Protein AF-0000000084841898 (afdb_homodimer)

InterPro domains:
  IPR000909 Phosphatidylinositol-specific phospholipase C, X domain [PF00388] (14-147)
  IPR000909 Phosphatidylinositol-specific phospholipase C, X domain [SM00148] (6-148)
  IPR017946 PLC-like phosphodiesterase, TIM beta/alpha-barrel domain superfamily [G3DSA:3.20.20.190] (1-257)
  IPR017946 PLC-like phosphodiesterase, TIM beta/alpha-barrel domain superfamily [SSF51695] (1-257)
  IPR051057 Phosphoinositide phospholipase C domain-containing protein [PTHR13593] (3-256)

Solvent-accessible surface area (backbone atoms only — not comparable to full-atom values): 27477 Å² total; per-residue (Å²): 85,78,68,51,60,76,51,59,46,83,41,46,56,39,65,35,26,37,29,20,29,38,49,38,64,22,63,47,72,55,65,79,51,25,28,38,79,56,55,65,65,53,36,39,50,56,47,39,33,32,38,30,44,34,26,21,42,45,65,68,36,39,41,28,29,58,55,91,38,63,42,89,50,35,48,69,56,53,49,49,50,53,49,52,51,26,71,77,36,50,56,31,53,33,39,35,36,43,31,77,21,53,82,64,44,78,54,91,67,56,66,50,56,45,51,52,49,50,43,51,74,75,39,59,84,41,44,41,62,40,50,63,84,48,29,40,51,76,32,38,37,18,37,36,32,26,37,46,66,73,71,79,79,58,9,22,48,42,84,56,42,53,70,33,70,72,36,80,20,56,34,70,84,37,47,62,60,44,46,50,49,37,49,51,46,35,52,48,33,51,70,56,74,65,68,65,35,29,38,32,38,59,34,33,31,36,90,64,17,34,24,57,61,39,21,68,54,41,50,57,53,49,43,54,57,53,58,76,47,68,88,45,62,47,30,46,13,30,38,22,26,32,60,73,49,63,67,52,38,46,53,37,48,48,23,62,40,53,78,80,55,45,60,58,48,52,61,58,52,70,70,104,82,78,69,52,61,76,51,58,47,82,40,46,56,40,67,33,26,37,29,21,30,36,51,37,64,23,64,47,73,54,65,78,50,25,28,36,80,56,54,64,65,52,35,40,50,56,47,39,33,32,36,29,43,34,25,22,43,44,64,69,37,40,41,28,29,57,55,92,39,67,40,89,49,35,48,67,56,54,50,49,50,51,50,51,51,26,70,78,35,50,54,30,54,34,37,35,35,44,31,77,22,55,80,63,44,78,56,90,65,55,67,51,56,45,52,50,49,52,44,51,74,74,38,58,83,42,43,41,62,40,50,62,84,46,29,40,52,74,32,38,38,19,37,36,32,27,36,46,66,73,72,79,80,59,9,22,48,40,85,57,42,52,69,32,70,72,34,79,20,56,35,71,85,36,46,62,60,43,46,50,48,36,50,52,46,35,51,49,34,48,70,56,76,65,69,63,33,30,37,31,39,58,35,34,31,37,91,64,17,34,25,57,62,38,22,67,54,41,50,57,52,49,43,55,57,54,57,76,49,67,88,44,64,47,31,46,13,31,38,21,26,31,58,75,49,64,66,52,39,47,52,38,48,49,23,63,40,51,79,79,56,44,61,59,49,53,60,58,52,69,72,105

Radius of gyration: 26.14 Å; Cα contacts (8 Å, |Δi|>4): 1176; chains: 2; bounding box: 55×72×62 Å

pLDDT: mean 93.41, std 11.63, range [31.72, 98.94]

Foldseek 3Di:
DLLLLPPDQQAFLLQAQAEAADLQLQCDDPQQTRQEDDDPLVCVVLRHQEYEFEFAAELLFTFTDRAPHTSPGGDLVVLVSVLVSCVVRQLGAHEYEYAYHYDHDNYPDDPVVSVVVSCVVSPVVQEDQDQDGHGSNVGGNHYAYAYHDDDDGRHHDVVQAAEQCPAEDAAPVCLVVLLVSQVVQQVCSQVDDPSHAYEYESFHHHPHRGRVNSLVPSLVVLQVVLVVVLQAATGRGYYHHGHDDSSSSVSSSSSHDHPVCVVVVVVVSVVD/DLLLLPPDQQAFLLQAQAEAADLQLQCDDPQQTRQEDDDPLVCVVLRHQEYEFEFAAELLFTFTDRAPHTSPGGDLVVLVSVLVSCVVRQLGAHEYEYAYHYDHDDYPDDPVVSVVVSCVVSPVVQADQDQDGHGSNVRGNHYAYAYHDDDDGRHHDVVQAAEQCPAEDAAPVCLVVLLVSQVVQQVCSQVDDPSHAYEYESFHHHPHAGRVNSLVPSLVVLQVVLVVVLQAATGRGYYHHGHDDSSSSVSSSSSHDHPVVVVVVVVVNVVD

Structure (mmCIF, N/CA/C/O backbone):
data_AF-0000000084841898-model_v1
#
loop_
_entity.id
_entity.type
_entity.pdbx_description
1 polymer 'Phosphatidylinositol-specific phospholipase C X domain-containing protein'
#
loop_
_atom_site.group_PDB
_atom_site.id
_atom_site.type_symbol
_atom_site.label_atom_id
_atom_site.label_alt_id
_atom_site.label_comp_id
_atom_site.label_asym_id
_atom_site.label_entity_id
_atom_site.label_seq_id
_atom_site.pdbx_PDB_ins_code
_atom_site.Cartn_x
_atom_site.Cartn_y
_atom_site.Cartn_z
_atom_site.occupancy
_atom_site.B_iso_or_equiv
_atom_site.auth_seq_id
_atom_site.auth_comp_id
_atom_site.auth_asym_id
_atom_site.auth_atom_id
_atom_site.pdbx_PDB_model_num
ATOM 1 N N . PRO A 1 1 ? -11.555 13.07 23.031 1 74.81 1 PRO A N 1
ATOM 2 C CA . PRO A 1 1 ? -11.906 11.672 23.266 1 74.81 1 PRO A CA 1
ATOM 3 C C . PRO A 1 1 ? -10.805 10.703 22.828 1 74.81 1 PRO A C 1
ATOM 5 O O . PRO A 1 1 ? -10.031 11.008 21.922 1 74.81 1 PRO A O 1
ATOM 8 N N . ASP A 1 2 ? -10.648 9.562 23.547 1 92.19 2 ASP A N 1
ATOM 9 C CA . ASP A 1 2 ? -9.727 8.477 23.234 1 92.19 2 ASP A CA 1
ATOM 10 C C . ASP A 1 2 ? -10.406 7.418 22.359 1 92.19 2 ASP A C 1
ATOM 12 O O . ASP A 1 2 ? -10.531 6.262 22.766 1 92.19 2 ASP A O 1
ATOM 16 N N . TRP A 1 3 ? -10.773 7.852 21.125 1 96.31 3 TRP A N 1
ATOM 17 C CA . TRP A 1 3 ? -11.625 7.008 20.297 1 96.31 3 TRP A CA 1
ATOM 18 C C . TRP A 1 3 ? -10.812 5.898 19.641 1 96.31 3 TRP A C 1
ATOM 20 O O . TRP A 1 3 ? -11.344 4.832 19.328 1 96.31 3 TRP A O 1
ATOM 30 N N . MET A 1 4 ? -9.531 6.02 19.469 1 97.31 4 MET A N 1
ATOM 31 C CA . MET A 1 4 ? -8.711 5.012 18.797 1 97.31 4 MET A CA 1
ATOM 32 C C . MET A 1 4 ? -8.477 3.809 19.703 1 97.31 4 MET A C 1
ATOM 34 O O . MET A 1 4 ? -8.086 2.738 19.234 1 97.31 4 MET A O 1
ATOM 38 N N . SER A 1 5 ? -8.656 3.967 21 1 95.94 5 SER A N 1
ATOM 39 C CA . SER A 1 5 ? -8.516 2.865 21.953 1 95.94 5 SER A CA 1
ATOM 40 C C . SER A 1 5 ? -9.469 1.722 21.609 1 95.94 5 SER A C 1
ATOM 42 O O . SER A 1 5 ? -9.234 0.575 22 1 95.94 5 SER A O 1
ATOM 44 N N . GLN A 1 6 ? -10.5 2.07 20.891 1 94.19 6 GLN A N 1
ATOM 45 C CA . GLN A 1 6 ? -11.516 1.074 20.562 1 94.19 6 GLN A CA 1
ATOM 46 C C . GLN A 1 6 ? -11.164 0.328 19.281 1 94.19 6 GLN A C 1
ATOM 48 O O . GLN A 1 6 ? -11.836 -0.637 18.922 1 94.19 6 GLN A O 1
ATOM 53 N N . ILE A 1 7 ? -10.18 0.718 18.609 1 95.62 7 ILE A N 1
ATOM 54 C CA . ILE A 1 7 ? -9.758 0.102 17.359 1 95.62 7 ILE A CA 1
ATOM 55 C C . ILE A 1 7 ? -8.805 -1.056 17.656 1 95.62 7 ILE A C 1
ATOM 57 O O . ILE A 1 7 ? -7.824 -0.896 18.391 1 95.62 7 ILE A O 1
ATOM 61 N N . PRO A 1 8 ? -9.055 -2.205 17.172 1 94.12 8 PRO A N 1
ATOM 62 C CA . PRO A 1 8 ? -8.156 -3.334 17.406 1 94.12 8 PRO A CA 1
ATOM 63 C C . PRO A 1 8 ? -6.727 -3.057 16.938 1 94.12 8 PRO A C 1
ATOM 65 O O . PRO A 1 8 ? -6.527 -2.373 15.922 1 94.12 8 PRO A O 1
ATOM 68 N N . ASP A 1 9 ? -5.75 -3.676 17.547 1 94.56 9 ASP A N 1
ATOM 69 C CA . ASP A 1 9 ? -4.328 -3.473 17.297 1 94.56 9 ASP A CA 1
ATOM 70 C C . ASP A 1 9 ? -3.959 -3.924 15.883 1 94.56 9 ASP A C 1
ATOM 72 O O . ASP A 1 9 ? -3.045 -3.371 15.266 1 94.56 9 ASP A O 1
ATOM 76 N N . SER A 1 10 ? -4.688 -4.836 15.367 1 88.75 10 SER A N 1
ATOM 77 C CA . SER A 1 10 ? -4.316 -5.484 14.109 1 88.75 10 SER A CA 1
ATOM 78 C C . SER A 1 10 ? -4.758 -4.656 12.906 1 88.75 10 SER A C 1
ATOM 80 O O . SER A 1 10 ? -4.328 -4.91 11.781 1 88.75 10 SER A O 1
ATOM 82 N N . HIS A 1 11 ? -5.582 -3.625 13.148 1 91.69 11 HIS A N 1
ATOM 83 C CA . HIS A 1 11 ? -6.094 -2.824 12.047 1 91.69 11 HIS A CA 1
ATOM 84 C C . HIS A 1 11 ? -5.027 -1.878 11.508 1 91.69 11 HIS A C 1
ATOM 86 O O . HIS A 1 11 ? -4.305 -1.245 12.289 1 91.69 11 HIS A O 1
ATOM 92 N N . SER A 1 12 ? -4.914 -1.866 10.188 1 93.19 12 SER A N 1
ATOM 93 C CA . SER A 1 12 ? -4.055 -0.874 9.555 1 93.19 12 SER A CA 1
ATOM 94 C C . SER A 1 12 ? -4.609 0.536 9.727 1 93.19 12 SER A C 1
ATOM 96 O O . SER A 1 12 ? -5.824 0.742 9.672 1 93.19 12 SER A O 1
ATOM 98 N N . LEU A 1 13 ? -3.736 1.525 9.812 1 96.44 13 LEU A N 1
ATOM 99 C CA . LEU A 1 13 ? -4.199 2.908 9.867 1 96.44 13 LEU A CA 1
ATOM 100 C C . LEU A 1 13 ? -4.848 3.312 8.547 1 96.44 13 LEU A C 1
ATOM 102 O O . LEU A 1 13 ? -5.715 4.191 8.516 1 96.44 13 LEU A O 1
ATOM 106 N N . ALA A 1 14 ? -4.441 2.613 7.504 1 95.38 14 ALA A N 1
ATOM 107 C CA . ALA A 1 14 ? -4.988 2.926 6.188 1 95.38 14 ALA A CA 1
ATOM 108 C C . ALA A 1 14 ? -6.457 2.523 6.094 1 95.38 14 ALA A C 1
ATOM 110 O O . ALA A 1 14 ? -7.16 2.928 5.164 1 95.38 14 ALA A O 1
ATOM 111 N N . SER A 1 15 ? -6.957 1.752 7.074 1 94.12 15 SER A N 1
ATOM 112 C CA . SER A 1 15 ? -8.32 1.239 7.023 1 94.12 15 SER A CA 1
ATOM 113 C C . SER A 1 15 ? -9.266 2.094 7.863 1 94.12 15 SER A C 1
ATOM 115 O O . SER A 1 15 ? -10.438 1.752 8.031 1 94.12 15 SER A O 1
ATOM 117 N N . LEU A 1 16 ? -8.812 3.236 8.273 1 96.31 16 LEU A N 1
ATOM 118 C CA . LEU A 1 16 ? -9.594 4.031 9.219 1 96.31 16 LEU A CA 1
ATOM 119 C C . LEU A 1 16 ? -10.148 5.281 8.547 1 96.31 16 LEU A C 1
ATOM 121 O O . LEU A 1 16 ? -9.664 5.695 7.492 1 96.31 16 LEU A O 1
ATOM 125 N N . SER A 1 17 ? -11.242 5.754 9.141 1 97.75 17 SER A N 1
ATOM 126 C CA . SER A 1 17 ? -11.672 7.133 8.953 1 97.75 17 SER A CA 1
ATOM 127 C C . SER A 1 17 ? -11.07 8.047 10.016 1 97.75 17 SER A C 1
ATOM 129 O O . SER A 1 17 ? -11.336 7.887 11.211 1 97.75 17 SER A O 1
ATOM 131 N N . ILE A 1 18 ? -10.32 8.984 9.586 1 98.69 18 ILE A N 1
ATOM 132 C CA . ILE A 1 18 ? -9.57 9.797 10.523 1 98.69 18 ILE A CA 1
ATOM 133 C C . ILE A 1 18 ? -9.891 11.273 10.305 1 98.69 18 ILE A C 1
ATOM 135 O O . ILE A 1 18 ? -9.57 11.836 9.258 1 98.69 18 ILE A O 1
ATOM 139 N N . PRO A 1 19 ? -10.531 11.914 11.273 1 98.81 19 PRO A N 1
ATOM 140 C CA . PRO A 1 19 ? -10.695 13.367 11.148 1 98.81 19 PRO A CA 1
ATOM 141 C C . PRO A 1 19 ? -9.375 14.125 11.258 1 98.81 19 PRO A C 1
ATOM 143 O O . PRO A 1 19 ? -8.516 13.766 12.078 1 98.81 19 PRO A O 1
ATOM 146 N N . GLY A 1 20 ? -9.234 15.07 10.391 1 98.88 20 GLY A N 1
ATOM 147 C CA . GLY A 1 20 ? -8.023 15.875 10.375 1 98.88 20 GLY A CA 1
ATOM 148 C C . GLY A 1 20 ? -8.281 17.344 10.086 1 98.88 20 GLY A C 1
ATOM 149 O O . GLY A 1 20 ? -9.406 17.719 9.758 1 98.88 20 GLY A O 1
ATOM 150 N N . SER A 1 21 ? -7.281 18.109 10.297 1 98.81 21 SER A N 1
ATOM 151 C CA . SER A 1 21 ? -7.367 19.547 10.008 1 98.81 21 SER A CA 1
ATOM 152 C C . SER A 1 21 ? -6.355 19.953 8.945 1 98.81 21 SER A C 1
ATOM 154 O O . SER A 1 21 ? -5.234 19.438 8.922 1 98.81 21 SER A O 1
ATOM 156 N N . HIS A 1 22 ? -6.816 20.734 8.039 1 98.62 22 HIS A N 1
ATOM 157 C CA . HIS A 1 22 ? -5.949 21.328 7.027 1 98.62 22 HIS A CA 1
ATOM 158 C C . HIS A 1 22 ? -5.176 22.516 7.602 1 98.62 22 HIS A C 1
ATOM 160 O O . HIS A 1 22 ? -5.727 23.312 8.359 1 98.62 22 HIS A O 1
ATOM 166 N N . ASN A 1 23 ? -3.871 22.578 7.262 1 98.56 23 ASN A N 1
ATOM 167 C CA . ASN A 1 23 ? -3.076 23.703 7.766 1 98.56 23 ASN A CA 1
ATOM 168 C C . ASN A 1 23 ? -3.357 23.969 9.242 1 98.56 23 ASN A C 1
ATOM 170 O O . ASN A 1 23 ? -3.748 25.078 9.617 1 98.56 23 ASN A O 1
ATOM 174 N N . SER A 1 24 ? -3.045 23.109 10.086 1 98.88 24 SER A N 1
ATOM 175 C CA . SER A 1 24 ? -3.605 22.906 11.414 1 98.88 24 SER A CA 1
ATOM 176 C C . SER A 1 24 ? -3.234 24.047 12.352 1 98.88 24 SER A C 1
ATOM 178 O O . SER A 1 24 ? -3.891 24.266 13.375 1 98.88 24 SER A O 1
ATOM 180 N N . MET A 1 25 ? -2.195 24.797 11.992 1 98.75 25 MET A N 1
ATOM 181 C CA . MET A 1 25 ? -1.733 25.859 12.875 1 98.75 25 MET A CA 1
ATOM 182 C C . MET A 1 25 ? -2.01 27.234 12.273 1 98.75 25 MET A C 1
ATOM 184 O O . MET A 1 25 ? -1.468 28.234 12.734 1 98.75 25 MET A O 1
ATOM 188 N N . SER A 1 26 ? -2.826 27.344 11.266 1 98.56 26 SER A N 1
ATOM 189 C CA . SER A 1 26 ? -3.139 28.609 10.633 1 98.56 26 SER A CA 1
ATOM 190 C C . SER A 1 26 ? -4.215 29.375 11.406 1 98.56 26 SER A C 1
ATOM 192 O O . SER A 1 26 ? -5.406 29.156 11.188 1 98.56 26 SER A O 1
ATOM 194 N N . PHE A 1 27 ? -3.773 30.312 12.234 1 97.94 27 PHE A N 1
ATOM 195 C CA . PHE A 1 27 ? -4.66 31.062 13.125 1 97.94 27 PHE A CA 1
ATOM 196 C C . PHE A 1 27 ? -4.59 32.562 12.836 1 97.94 27 PHE A C 1
ATOM 198 O O . PHE A 1 27 ? -5.512 33.312 13.172 1 97.94 27 PHE A O 1
ATOM 205 N N . TYR A 1 28 ? -3.527 32.969 12.281 1 97.12 28 TYR A N 1
ATOM 206 C CA . TYR A 1 28 ? -3.24 34.375 12.133 1 97.12 28 TYR A CA 1
ATOM 207 C C . TYR A 1 28 ? -3.066 34.75 10.672 1 97.12 28 TYR A C 1
ATOM 209 O O . TYR A 1 28 ? -2.607 33.938 9.859 1 97.12 28 TYR A O 1
ATOM 217 N N . GLY A 1 29 ? -3.396 36.031 10.344 1 95.06 29 GLY A N 1
ATOM 218 C CA . GLY A 1 29 ? -3.203 36.562 8.992 1 95.06 29 GLY A CA 1
ATOM 219 C C . GLY A 1 29 ? -4.496 36.969 8.328 1 95.06 29 GLY A C 1
ATOM 220 O O . GLY A 1 29 ? -4.531 37.188 7.117 1 95.06 29 GLY A O 1
ATOM 221 N N . GLY A 1 30 ? -5.586 37 9.18 1 94 30 GLY A N 1
ATOM 222 C CA . GLY A 1 30 ? -6.859 37.469 8.641 1 94 30 GLY A CA 1
ATOM 223 C C . GLY A 1 30 ? -7.652 36.344 7.98 1 94 30 GLY A C 1
ATOM 224 O O . GLY A 1 30 ? -7.211 35.188 7.953 1 94 30 GLY A O 1
ATOM 225 N N . ASP A 1 31 ? -8.781 36.656 7.391 1 92.25 31 ASP A N 1
ATOM 226 C CA . ASP A 1 31 ? -9.773 35.688 6.918 1 92.25 31 ASP A CA 1
ATOM 227 C C . ASP A 1 31 ? -9.266 34.938 5.691 1 92.25 31 ASP A C 1
ATOM 229 O O . ASP A 1 31 ? -9.68 33.812 5.438 1 92.25 31 ASP A O 1
ATOM 233 N N . LEU A 1 32 ? -8.367 35.5 5.023 1 90.88 32 LEU A N 1
ATOM 234 C CA . LEU A 1 32 ? -7.848 34.906 3.805 1 90.88 32 LEU A CA 1
ATOM 235 C C . LEU A 1 32 ? -6.863 33.781 4.137 1 90.88 32 LEU A C 1
ATOM 237 O O . LEU A 1 32 ? -6.625 32.906 3.312 1 90.88 32 LEU A O 1
ATOM 241 N N . ILE A 1 33 ? -6.34 33.781 5.371 1 94.25 33 ILE A N 1
ATOM 242 C CA . ILE A 1 33 ? -5.23 32.906 5.723 1 94.25 33 ILE A CA 1
ATOM 243 C C . ILE A 1 33 ? -5.688 31.891 6.766 1 94.25 33 ILE A C 1
ATOM 245 O O . ILE A 1 33 ? -5.312 30.719 6.711 1 94.25 33 ILE A O 1
ATOM 249 N N . LYS A 1 34 ? -6.523 32.375 7.641 1 97 34 LYS A N 1
ATOM 250 C CA . LYS A 1 34 ? -6.945 31.562 8.781 1 97 34 LYS A CA 1
ATOM 251 C C . LYS A 1 34 ? -7.727 30.344 8.328 1 97 34 LYS A C 1
ATOM 253 O O . LYS A 1 34 ? -8.672 30.453 7.547 1 97 34 LYS A O 1
ATOM 258 N N . CYS A 1 35 ? -7.285 29.156 8.852 1 97.94 35 CYS A N 1
ATOM 259 C CA . CYS A 1 35 ? -7.93 27.922 8.461 1 97.94 35 CYS A CA 1
ATOM 260 C C . CYS A 1 35 ? -8.5 27.188 9.672 1 97.94 35 CYS A C 1
ATOM 262 O O . CYS A 1 35 ? -9.281 26.25 9.523 1 97.94 35 CYS A O 1
ATOM 264 N N . GLN A 1 36 ? -8.141 27.594 10.867 1 98.44 36 GLN A N 1
ATOM 265 C CA . GLN A 1 36 ? -8.562 26.875 12.07 1 98.44 36 GLN A CA 1
ATOM 266 C C . GLN A 1 36 ? -8.93 27.844 13.188 1 98.44 36 GLN A C 1
ATOM 268 O O . GLN A 1 36 ? -8.414 28.969 13.234 1 98.44 36 GLN A O 1
ATOM 273 N N . SER A 1 37 ? -9.766 27.406 14.086 1 97.06 37 SER A N 1
ATOM 274 C CA . SER A 1 37 ? -10.164 28.188 15.25 1 97.06 37 SER A CA 1
ATOM 275 C C . SER A 1 37 ? -9.719 27.531 16.547 1 97.06 37 SER A C 1
ATOM 277 O O . SER A 1 37 ? -9.438 28.203 17.531 1 97.06 37 SER A O 1
ATOM 279 N N . TRP A 1 38 ? -9.641 26.188 16.562 1 97.06 38 TRP A N 1
ATOM 280 C CA . TRP A 1 38 ? -9.203 25.438 17.734 1 97.06 38 TRP A CA 1
ATOM 281 C C . TRP A 1 38 ? -7.68 25.391 17.812 1 97.06 38 TRP A C 1
ATOM 283 O O . TRP A 1 38 ? -7.016 25.062 16.828 1 97.06 38 TRP A O 1
ATOM 293 N N . ALA A 1 39 ? -7.184 25.734 18.969 1 97.56 39 ALA A N 1
ATOM 294 C CA . ALA A 1 39 ? -5.758 25.484 19.172 1 97.56 39 ALA A CA 1
ATOM 295 C C . ALA A 1 39 ? -5.438 24 19 1 97.56 39 ALA A C 1
ATOM 297 O O . ALA A 1 39 ? -6.336 23.156 19.047 1 97.56 39 ALA A O 1
ATOM 298 N N . LEU A 1 40 ? -4.203 23.719 18.812 1 98.56 40 LEU A N 1
ATOM 299 C CA . LEU A 1 40 ? -3.801 22.375 18.438 1 98.56 40 LEU A CA 1
ATOM 300 C C . LEU A 1 40 ? -4.293 21.344 19.453 1 98.56 40 LEU A C 1
ATOM 302 O O . LEU A 1 40 ? -4.895 20.344 19.078 1 98.56 40 LEU A O 1
ATOM 306 N N . TYR A 1 41 ? -4.004 21.594 20.719 1 97.5 41 TYR A N 1
ATOM 307 C CA . TYR A 1 41 ? -4.395 20.641 21.75 1 97.5 41 TYR A CA 1
ATOM 308 C C . TYR A 1 41 ? -5.906 20.438 21.766 1 97.5 41 TYR A C 1
ATOM 310 O O . TYR A 1 41 ? -6.387 19.312 21.953 1 97.5 41 TYR A O 1
ATOM 318 N N . ARG A 1 42 ? -6.652 21.5 21.562 1 97.31 42 ARG A N 1
ATOM 319 C CA . ARG A 1 42 ? -8.109 21.391 21.5 1 97.31 42 ARG A CA 1
ATOM 320 C C . ARG A 1 42 ? -8.555 20.609 20.266 1 97.31 42 ARG A C 1
ATOM 322 O O . ARG A 1 42 ? -9.562 19.906 20.312 1 97.31 42 ARG A O 1
ATOM 329 N N . GLN A 1 43 ? -7.871 20.766 19.141 1 98.56 43 GLN A N 1
ATOM 330 C CA . GLN A 1 43 ? -8.148 19.922 17.984 1 98.56 43 GLN A CA 1
ATOM 331 C C . GLN A 1 43 ? -8.07 18.438 18.359 1 98.56 43 GLN A C 1
ATOM 333 O O . GLN A 1 43 ? -8.969 17.672 18.031 1 98.56 43 GLN A O 1
ATOM 338 N N . TYR A 1 44 ? -6.984 18.109 19.109 1 98.56 44 TYR A N 1
ATOM 339 C CA . TYR A 1 44 ? -6.82 16.719 19.547 1 98.56 44 TYR A CA 1
ATOM 340 C C . TYR A 1 44 ? -7.957 16.297 20.469 1 98.56 44 TYR A C 1
ATOM 342 O O . TYR A 1 44 ? -8.508 15.203 20.328 1 98.56 44 TYR A O 1
ATOM 350 N N . GLU A 1 45 ? -8.328 17.188 21.328 1 97.31 45 GLU A N 1
ATOM 351 C CA . GLU A 1 45 ? -9.406 16.906 22.281 1 97.31 45 GLU A CA 1
ATOM 352 C C . GLU A 1 45 ? -10.734 16.688 21.547 1 97.31 45 GLU A C 1
ATOM 354 O O . GLU A 1 45 ? -11.57 15.906 22 1 97.31 45 GLU A O 1
ATOM 359 N N . ALA A 1 46 ? -10.859 17.359 20.469 1 97.56 46 ALA A N 1
ATOM 360 C CA . ALA A 1 46 ? -12.102 17.266 19.703 1 97.56 46 ALA A CA 1
ATOM 361 C C . ALA A 1 46 ? -12.148 15.984 18.891 1 97.56 46 ALA A C 1
ATOM 363 O O . ALA A 1 46 ? -13.203 15.609 18.359 1 97.56 46 ALA A O 1
ATOM 364 N N . GLY A 1 47 ? -11.016 15.312 18.734 1 98.31 47 GLY A N 1
ATOM 365 C CA . GLY A 1 47 ? -11 14.031 18.031 1 98.31 47 GLY A CA 1
ATOM 366 C C . GLY A 1 47 ? -10.109 14.031 16.812 1 98.31 47 GLY A C 1
ATOM 367 O O . GLY A 1 47 ? -9.891 12.992 16.188 1 98.31 47 GLY A O 1
ATOM 368 N N . ILE A 1 48 ? -9.562 15.172 16.469 1 98.81 48 ILE A N 1
ATOM 369 C CA . ILE A 1 48 ? -8.664 15.289 15.32 1 98.81 48 ILE A CA 1
ATOM 370 C C . ILE A 1 48 ? -7.43 14.43 15.547 1 98.81 48 ILE A C 1
ATOM 372 O O . ILE A 1 48 ? -6.871 14.398 16.641 1 98.81 48 ILE A O 1
ATOM 376 N N . ARG A 1 49 ? -7.043 13.68 14.492 1 98.94 49 ARG A N 1
ATOM 377 C CA . ARG A 1 49 ? -5.867 12.828 14.633 1 98.94 49 ARG A CA 1
ATOM 378 C C . ARG A 1 49 ? -4.961 12.938 13.414 1 98.94 49 ARG A C 1
ATOM 380 O O . ARG A 1 49 ? -3.93 12.266 13.336 1 98.94 49 ARG A O 1
ATOM 387 N N . PHE A 1 50 ? -5.309 13.703 12.445 1 98.94 50 PHE A N 1
ATOM 388 C CA . PHE A 1 50 ? -4.414 14.125 11.375 1 98.94 50 PHE A CA 1
ATOM 389 C C . PHE A 1 50 ? -4.184 15.633 11.43 1 98.94 50 PHE A C 1
ATOM 391 O O . PHE A 1 50 ? -5.137 16.406 11.5 1 98.94 50 PHE A O 1
ATOM 398 N N . VAL A 1 51 ? -2.914 15.977 11.359 1 98.94 51 VAL A N 1
ATOM 399 C CA . VAL A 1 51 ? -2.602 17.406 11.375 1 98.94 51 VAL A CA 1
ATOM 400 C C . VAL A 1 51 ? -1.621 17.719 10.242 1 98.94 51 VAL A C 1
ATOM 402 O O . VAL A 1 51 ? -0.718 16.938 9.953 1 98.94 51 VAL A O 1
ATOM 405 N N . ASP A 1 52 ? -1.868 18.781 9.594 1 98.88 52 ASP A N 1
ATOM 406 C CA . ASP A 1 52 ? -1.059 19.328 8.516 1 98.88 52 ASP A CA 1
ATOM 407 C C . ASP A 1 52 ? -0.166 20.469 9.023 1 98.88 52 ASP A C 1
ATOM 409 O O . ASP A 1 52 ? -0.637 21.578 9.25 1 98.88 52 ASP A O 1
ATOM 413 N N . ILE A 1 53 ? 1.117 20.141 9.164 1 98.94 53 ILE A N 1
ATOM 414 C CA . ILE A 1 53 ? 2.053 21.078 9.781 1 98.94 53 ILE A CA 1
ATOM 415 C C . ILE A 1 53 ? 2.994 21.641 8.719 1 98.94 53 ILE A C 1
ATOM 417 O O . ILE A 1 53 ? 3.652 20.875 8 1 98.94 53 ILE A O 1
ATOM 421 N N . ARG A 1 54 ? 3.076 22.875 8.602 1 98.88 54 ARG A N 1
ATOM 422 C CA . ARG A 1 54 ? 3.836 23.562 7.559 1 98.88 54 ARG A CA 1
ATOM 423 C C . ARG A 1 54 ? 4.926 24.438 8.164 1 98.88 54 ARG A C 1
ATOM 425 O O . ARG A 1 54 ? 4.633 25.422 8.844 1 98.88 54 ARG A O 1
ATOM 432 N N . CYS A 1 55 ? 6.164 24.109 7.879 1 98.81 55 CYS A N 1
ATOM 433 C CA . CYS A 1 55 ? 7.32 24.75 8.508 1 98.81 55 CYS A CA 1
ATOM 434 C C . CYS A 1 55 ? 8.125 25.547 7.492 1 98.81 55 CYS A C 1
ATOM 436 O O . CYS A 1 55 ? 8.453 25.047 6.418 1 98.81 55 CYS A O 1
ATOM 438 N N . ARG A 1 56 ? 8.438 26.75 7.828 1 98.81 56 ARG A N 1
ATOM 439 C CA . ARG A 1 56 ? 9.469 27.453 7.074 1 98.81 56 ARG A CA 1
ATOM 440 C C . ARG A 1 56 ? 10.859 27.078 7.574 1 98.81 56 ARG A C 1
ATOM 442 O O . ARG A 1 56 ? 11.086 27 8.781 1 98.81 56 ARG A O 1
ATOM 449 N N . HIS A 1 57 ? 11.703 26.781 6.672 1 98.81 57 HIS A N 1
ATOM 450 C CA . HIS A 1 57 ? 13.094 26.562 7.051 1 98.81 57 HIS A CA 1
ATOM 451 C C . HIS A 1 57 ? 13.859 27.875 7.125 1 98.81 57 HIS A C 1
ATOM 453 O O . HIS A 1 57 ? 14.164 28.484 6.094 1 98.81 57 HIS A O 1
ATOM 459 N N . PHE A 1 58 ? 14.172 28.375 8.297 1 98.56 58 PHE A N 1
ATOM 460 C CA . PHE A 1 58 ? 14.719 29.703 8.539 1 98.56 58 PHE A CA 1
ATOM 461 C C . PHE A 1 58 ? 15.734 29.672 9.672 1 98.56 58 PHE A C 1
ATOM 463 O O . PHE A 1 58 ? 15.383 29.375 10.82 1 98.56 58 PHE A O 1
ATOM 470 N N . TYR A 1 59 ? 17.109 29.938 9.383 1 98.19 59 TYR A N 1
ATOM 471 C CA . TYR A 1 59 ? 18.203 29.938 10.352 1 98.19 59 TYR A CA 1
ATOM 472 C C . TYR A 1 59 ? 18.297 28.578 11.055 1 98.19 59 TYR A C 1
ATOM 474 O O . TYR A 1 59 ? 18.406 28.531 12.281 1 98.19 59 TYR A O 1
ATOM 482 N N . ASN A 1 60 ? 18.047 27.516 10.312 1 98.44 60 ASN A N 1
ATOM 483 C CA . ASN A 1 60 ? 18.094 26.141 10.805 1 98.44 60 ASN A CA 1
ATOM 484 C C . ASN A 1 60 ? 17 25.891 11.844 1 98.44 60 ASN A C 1
ATOM 486 O O . ASN A 1 60 ? 17.188 25.078 12.758 1 98.44 60 ASN A O 1
ATOM 490 N N . GLN A 1 61 ? 15.969 26.703 11.773 1 98.62 61 GLN A N 1
ATOM 491 C CA . GLN A 1 61 ? 14.789 26.516 12.617 1 98.62 61 GLN A CA 1
ATOM 492 C C . GLN A 1 61 ? 13.547 26.266 11.773 1 98.62 61 GLN A C 1
ATOM 494 O O . GLN A 1 61 ? 13.602 26.312 10.539 1 98.62 61 GLN A O 1
ATOM 499 N N . LEU A 1 62 ? 12.477 25.938 12.492 1 98.88 62 LEU A N 1
ATOM 500 C CA . LEU A 1 62 ? 11.273 25.531 11.781 1 98.88 62 LEU A CA 1
ATOM 501 C C . LEU A 1 62 ? 10.055 26.297 12.297 1 98.88 62 LEU A C 1
ATOM 503 O O . LEU A 1 62 ? 9.094 25.703 12.781 1 98.88 62 LEU A O 1
ATOM 507 N N . PRO A 1 63 ? 10.086 27.641 12.141 1 98.88 63 PRO A N 1
ATOM 508 C CA . PRO A 1 63 ? 8.852 28.359 12.453 1 98.88 63 PRO A CA 1
ATOM 509 C C . PRO A 1 63 ? 7.672 27.922 11.586 1 98.88 63 PRO A C 1
ATOM 511 O O . PRO A 1 63 ? 7.859 27.547 10.43 1 98.88 63 PRO A O 1
ATOM 514 N N . ILE A 1 64 ? 6.492 27.969 12.133 1 98.88 64 ILE A N 1
ATOM 515 C CA . ILE A 1 64 ? 5.285 27.562 11.422 1 98.88 64 ILE A CA 1
ATOM 516 C C . ILE A 1 64 ? 4.766 28.719 10.578 1 98.88 64 ILE A C 1
ATOM 518 O O . ILE A 1 64 ? 4.707 29.859 11.047 1 98.88 64 ILE A O 1
ATOM 522 N N . HIS A 1 65 ? 4.414 28.391 9.352 1 98.5 65 HIS A N 1
ATOM 523 C CA . HIS A 1 65 ? 3.943 29.422 8.438 1 98.5 65 HIS A CA 1
ATOM 524 C C . HIS A 1 65 ? 2.725 28.953 7.648 1 98.5 65 HIS A C 1
ATOM 526 O O . HIS A 1 65 ? 2.502 27.75 7.504 1 98.5 65 HIS A O 1
ATOM 532 N N . HIS A 1 66 ? 1.925 29.781 7.293 1 97.69 66 HIS A N 1
ATOM 533 C CA . HIS A 1 66 ? 1.026 29.672 6.148 1 97.69 66 HIS A CA 1
ATOM 534 C C . HIS A 1 66 ? 1.414 30.672 5.055 1 97.69 66 HIS A C 1
ATOM 536 O O . HIS A 1 66 ? 1.109 31.859 5.156 1 97.69 66 HIS A O 1
ATOM 542 N N . GLU A 1 67 ? 2.072 30.078 4.07 1 94.75 67 GLU A N 1
ATOM 543 C CA . GLU A 1 67 ? 2.73 30.953 3.1 1 94.75 67 GLU A CA 1
ATOM 544 C C . GLU A 1 67 ? 3.654 31.953 3.789 1 94.75 67 GLU A C 1
ATOM 546 O O . GLU A 1 67 ? 4.492 31.562 4.609 1 94.75 67 GLU A O 1
ATOM 551 N N . LEU A 1 68 ? 3.578 33.281 3.494 1 95.25 68 LEU A N 1
ATOM 552 C CA . LEU A 1 68 ? 4.484 34.281 4.035 1 95.25 68 LEU A CA 1
ATOM 553 C C . LEU A 1 68 ? 4.125 34.625 5.477 1 95.25 68 LEU A C 1
ATOM 555 O O . LEU A 1 68 ? 4.91 35.25 6.188 1 95.25 68 LEU A O 1
ATOM 559 N N . LYS A 1 69 ? 2.965 34.219 5.945 1 97.75 69 LYS A N 1
ATOM 560 C CA . LYS A 1 69 ? 2.486 34.656 7.254 1 97.75 69 LYS A CA 1
ATOM 561 C C . LYS A 1 69 ? 2.977 33.719 8.359 1 97.75 69 LYS A C 1
ATOM 563 O O . LYS A 1 69 ? 2.59 32.562 8.406 1 97.75 69 LYS A O 1
ATOM 568 N N . TYR A 1 70 ? 3.748 34.219 9.234 1 98.31 70 TYR A N 1
ATOM 569 C CA . TYR A 1 70 ? 4.191 33.531 10.43 1 98.31 70 TYR A CA 1
ATOM 570 C C . TYR A 1 70 ? 3.031 33.281 11.391 1 98.31 70 TYR A C 1
ATOM 572 O O . TYR A 1 70 ? 2.219 34.188 11.625 1 98.31 70 TYR A O 1
ATOM 580 N N . GLN A 1 71 ? 2.949 32.125 11.969 1 98.62 71 GLN A N 1
ATOM 581 C CA . GLN A 1 71 ? 1.804 31.719 12.781 1 98.62 71 GLN A CA 1
ATOM 582 C C . GLN A 1 71 ? 2.152 31.766 14.266 1 98.62 71 GLN A C 1
ATOM 584 O O . GLN A 1 71 ? 1.506 31.094 15.078 1 98.62 71 GLN A O 1
ATOM 589 N N . HIS A 1 72 ? 3.264 32.375 14.688 1 98.25 72 HIS A N 1
ATOM 590 C CA . HIS A 1 72 ? 3.662 32.719 16.047 1 98.25 72 HIS A CA 1
ATOM 591 C C . HIS A 1 72 ? 3.949 31.484 16.875 1 98.25 72 HIS A C 1
ATOM 593 O O . HIS A 1 72 ? 3.578 31.422 18.047 1 98.25 72 HIS A O 1
ATOM 599 N N . THR A 1 73 ? 4.434 30.484 16.312 1 98.44 73 THR A N 1
ATOM 600 C CA . THR A 1 73 ? 4.914 29.266 16.969 1 98.44 73 THR A CA 1
ATOM 601 C C . THR A 1 73 ? 5.941 28.547 16.094 1 98.44 73 THR A C 1
ATOM 603 O O . THR A 1 73 ? 6.328 29.062 15.039 1 98.44 73 THR A O 1
ATOM 606 N N . ASP A 1 74 ? 6.48 27.438 16.578 1 98.69 74 ASP A N 1
ATOM 607 C CA . ASP A 1 74 ? 7.461 26.672 15.812 1 98.69 74 ASP A CA 1
ATOM 608 C C . ASP A 1 74 ? 7.246 25.172 15.984 1 98.69 74 ASP A C 1
ATOM 610 O O . ASP A 1 74 ? 6.395 24.75 16.766 1 98.69 74 ASP A O 1
ATOM 614 N N . PHE A 1 75 ? 7.93 24.484 15.219 1 98.88 75 PHE A N 1
ATOM 615 C CA . PHE A 1 75 ? 7.754 23.047 15.117 1 98.88 75 PHE A CA 1
ATOM 616 C C . PHE A 1 75 ? 8.016 22.375 16.453 1 98.88 75 PHE A C 1
ATOM 618 O O . PHE A 1 75 ? 7.242 21.516 16.891 1 98.88 75 PHE A O 1
ATOM 625 N N . PRO A 1 76 ? 9.078 22.688 17.25 1 98.69 76 PRO A N 1
ATOM 626 C CA . PRO A 1 76 ? 9.281 22.062 18.547 1 98.69 76 PRO A CA 1
ATOM 627 C C . PRO A 1 76 ? 8.086 22.234 19.484 1 98.69 76 PRO A C 1
ATOM 629 O O . PRO A 1 76 ? 7.75 21.312 20.234 1 98.69 76 PRO A O 1
ATOM 632 N N . ARG A 1 77 ? 7.469 23.391 19.391 1 98.5 77 ARG A N 1
ATOM 633 C CA . ARG A 1 77 ? 6.293 23.594 20.234 1 98.5 77 ARG A CA 1
ATOM 634 C C . ARG A 1 77 ? 5.137 22.703 19.781 1 98.5 77 ARG A C 1
ATOM 636 O O . ARG A 1 77 ? 4.418 22.156 20.625 1 98.5 77 ARG A O 1
ATOM 643 N N . VAL A 1 78 ? 4.934 22.609 18.5 1 98.88 78 VAL A N 1
ATOM 644 C CA . VAL A 1 78 ? 3.918 21.703 17.953 1 98.88 78 VAL A CA 1
ATOM 645 C C . VAL A 1 78 ? 4.168 20.281 18.453 1 98.88 78 VAL A C 1
ATOM 647 O O . VAL A 1 78 ? 3.242 19.594 18.891 1 98.88 78 VAL A O 1
ATOM 650 N N . LEU A 1 79 ? 5.441 19.828 18.406 1 98.88 79 LEU A N 1
ATOM 651 C CA . LEU A 1 79 ? 5.801 18.484 18.859 1 98.88 79 LEU A CA 1
ATOM 652 C C . LEU A 1 79 ? 5.516 18.328 20.344 1 98.88 79 LEU A C 1
ATOM 654 O O . LEU A 1 79 ? 4.996 17.297 20.766 1 98.88 79 LEU A O 1
ATOM 658 N N . LYS A 1 80 ? 5.832 19.312 21.047 1 98.38 80 LYS A N 1
ATOM 659 C CA . LYS A 1 80 ? 5.609 19.266 22.5 1 98.38 80 LYS A CA 1
ATOM 660 C C . LYS A 1 80 ? 4.129 19.078 22.812 1 98.38 80 LYS A C 1
ATOM 662 O O . LYS A 1 80 ? 3.771 18.234 23.641 1 98.38 80 LYS A O 1
ATOM 667 N N . ASP A 1 81 ? 3.279 19.875 22.172 1 98.25 81 ASP A N 1
ATOM 668 C CA . ASP A 1 81 ? 1.84 19.766 22.375 1 98.25 81 ASP A CA 1
ATOM 669 C C . ASP A 1 81 ? 1.322 18.391 21.969 1 98.25 81 ASP A C 1
ATOM 671 O O . ASP A 1 81 ? 0.472 17.812 22.656 1 98.25 81 ASP A O 1
ATOM 675 N N . SER A 1 82 ? 1.798 17.891 20.922 1 98.81 82 SER A N 1
ATOM 676 C CA . SER A 1 82 ? 1.368 16.594 20.422 1 98.81 82 SER A CA 1
ATOM 677 C C . SER A 1 82 ? 1.81 15.461 21.344 1 98.81 82 SER A C 1
ATOM 679 O O . SER A 1 82 ? 1.024 14.562 21.656 1 98.81 82 SER A O 1
ATOM 681 N N . VAL A 1 83 ? 3.068 15.531 21.797 1 98.62 83 VAL A N 1
ATOM 682 C CA . VAL A 1 83 ? 3.596 14.531 22.719 1 98.62 83 VAL A CA 1
ATOM 683 C C . VAL A 1 83 ? 2.832 14.586 24.0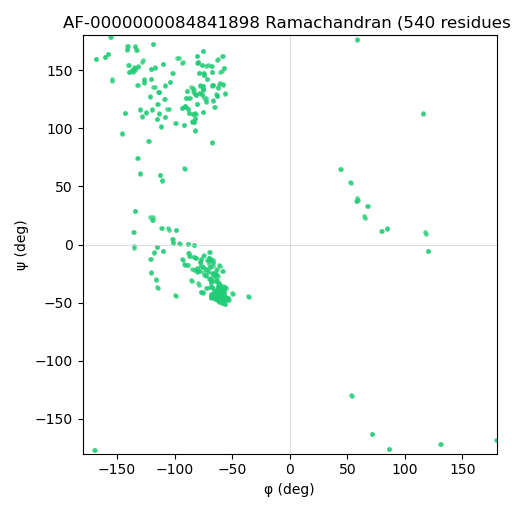31 1 98.62 83 VAL A C 1
ATOM 685 O O . VAL A 1 83 ? 2.498 13.539 24.609 1 98.62 83 VAL A O 1
ATOM 688 N N . HIS A 1 84 ? 2.561 15.758 24.469 1 98.25 84 HIS A N 1
ATOM 689 C CA . HIS A 1 84 ? 1.783 15.922 25.688 1 98.25 84 HIS A CA 1
ATOM 690 C C . HIS A 1 84 ? 0.432 15.227 25.578 1 98.25 84 HIS A C 1
ATOM 692 O O . HIS A 1 84 ? 0.021 14.516 26.5 1 98.25 84 HIS A O 1
ATOM 698 N N . PHE A 1 85 ? -0.233 15.422 24.531 1 98.5 85 PHE A N 1
ATOM 699 C CA . PHE A 1 85 ? -1.513 14.758 24.312 1 98.5 85 PHE A CA 1
ATOM 700 C C . PHE A 1 85 ? -1.353 13.242 24.375 1 98.5 85 PHE A C 1
ATOM 702 O O . PHE A 1 85 ? -2.154 12.555 25 1 98.5 85 PHE A O 1
ATOM 709 N N . LEU A 1 86 ? -0.32 12.727 23.719 1 98.5 86 LEU A N 1
ATOM 710 C CA . LEU A 1 86 ? -0.116 11.281 23.656 1 98.5 86 LEU A CA 1
ATOM 711 C C . LEU A 1 86 ? 0.257 10.719 25.016 1 98.5 86 LEU A C 1
ATOM 713 O O . LEU A 1 86 ? -0.076 9.578 25.328 1 98.5 86 LEU A O 1
ATOM 717 N N . GLN A 1 87 ? 0.949 11.484 25.797 1 98.19 87 GLN A N 1
ATOM 718 C CA . GLN A 1 87 ? 1.236 11.07 27.172 1 98.19 87 GLN A CA 1
ATOM 719 C C . GLN A 1 87 ? -0.05 10.867 27.969 1 98.19 87 GLN A C 1
ATOM 721 O O . GLN A 1 87 ? -0.159 9.914 28.75 1 98.19 87 GLN A O 1
ATOM 726 N N . GLU A 1 88 ? -0.973 11.719 27.703 1 97.75 88 GLU A N 1
ATOM 727 C CA . GLU A 1 88 ? -2.254 11.656 28.406 1 97.75 88 GLU A CA 1
ATOM 728 C C . GLU A 1 88 ? -3.164 10.594 27.797 1 97.75 88 GLU A C 1
ATOM 730 O O . GLU A 1 88 ? -4.082 10.102 28.453 1 97.75 88 GLU A O 1
ATOM 735 N N . ASN A 1 89 ? -2.928 10.25 26.547 1 98.06 89 ASN A N 1
ATOM 736 C CA . ASN A 1 89 ? -3.721 9.289 25.797 1 98.06 89 ASN A CA 1
ATOM 737 C C . ASN A 1 89 ? -2.834 8.273 25.078 1 98.06 89 ASN A C 1
ATOM 739 O O . ASN A 1 89 ? -2.77 8.258 23.844 1 98.06 89 ASN A O 1
ATOM 743 N N . PRO A 1 90 ? -2.27 7.34 25.781 1 97.88 90 PRO A N 1
ATOM 744 C CA . PRO A 1 90 ? -1.224 6.469 25.234 1 97.88 90 PRO A CA 1
ATOM 745 C C . PRO A 1 90 ? -1.759 5.48 24.203 1 97.88 90 PRO A C 1
ATOM 747 O O . PRO A 1 90 ? -0.978 4.84 23.5 1 97.88 90 PRO A O 1
ATOM 750 N N . ARG A 1 91 ? -3.043 5.328 24.078 1 98 91 ARG A N 1
ATOM 751 C CA . ARG A 1 91 ? -3.605 4.371 23.141 1 98 91 ARG A CA 1
ATOM 752 C C . ARG A 1 91 ? -3.971 5.055 21.828 1 98 91 ARG A C 1
ATOM 754 O O . ARG A 1 91 ? -4.461 4.406 20.891 1 98 91 ARG A O 1
ATOM 761 N N . GLU A 1 92 ? -3.703 6.363 21.75 1 98.5 92 GLU A N 1
ATOM 762 C CA . GLU A 1 92 ? -3.977 7.145 20.547 1 98.5 92 GLU A CA 1
ATOM 763 C C . GLU A 1 92 ? -2.723 7.297 19.703 1 98.5 92 GLU A C 1
ATOM 765 O O . GLU A 1 92 ? -1.617 6.98 20.141 1 98.5 92 GLU A O 1
ATOM 770 N N . ALA A 1 93 ? -2.947 7.617 18.469 1 98.75 93 ALA A N 1
ATOM 771 C CA . ALA A 1 93 ? -1.888 7.984 17.531 1 98.75 93 ALA A CA 1
ATOM 772 C C . ALA A 1 93 ? -2.238 9.266 16.781 1 98.75 93 ALA A C 1
ATOM 774 O O . ALA A 1 93 ? -3.414 9.617 16.656 1 98.75 93 ALA A O 1
ATOM 775 N N . ILE A 1 94 ? -1.25 9.938 16.375 1 98.88 94 ILE A N 1
ATOM 776 C CA . ILE A 1 94 ? -1.425 11.156 15.594 1 98.88 94 ILE A CA 1
ATOM 777 C C . ILE A 1 94 ? -0.716 11.008 14.25 1 98.88 94 ILE A C 1
ATOM 779 O O . ILE A 1 94 ? 0.431 10.555 14.188 1 98.88 94 ILE A O 1
ATOM 783 N N . LEU A 1 95 ? -1.431 11.242 13.172 1 98.94 95 LEU A N 1
ATOM 784 C CA . LEU A 1 95 ? -0.803 11.391 11.859 1 98.94 95 LEU A CA 1
ATOM 785 C C . LEU A 1 95 ? -0.437 12.844 11.594 1 98.94 95 LEU A C 1
ATOM 787 O O . LEU A 1 95 ? -1.29 13.734 11.68 1 98.94 95 LEU A O 1
ATOM 791 N N . MET A 1 96 ? 0.842 13.086 11.266 1 98.88 96 MET A N 1
ATOM 792 C CA . MET A 1 96 ? 1.313 14.453 11.094 1 98.88 96 MET A CA 1
ATOM 793 C C . MET A 1 96 ? 2.02 14.625 9.758 1 98.88 96 MET A C 1
ATOM 795 O O . MET A 1 96 ? 3.082 14.039 9.531 1 98.88 96 MET A O 1
ATOM 799 N N . ARG A 1 97 ? 1.396 15.336 8.891 1 98.94 97 ARG A N 1
ATOM 800 C CA . ARG A 1 97 ? 2.109 15.742 7.684 1 98.94 97 ARG A CA 1
ATOM 801 C C . ARG A 1 97 ? 3.082 16.875 7.984 1 98.94 97 ARG A C 1
ATOM 803 O O . ARG A 1 97 ? 2.719 17.859 8.641 1 98.94 97 ARG A O 1
ATOM 810 N N . ILE A 1 98 ? 4.285 16.75 7.598 1 98.81 98 ILE A N 1
ATOM 811 C CA . ILE A 1 98 ? 5.277 17.812 7.707 1 98.81 98 ILE A CA 1
ATOM 812 C C . ILE A 1 98 ? 5.711 18.266 6.312 1 98.81 98 ILE A C 1
ATOM 814 O O . ILE A 1 98 ? 6.125 17.453 5.488 1 98.81 98 ILE A O 1
ATOM 818 N N . ARG A 1 99 ? 5.547 19.422 6 1 98.25 99 ARG A N 1
ATOM 819 C CA . ARG A 1 99 ? 5.977 19.953 4.711 1 98.25 99 ARG A CA 1
ATOM 820 C C . ARG A 1 99 ? 6.691 21.297 4.883 1 98.25 99 ARG A C 1
ATOM 822 O O . ARG A 1 99 ? 6.488 22 5.879 1 98.25 99 ARG A O 1
ATOM 829 N N . GLU A 1 100 ? 7.574 21.578 3.965 1 98.5 100 GLU A N 1
ATOM 830 C CA . GLU A 1 100 ? 8.211 22.891 3.914 1 98.5 100 GLU A CA 1
ATOM 831 C C . GLU A 1 100 ? 7.258 23.938 3.357 1 98.5 100 GLU A C 1
ATOM 833 O O . GLU A 1 100 ? 6.523 23.688 2.404 1 98.5 100 GLU A O 1
ATOM 838 N N . GLU A 1 101 ? 7.297 25.047 4.027 1 98.31 101 GLU A N 1
ATOM 839 C CA . GLU A 1 101 ? 6.414 26.156 3.66 1 98.31 101 GLU A CA 1
ATOM 840 C C . GLU A 1 101 ? 7.199 27.453 3.445 1 98.31 101 GLU A C 1
ATOM 842 O O . GLU A 1 101 ? 8.148 27.734 4.18 1 98.31 101 GLU A O 1
ATOM 847 N N . TYR A 1 102 ? 6.75 28.219 2.451 1 97.19 102 TYR A N 1
ATOM 848 C CA . TYR A 1 102 ? 7.34 29.516 2.143 1 97.19 102 TYR A CA 1
ATOM 849 C C . TYR A 1 102 ? 8.82 29.375 1.814 1 97.19 102 TYR A C 1
ATOM 851 O O . TYR A 1 102 ? 9.375 28.281 1.854 1 97.19 102 TYR A O 1
ATOM 859 N N . LYS A 1 103 ? 9.586 30.453 1.42 1 97.19 103 LYS A N 1
ATOM 860 C CA . LYS A 1 103 ? 10.977 30.422 0.968 1 97.19 103 LYS A CA 1
ATOM 861 C C . LYS A 1 103 ? 11.93 30.203 2.139 1 97.19 103 LYS A C 1
ATOM 863 O O . LYS A 1 103 ? 11.852 30.906 3.148 1 97.19 103 LYS A O 1
ATOM 868 N N . PRO A 1 104 ? 12.758 29.203 2.008 1 97.94 104 PRO A N 1
ATOM 869 C CA . PRO A 1 104 ? 13.797 29.031 3.029 1 97.94 104 PRO A CA 1
ATOM 870 C C . PRO A 1 104 ? 14.828 30.156 3.006 1 97.94 104 PRO A C 1
ATOM 872 O O . PRO A 1 104 ? 15.016 30.812 1.975 1 97.94 104 PRO A O 1
ATOM 875 N N . ASP A 1 105 ? 15.445 30.422 4.082 1 97.5 105 ASP A N 1
ATOM 876 C CA . ASP A 1 105 ? 16.422 31.5 4.148 1 97.5 105 ASP A CA 1
ATOM 877 C C . ASP A 1 105 ? 17.438 31.25 5.258 1 97.5 105 ASP A C 1
ATOM 879 O O . ASP A 1 105 ? 17.109 30.672 6.297 1 97.5 105 ASP A O 1
ATOM 883 N N . ALA A 1 106 ? 18.719 31.578 5.004 1 98 106 ALA A N 1
ATOM 884 C CA . ALA A 1 106 ? 19.797 31.656 5.977 1 98 106 ALA A CA 1
ATOM 885 C C . ALA A 1 106 ? 20.016 30.328 6.676 1 98 106 ALA A C 1
ATOM 887 O O . ALA A 1 106 ? 20.172 30.266 7.898 1 98 106 ALA A O 1
ATOM 888 N N . ASN A 1 107 ? 19.906 29.203 5.934 1 98.31 107 ASN A N 1
ATOM 889 C CA . ASN A 1 107 ? 20.125 27.859 6.488 1 98.31 107 ASN A CA 1
ATOM 890 C C . ASN A 1 107 ? 21.5 27.328 6.113 1 98.31 107 ASN A C 1
ATOM 892 O O . ASN A 1 107 ? 22.016 27.609 5.027 1 98.31 107 ASN A O 1
ATOM 896 N N . THR A 1 108 ? 22.094 26.547 6.973 1 98.31 108 THR A N 1
ATOM 897 C CA . THR A 1 108 ? 23.391 25.922 6.723 1 98.31 108 THR A CA 1
ATOM 898 C C . THR A 1 108 ? 23.25 24.406 6.664 1 98.31 108 THR A C 1
ATOM 900 O O . THR A 1 108 ? 24.234 23.688 6.531 1 98.31 108 THR A O 1
ATOM 903 N N . GLN A 1 109 ? 22.078 23.875 6.867 1 97.62 109 GLN A N 1
ATOM 904 C CA . GLN A 1 109 ? 21.766 22.469 6.719 1 97.62 109 GLN A CA 1
ATOM 905 C C . GLN A 1 109 ? 20.469 22.266 5.93 1 97.62 109 GLN A C 1
ATOM 907 O O . GLN A 1 109 ? 19.734 23.234 5.691 1 97.62 109 GLN A O 1
ATOM 912 N N . ARG A 1 110 ? 20.234 21.047 5.52 1 98.25 110 ARG A N 1
ATOM 913 C CA . ARG A 1 110 ? 19.047 20.734 4.727 1 98.25 110 ARG A CA 1
ATOM 914 C C . ARG A 1 110 ? 17.797 20.688 5.602 1 98.25 110 ARG A C 1
ATOM 916 O O . ARG A 1 110 ? 17.875 20.453 6.809 1 98.25 110 ARG A O 1
ATOM 923 N N . PHE A 1 111 ? 16.656 20.938 5.016 1 98.69 111 PHE A N 1
ATOM 924 C CA . PHE A 1 111 ? 15.383 20.922 5.715 1 98.69 111 PHE A CA 1
ATOM 925 C C . PHE A 1 111 ? 15.188 19.609 6.457 1 98.69 111 PHE A C 1
ATOM 927 O O . PHE A 1 111 ? 14.789 19.594 7.621 1 98.69 111 PHE A O 1
ATOM 934 N N . ASP A 1 112 ? 15.461 18.391 5.75 1 98.38 112 ASP A N 1
ATOM 935 C CA . ASP A 1 112 ? 15.273 17.078 6.344 1 98.38 112 ASP A CA 1
ATOM 936 C C . ASP A 1 112 ? 16.156 16.891 7.574 1 98.38 112 ASP A C 1
ATOM 938 O O . ASP A 1 112 ? 15.758 16.25 8.547 1 98.38 112 ASP A O 1
ATOM 942 N N . GLU A 1 113 ? 17.328 17.438 7.59 1 98.5 113 GLU A N 1
ATOM 943 C CA . GLU A 1 113 ? 18.219 17.344 8.734 1 98.5 113 GLU A CA 1
ATOM 944 C C . GLU A 1 113 ? 17.672 18.125 9.93 1 98.5 113 GLU A C 1
ATOM 946 O O . GLU A 1 113 ? 17.781 17.656 11.07 1 98.5 113 GLU A O 1
ATOM 951 N N . THR A 1 114 ? 17.203 19.344 9.625 1 98.75 114 THR A N 1
ATOM 952 C CA . THR A 1 114 ? 16.625 20.156 10.695 1 98.75 114 THR A CA 1
ATOM 953 C C . THR A 1 114 ? 15.398 19.469 11.297 1 98.75 114 THR A C 1
ATOM 955 O O . THR A 1 114 ? 15.227 19.453 12.516 1 98.75 114 THR A O 1
ATOM 958 N N . VAL A 1 115 ? 14.562 18.875 10.422 1 98.69 115 VAL A N 1
ATOM 959 C CA . VAL A 1 115 ? 13.398 18.125 10.898 1 98.69 115 VAL A CA 1
ATOM 960 C C . VAL A 1 115 ? 13.844 16.953 11.75 1 98.69 115 VAL A C 1
ATOM 962 O O . VAL A 1 115 ? 13.336 16.734 12.852 1 98.69 115 VAL A O 1
ATOM 965 N N . ALA A 1 116 ? 14.805 16.156 11.273 1 98.38 116 ALA A N 1
ATOM 966 C CA . ALA A 1 116 ? 15.312 14.992 12 1 98.38 116 ALA A CA 1
ATOM 967 C C . ALA A 1 116 ? 15.859 15.398 13.367 1 98.38 116 ALA A C 1
ATOM 969 O O . ALA A 1 116 ? 15.641 14.703 14.359 1 98.38 116 ALA A O 1
ATOM 970 N N . GLY A 1 117 ? 16.609 16.5 13.359 1 98.31 117 GLY A N 1
ATOM 971 C CA . GLY A 1 117 ? 17.109 17.016 14.625 1 98.31 117 GLY A CA 1
ATOM 972 C C . GLY A 1 117 ? 16.016 17.359 15.609 1 98.31 117 GLY A C 1
ATOM 973 O O . GLY A 1 117 ? 16.109 17.031 16.797 1 98.31 117 GLY A O 1
ATOM 974 N N . ALA A 1 118 ? 14.969 18.031 15.164 1 98.5 118 ALA A N 1
ATOM 975 C CA . ALA A 1 118 ? 13.844 18.406 16.016 1 98.5 118 ALA A CA 1
ATOM 976 C C . ALA A 1 118 ? 13.164 17.156 16.578 1 98.5 118 ALA A C 1
ATOM 978 O O . ALA A 1 118 ? 12.766 17.141 17.75 1 98.5 118 ALA A O 1
ATOM 979 N N . LEU A 1 119 ? 12.992 16.109 15.766 1 98.38 119 LEU A N 1
ATOM 980 C CA . LEU A 1 119 ? 12.383 14.867 16.219 1 98.38 119 LEU A CA 1
ATOM 981 C C . LEU A 1 119 ? 13.25 14.195 17.281 1 98.38 119 LEU A C 1
ATOM 983 O O . LEU A 1 119 ? 12.727 13.711 18.297 1 98.38 119 LEU A O 1
ATOM 987 N N . LYS A 1 120 ? 14.508 14.156 17.031 1 98.12 120 LYS A N 1
ATOM 988 C CA . LYS A 1 120 ? 15.438 13.578 18 1 98.12 120 LYS A CA 1
ATOM 989 C C . LYS A 1 120 ? 15.375 14.312 19.328 1 98.12 120 LYS A C 1
ATOM 991 O O . LYS A 1 120 ? 15.32 13.68 20.391 1 98.12 120 LYS A O 1
ATOM 996 N N . ASP A 1 121 ? 15.367 15.625 19.266 1 98.25 121 ASP A N 1
ATOM 997 C CA . ASP A 1 121 ? 15.305 16.453 20.469 1 98.25 121 ASP A CA 1
ATOM 998 C C . ASP A 1 121 ? 14.023 16.188 21.25 1 98.25 121 ASP A C 1
ATOM 1000 O O . ASP A 1 121 ? 14.023 16.219 22.484 1 98.25 121 ASP A O 1
ATOM 1004 N N . ALA A 1 122 ? 12.938 15.961 20.531 1 98 122 ALA A N 1
ATOM 1005 C CA . ALA A 1 122 ? 11.656 15.703 21.156 1 98 122 ALA A CA 1
ATOM 1006 C C . ALA A 1 122 ? 11.625 14.305 21.781 1 98 122 ALA A C 1
ATOM 1008 O O . ALA A 1 122 ? 10.852 14.047 22.703 1 98 122 ALA A O 1
ATOM 1009 N N . GLY A 1 123 ? 12.398 13.359 21.281 1 97.88 123 GLY A N 1
ATOM 1010 C CA . GLY A 1 123 ? 12.422 11.961 21.672 1 97.88 123 GLY A CA 1
ATOM 1011 C C . GLY A 1 123 ? 12 11.023 20.562 1 97.88 123 GLY A C 1
ATOM 1012 O O . GLY A 1 123 ? 10.805 10.891 20.281 1 97.88 123 GLY A O 1
ATOM 1013 N N . SER A 1 124 ? 12.898 10.258 20.109 1 95.69 124 SER A N 1
ATOM 1014 C CA . SER A 1 124 ? 12.695 9.43 18.922 1 95.69 124 SER A CA 1
ATOM 1015 C C . SER A 1 124 ? 11.617 8.375 19.156 1 95.69 124 SER A C 1
ATOM 1017 O O . SER A 1 124 ? 10.945 7.941 18.219 1 95.69 124 SER A O 1
ATOM 1019 N N . SER A 1 125 ? 11.383 7.992 20.375 1 96.94 125 SER A N 1
ATOM 1020 C CA . SER A 1 125 ? 10.438 6.926 20.688 1 96.94 125 SER A CA 1
ATOM 1021 C C . SER A 1 125 ? 9 7.379 20.469 1 96.94 125 SER A C 1
ATOM 1023 O O . SER A 1 125 ? 8.086 6.555 20.391 1 96.94 125 SER A O 1
ATOM 1025 N N . TRP A 1 126 ? 8.789 8.711 20.312 1 98.38 126 TRP A N 1
ATOM 1026 C CA . TRP A 1 126 ? 7.453 9.258 20.125 1 98.38 126 TRP A CA 1
ATOM 1027 C C . TRP A 1 126 ? 7.027 9.172 18.672 1 98.38 126 TRP A C 1
ATOM 1029 O O . TRP A 1 126 ? 5.891 9.516 18.328 1 98.38 126 TRP A O 1
ATOM 1039 N N . PHE A 1 127 ? 7.918 8.633 17.797 1 98.44 127 PHE A N 1
ATOM 1040 C CA . PHE A 1 127 ? 7.641 8.742 16.375 1 98.44 127 PHE A CA 1
ATOM 1041 C C . PHE A 1 127 ? 7.695 7.375 15.703 1 98.44 127 PHE A C 1
ATOM 1043 O O . PHE A 1 127 ? 8.492 6.52 16.094 1 98.44 127 PHE A O 1
ATOM 1050 N N . TRP A 1 128 ? 6.762 7.176 14.812 1 96.5 128 TRP A N 1
ATOM 1051 C CA . TRP A 1 128 ? 6.887 6.105 13.828 1 96.5 128 TRP A CA 1
ATOM 1052 C C . TRP A 1 128 ? 7.754 6.543 12.656 1 96.5 128 TRP A C 1
ATOM 1054 O O . TRP A 1 128 ? 7.332 7.367 11.844 1 96.5 128 TRP A O 1
ATOM 1064 N N . GLN A 1 129 ? 8.945 5.973 12.617 1 88.69 129 GLN A N 1
ATOM 1065 C CA . GLN A 1 129 ? 9.891 6.414 11.594 1 88.69 129 GLN A CA 1
ATOM 1066 C C . GLN A 1 129 ? 10.156 5.305 10.578 1 88.69 129 GLN A C 1
ATOM 1068 O O . GLN A 1 129 ? 11.281 4.832 10.453 1 88.69 129 GLN A O 1
ATOM 1073 N N . ASP A 1 130 ? 9.188 4.902 9.977 1 90.62 130 ASP A N 1
ATOM 1074 C CA . ASP A 1 130 ? 9.203 3.887 8.93 1 90.62 130 ASP A CA 1
ATOM 1075 C C . ASP A 1 130 ? 8.32 4.301 7.75 1 90.62 130 ASP A C 1
ATOM 1077 O O . ASP A 1 130 ? 7.32 4.996 7.934 1 90.62 130 ASP A O 1
ATOM 1081 N N . ALA A 1 131 ? 8.75 3.848 6.57 1 91.62 131 ALA A N 1
ATOM 1082 C CA . ALA A 1 131 ? 7.996 4.203 5.371 1 91.62 131 ALA A CA 1
ATOM 1083 C C . ALA A 1 131 ? 6.672 3.445 5.312 1 91.62 131 ALA A C 1
ATOM 1085 O O . ALA A 1 131 ? 5.742 3.857 4.613 1 91.62 131 ALA A O 1
ATOM 1086 N N . ARG A 1 132 ? 6.574 2.348 6.027 1 90.44 132 ARG A N 1
ATOM 1087 C CA . ARG A 1 132 ? 5.367 1.526 6.02 1 90.44 132 ARG A CA 1
ATOM 1088 C C . ARG A 1 132 ? 4.246 2.189 6.812 1 90.44 132 ARG A C 1
ATOM 1090 O O . ARG A 1 132 ? 4.5 2.859 7.816 1 90.44 132 ARG A O 1
ATOM 1097 N N . ILE A 1 133 ? 3.012 1.974 6.32 1 93.69 133 ILE A N 1
ATOM 1098 C CA . ILE A 1 133 ? 1.859 2.375 7.121 1 93.69 133 ILE A CA 1
ATOM 1099 C C . ILE A 1 133 ? 1.688 1.414 8.297 1 93.69 133 ILE A C 1
ATOM 1101 O O . ILE A 1 133 ? 1.559 0.203 8.102 1 93.69 133 ILE A O 1
ATOM 1105 N N . PRO A 1 134 ? 1.684 1.854 9.469 1 94.69 134 PRO A N 1
ATOM 1106 C CA . PRO A 1 134 ? 1.612 0.969 10.633 1 94.69 134 PRO A CA 1
ATOM 1107 C C . PRO A 1 134 ? 0.191 0.492 10.93 1 94.69 134 PRO A C 1
ATOM 1109 O O . PRO A 1 134 ? -0.773 1.063 10.414 1 94.69 134 PRO A O 1
ATOM 1112 N N . THR A 1 135 ? 0.104 -0.558 11.695 1 93.44 135 THR A N 1
ATOM 1113 C CA . THR A 1 135 ? -1.141 -0.936 12.359 1 93.44 135 THR A CA 1
ATOM 1114 C C . THR A 1 135 ? -1.417 -0.027 13.555 1 93.44 135 THR A C 1
ATOM 1116 O O . THR A 1 135 ? -0.543 0.731 13.977 1 93.44 135 THR A O 1
ATOM 1119 N N . MET A 1 136 ? -2.648 -0.112 14.031 1 96.56 136 MET A N 1
ATOM 1120 C CA . MET A 1 136 ? -3.014 0.649 15.219 1 96.56 136 MET A CA 1
ATOM 1121 C C . MET A 1 136 ? -2.105 0.291 16.391 1 96.56 136 MET A C 1
ATOM 1123 O O . MET A 1 136 ? -1.618 1.176 17.094 1 96.56 136 MET A O 1
ATOM 1127 N N . GLY A 1 137 ? -1.814 -0.983 16.516 1 96.44 137 GLY A N 1
ATOM 1128 C CA . GLY A 1 137 ? -0.948 -1.411 17.609 1 96.44 137 GLY A CA 1
ATOM 1129 C C . GLY A 1 137 ? 0.451 -0.833 17.516 1 96.44 137 GLY A C 1
ATOM 1130 O O . GLY A 1 137 ? 1.021 -0.413 18.516 1 96.44 137 GLY A O 1
ATOM 1131 N N . GLU A 1 138 ? 0.987 -0.777 16.375 1 94.31 138 GLU A N 1
ATOM 1132 C CA . GLU A 1 138 ? 2.324 -0.237 16.156 1 94.31 138 GLU A CA 1
ATOM 1133 C C . GLU A 1 138 ? 2.354 1.273 16.375 1 94.31 138 GLU A C 1
ATOM 1135 O O . GLU A 1 138 ? 3.371 1.825 16.797 1 94.31 138 GLU A O 1
ATOM 1140 N N . ALA A 1 139 ? 1.242 1.913 16.125 1 98 139 ALA A N 1
ATOM 1141 C CA . ALA A 1 139 ? 1.197 3.373 16.094 1 98 139 ALA A CA 1
ATOM 1142 C C . ALA A 1 139 ? 0.845 3.949 17.453 1 98 139 ALA A C 1
ATOM 1144 O O . ALA A 1 139 ? 1.021 5.145 17.703 1 98 139 ALA A O 1
ATOM 1145 N N . ARG A 1 140 ? 0.298 3.129 18.375 1 98.31 140 ARG A N 1
ATOM 1146 C CA . ARG A 1 140 ? -0.19 3.65 19.641 1 98.31 140 ARG A CA 1
ATOM 1147 C C . ARG A 1 140 ? 0.91 4.398 20.391 1 98.31 140 ARG A C 1
ATOM 1149 O O . ARG A 1 140 ? 2.045 3.926 20.469 1 98.31 140 ARG A O 1
ATOM 1156 N N . GLY A 1 141 ? 0.527 5.598 20.812 1 98.38 141 GLY A N 1
ATOM 1157 C CA . GLY A 1 141 ? 1.438 6.426 21.578 1 98.38 141 GLY A CA 1
ATOM 1158 C C . GLY A 1 141 ? 2.463 7.148 20.734 1 98.38 141 GLY A C 1
ATOM 1159 O O . GLY A 1 141 ? 3.422 7.719 21.25 1 98.38 141 GLY A O 1
ATOM 1160 N N . LYS A 1 142 ? 2.238 7.121 19.406 1 98.75 142 LYS A N 1
ATOM 1161 C CA . LYS A 1 142 ? 3.264 7.707 18.547 1 98.75 142 LYS A CA 1
ATOM 1162 C C . LYS A 1 142 ? 2.658 8.727 17.594 1 98.75 142 LYS A C 1
ATOM 1164 O O . LYS A 1 142 ? 1.451 8.711 17.344 1 98.75 142 LYS A O 1
ATOM 1169 N N . ILE A 1 143 ? 3.502 9.578 17.125 1 98.88 143 ILE A N 1
ATOM 1170 C CA . ILE A 1 143 ? 3.232 10.406 15.961 1 98.88 143 ILE A CA 1
ATOM 1171 C C . ILE A 1 143 ? 3.721 9.703 14.703 1 98.88 143 ILE A C 1
ATOM 1173 O O . ILE A 1 143 ? 4.906 9.375 14.586 1 98.88 143 ILE A O 1
ATOM 1177 N N . VAL A 1 144 ? 2.809 9.422 13.828 1 98.75 144 VAL A N 1
ATOM 1178 C CA . VAL A 1 144 ? 3.156 8.883 12.516 1 98.75 144 VAL A CA 1
ATOM 1179 C C . VAL A 1 144 ? 3.428 10.023 11.547 1 98.75 144 VAL A C 1
ATOM 1181 O O . VAL A 1 144 ? 2.506 10.734 11.141 1 98.75 144 VAL A O 1
ATOM 1184 N N . ILE A 1 145 ? 4.68 10.117 11.125 1 98.56 145 ILE A N 1
ATOM 1185 C CA . ILE A 1 145 ? 5.07 11.203 10.234 1 98.56 145 ILE A CA 1
ATOM 1186 C C . ILE A 1 145 ? 4.668 10.875 8.805 1 98.56 145 ILE A C 1
ATOM 1188 O O . ILE A 1 145 ? 4.992 9.797 8.297 1 98.56 145 ILE A O 1
ATOM 1192 N N . LEU A 1 146 ? 3.869 11.688 8.234 1 98.5 146 LEU A N 1
ATOM 1193 C CA . LEU A 1 146 ? 3.668 11.703 6.789 1 98.5 146 LEU A CA 1
ATOM 1194 C C . LEU A 1 146 ? 4.625 12.688 6.121 1 98.5 146 LEU A C 1
ATOM 1196 O O . LEU A 1 146 ? 4.43 13.898 6.195 1 98.5 146 LEU A O 1
ATOM 1200 N N . GLN A 1 147 ? 5.637 12.156 5.527 1 98.44 147 GLN A N 1
ATOM 1201 C CA . GLN A 1 147 ? 6.809 12.922 5.102 1 98.44 147 GLN A CA 1
ATOM 1202 C C . GLN A 1 147 ? 6.57 13.594 3.754 1 98.44 147 GLN A C 1
ATOM 1204 O O . GLN A 1 147 ? 6.598 12.938 2.713 1 98.44 147 GLN A O 1
ATOM 1209 N N . ASN A 1 148 ? 6.363 14.859 3.773 1 98.56 148 ASN A N 1
ATOM 1210 C CA . ASN A 1 148 ? 6.168 15.656 2.566 1 98.56 148 ASN A CA 1
ATOM 1211 C C . ASN A 1 148 ? 7.344 16.594 2.316 1 98.56 148 ASN A C 1
ATOM 1213 O O . ASN A 1 148 ? 7.164 17.812 2.205 1 98.56 148 ASN A O 1
ATOM 1217 N N . PHE A 1 149 ? 8.492 16.031 2.26 1 98 149 PHE A N 1
ATOM 1218 C CA . PHE A 1 149 ? 9.758 16.688 1.948 1 98 149 PHE A CA 1
ATOM 1219 C C . PHE A 1 149 ? 10.797 15.656 1.511 1 98 149 PHE A C 1
ATOM 1221 O O . PHE A 1 149 ? 10.641 14.453 1.767 1 98 149 PHE A O 1
ATOM 1228 N N . LYS A 1 150 ? 11.82 16.109 0.864 1 96.06 150 LYS A N 1
ATOM 1229 C CA . LYS A 1 150 ? 12.867 15.227 0.371 1 96.06 150 LYS A CA 1
ATOM 1230 C C . LYS A 1 150 ? 13.836 14.852 1.487 1 96.06 150 LYS A C 1
ATOM 1232 O O . LYS A 1 150 ? 13.961 15.57 2.479 1 96.06 150 LYS A O 1
ATOM 1237 N N . GLY A 1 151 ? 14.516 13.68 1.285 1 95.56 151 GLY A N 1
ATOM 1238 C CA . GLY A 1 151 ? 15.523 13.234 2.232 1 95.56 151 GLY A CA 1
ATOM 1239 C C . GLY A 1 151 ? 15.352 11.789 2.658 1 95.56 151 GLY A C 1
ATOM 1240 O O . GLY A 1 151 ? 14.516 11.07 2.109 1 95.56 151 GLY A O 1
ATOM 1241 N N . PRO A 1 152 ? 16.141 11.383 3.646 1 94.56 152 PRO A N 1
ATOM 1242 C CA . PRO A 1 152 ? 16.016 10.016 4.16 1 94.56 152 PRO A CA 1
ATOM 1243 C C . PRO A 1 152 ? 14.641 9.75 4.781 1 94.56 152 PRO A C 1
ATOM 1245 O O . PRO A 1 152 ? 13.938 10.695 5.16 1 94.56 152 PRO A O 1
ATOM 1248 N N . VAL A 1 153 ? 14.32 8.516 4.855 1 92.88 153 VAL A N 1
ATOM 1249 C CA . VAL A 1 153 ? 13.016 8.117 5.379 1 92.88 153 VAL A CA 1
ATOM 1250 C C . VAL A 1 153 ? 12.914 8.5 6.852 1 92.88 153 VAL A C 1
ATOM 1252 O O . VAL A 1 153 ? 13.695 8.039 7.68 1 92.88 153 VAL A O 1
ATOM 1255 N N . LEU A 1 154 ? 11.977 9.336 7.141 1 95.81 154 LEU A N 1
ATOM 1256 C CA . LEU A 1 154 ? 11.648 9.719 8.508 1 95.81 154 LEU A CA 1
ATOM 1257 C C . LEU A 1 154 ? 10.227 9.312 8.859 1 95.81 154 LEU A C 1
ATOM 1259 O O . LEU A 1 154 ? 9.812 9.422 10.016 1 95.81 154 LEU A O 1
ATOM 1263 N N . GLY A 1 155 ? 9.492 8.82 7.863 1 96.31 155 GLY A N 1
ATOM 1264 C CA . GLY A 1 155 ? 8.102 8.414 8.016 1 96.31 155 GLY A CA 1
ATOM 1265 C C . GLY A 1 155 ? 7.484 7.906 6.727 1 96.31 155 GLY A C 1
ATOM 1266 O O . GLY A 1 155 ? 8.195 7.578 5.777 1 96.31 155 GLY A O 1
ATOM 1267 N N . VAL A 1 156 ? 6.195 7.758 6.719 1 96.56 156 VAL A N 1
ATOM 1268 C CA . VAL A 1 156 ? 5.461 7.34 5.527 1 96.56 156 VAL A CA 1
ATOM 1269 C C . VAL A 1 156 ? 5.539 8.43 4.461 1 96.56 156 VAL A C 1
ATOM 1271 O O . VAL A 1 156 ? 5.199 9.586 4.719 1 96.56 156 VAL A O 1
ATOM 1274 N N . PRO A 1 157 ? 6.012 8.102 3.275 1 97 157 PRO A N 1
ATOM 1275 C CA . PRO A 1 157 ? 6.07 9.141 2.246 1 97 157 PRO A CA 1
ATOM 1276 C C . PRO A 1 157 ? 4.688 9.664 1.864 1 97 157 PRO A C 1
ATOM 1278 O O . PRO A 1 157 ? 3.803 8.883 1.503 1 97 157 PRO A O 1
ATOM 1281 N N . TYR A 1 158 ? 4.551 10.93 1.912 1 98.06 158 TYR A N 1
ATOM 1282 C CA . TYR A 1 158 ? 3.273 11.586 1.656 1 98.06 158 TYR A CA 1
ATOM 1283 C C . TYR A 1 158 ? 2.789 11.305 0.239 1 98.06 158 TYR A C 1
ATOM 1285 O O . TYR A 1 158 ? 1.586 11.172 0.002 1 98.06 158 TYR A O 1
ATOM 1293 N N . HIS A 1 159 ? 3.707 11.18 -0.747 1 96.25 159 HIS A N 1
ATOM 1294 C CA . HIS A 1 159 ? 3.336 10.977 -2.143 1 96.25 159 HIS A CA 1
ATOM 1295 C C . HIS A 1 159 ? 2.73 9.594 -2.355 1 96.25 159 HIS A C 1
ATOM 1297 O O . HIS A 1 159 ? 2.154 9.32 -3.41 1 96.25 159 HIS A O 1
ATOM 1303 N N . CYS A 1 160 ? 2.877 8.711 -1.377 1 94.94 160 CYS A N 1
ATOM 1304 C CA . CYS A 1 160 ? 2.342 7.359 -1.482 1 94.94 160 CYS A CA 1
ATOM 1305 C C . CYS A 1 160 ? 0.859 7.332 -1.134 1 94.94 160 CYS A C 1
ATOM 1307 O O . CYS A 1 160 ? 0.182 6.328 -1.366 1 94.94 160 CYS A O 1
ATOM 1309 N N . LEU A 1 161 ? 0.312 8.336 -0.597 1 97.25 161 LEU A N 1
ATOM 1310 C CA . LEU A 1 161 ? -1.111 8.422 -0.285 1 97.25 161 LEU A CA 1
ATOM 1311 C C . LEU A 1 161 ? -1.924 8.734 -1.535 1 97.25 161 LEU A C 1
ATOM 1313 O O . LEU A 1 161 ? -1.414 9.352 -2.473 1 97.25 161 LEU A O 1
ATOM 1317 N N . ASN A 1 162 ? -3.146 8.211 -1.594 1 97 162 ASN A N 1
ATOM 1318 C CA . ASN A 1 162 ? -4.113 8.688 -2.578 1 97 162 ASN A CA 1
ATOM 1319 C C . ASN A 1 162 ? -4.84 9.938 -2.094 1 97 162 ASN A C 1
ATOM 1321 O O . ASN A 1 162 ? -5.629 9.875 -1.148 1 97 162 ASN A O 1
ATOM 1325 N N . LYS A 1 163 ? -4.578 11.078 -2.744 1 97.88 163 LYS A N 1
ATOM 1326 C CA . LYS A 1 163 ? -5.027 12.344 -2.186 1 97.88 163 LYS A CA 1
ATOM 1327 C C . LYS A 1 163 ? -5.969 13.07 -3.148 1 97.88 163 LYS A C 1
ATOM 1329 O O . LYS A 1 163 ? -5.781 13.016 -4.367 1 97.88 163 LYS A O 1
ATOM 1334 N N . ALA A 1 164 ? -6.957 13.711 -2.619 1 97.44 164 ALA A N 1
ATOM 1335 C CA . ALA A 1 164 ? -7.707 14.781 -3.268 1 97.44 164 ALA A CA 1
ATOM 1336 C C . ALA A 1 164 ? -7.383 16.141 -2.637 1 97.44 164 ALA A C 1
ATOM 1338 O O . ALA A 1 164 ? -7.809 16.422 -1.516 1 97.44 164 ALA A O 1
ATOM 1339 N N . ASP A 1 165 ? -6.688 16.953 -3.395 1 95.12 165 ASP A N 1
ATOM 1340 C CA . ASP A 1 165 ? -6.188 18.203 -2.828 1 95.12 165 ASP A CA 1
ATOM 1341 C C . ASP A 1 165 ? -6.445 19.375 -3.771 1 95.12 165 ASP A C 1
ATOM 1343 O O . ASP A 1 165 ? -5.648 20.312 -3.838 1 95.12 165 ASP A O 1
ATOM 1347 N N . GLN A 1 166 ? -7.48 19.281 -4.551 1 93.69 166 GLN A N 1
ATOM 1348 C CA . GLN A 1 166 ? -7.859 20.422 -5.367 1 93.69 166 GLN A CA 1
ATOM 1349 C C . GLN A 1 166 ? -8.359 21.578 -4.5 1 93.69 166 GLN A C 1
ATOM 1351 O O . GLN A 1 166 ? -9.562 21.719 -4.285 1 93.69 166 GLN A O 1
ATOM 1356 N N . TRP A 1 167 ? -7.422 22.375 -4.098 1 91 167 TRP A N 1
ATOM 1357 C CA . TRP A 1 167 ? -7.715 23.344 -3.049 1 91 167 TRP A CA 1
ATOM 1358 C C . TRP A 1 167 ? -8.234 24.656 -3.646 1 91 167 TRP A C 1
ATOM 1360 O O . TRP A 1 167 ? -8.859 25.453 -2.949 1 91 167 TRP A O 1
ATOM 1370 N N . ARG A 1 168 ? -8.047 24.938 -4.957 1 88.62 168 ARG A N 1
ATOM 1371 C CA . ARG A 1 168 ? -8.414 26.203 -5.578 1 88.62 168 ARG A CA 1
ATOM 1372 C C . ARG A 1 168 ? -9.922 26.281 -5.785 1 88.62 168 ARG A C 1
ATOM 1374 O O . ARG A 1 168 ? -10.5 25.516 -6.555 1 88.62 168 ARG A O 1
ATOM 1381 N N . VAL A 1 169 ? -10.5 27.172 -5.094 1 90.69 169 VAL A N 1
ATOM 1382 C CA . VAL A 1 169 ? -11.891 27.562 -5.238 1 90.69 169 VAL A CA 1
ATOM 1383 C C . VAL A 1 169 ? -11.977 29.062 -5.531 1 90.69 169 VAL A C 1
ATOM 1385 O O . VAL A 1 169 ? -12.133 29.875 -4.613 1 90.69 169 VAL A O 1
ATOM 1388 N N . PRO A 1 170 ? -11.922 29.359 -6.812 1 87.69 170 PRO A N 1
ATOM 1389 C CA . PRO A 1 170 ? -11.805 30.797 -7.141 1 87.69 170 PRO A CA 1
ATOM 1390 C C . PRO A 1 170 ? -12.953 31.625 -6.566 1 87.69 170 PRO A C 1
ATOM 1392 O O . PRO A 1 170 ? -12.719 32.719 -6.043 1 87.69 170 PRO A O 1
ATOM 1395 N N . THR A 1 171 ? -14.109 31.156 -6.766 1 87.94 171 THR A N 1
ATOM 1396 C CA . THR A 1 171 ? -15.297 31.781 -6.191 1 87.94 171 THR A CA 1
ATOM 1397 C C . THR A 1 171 ? -16.219 30.734 -5.57 1 87.94 171 THR A C 1
ATOM 1399 O O . THR A 1 171 ? -16.016 29.531 -5.766 1 87.94 171 THR A O 1
ATOM 1402 N N . LEU A 1 172 ? -17.156 31.203 -4.887 1 88.69 172 LEU A N 1
ATOM 1403 C CA . LEU A 1 172 ? -18.078 30.297 -4.215 1 88.69 172 LEU A CA 1
ATOM 1404 C C . LEU A 1 172 ? -18.922 29.516 -5.223 1 88.69 172 LEU A C 1
ATOM 1406 O O . LEU A 1 172 ? -19.547 28.5 -4.883 1 88.69 172 LEU A O 1
ATOM 1410 N N . TYR A 1 173 ? -18.891 29.953 -6.469 1 87.75 173 TYR A N 1
ATOM 1411 C CA . TYR A 1 173 ? -19.609 29.234 -7.523 1 87.75 173 TYR A CA 1
ATOM 1412 C C . TYR A 1 173 ? -18.875 27.953 -7.91 1 87.75 173 TYR A C 1
ATOM 1414 O O . TYR A 1 173 ? -19.438 27.094 -8.602 1 87.75 173 TYR A O 1
ATOM 1422 N N . HIS A 1 174 ? -17.688 27.812 -7.422 1 90.19 174 HIS A N 1
ATOM 1423 C CA . HIS A 1 174 ? -16.875 26.656 -7.785 1 90.19 174 HIS A CA 1
ATOM 1424 C C . HIS A 1 174 ? -16.891 25.609 -6.676 1 90.19 174 HIS A C 1
ATOM 1426 O O . HIS A 1 174 ? -16.172 24.609 -6.754 1 90.19 174 HIS A O 1
ATOM 1432 N N . VAL A 1 175 ? -17.641 25.828 -5.699 1 93.12 175 VAL A N 1
ATOM 1433 C CA . VAL A 1 175 ? -17.734 24.922 -4.559 1 93.12 175 VAL A CA 1
ATOM 1434 C C . VAL A 1 175 ? -18.25 23.562 -5.02 1 93.12 175 VAL A C 1
ATOM 1436 O O . VAL A 1 175 ? -17.844 22.531 -4.5 1 93.12 175 VAL A O 1
ATOM 1439 N N . GLU A 1 176 ? -19.078 23.594 -6 1 93.62 176 GLU A N 1
ATOM 1440 C CA . GLU A 1 176 ? -19.625 22.328 -6.512 1 93.62 176 GLU A CA 1
ATOM 1441 C C . GLU A 1 176 ? -18.516 21.438 -7.066 1 93.62 176 GLU A C 1
ATOM 1443 O O . GLU A 1 176 ? -18.516 20.234 -6.852 1 93.62 176 GLU A O 1
ATOM 1448 N N . LYS A 1 177 ? -17.641 22.062 -7.832 1 94.81 177 LYS A N 1
ATOM 1449 C CA . LYS A 1 177 ? -16.516 21.312 -8.367 1 94.81 177 LYS A CA 1
ATOM 1450 C C . LYS A 1 177 ? -15.641 20.781 -7.238 1 94.81 177 LYS A C 1
ATOM 1452 O O . LYS A 1 177 ? -15.195 19.625 -7.289 1 94.81 177 LYS A O 1
ATOM 1457 N N . LYS A 1 178 ? -15.406 21.594 -6.273 1 95.88 178 LYS A N 1
ATOM 1458 C CA . LYS A 1 178 ? -14.672 21.172 -5.086 1 95.88 178 LYS A CA 1
ATOM 1459 C C . LYS A 1 178 ? -15.359 19.984 -4.414 1 95.88 178 LYS A C 1
ATOM 1461 O O . LYS A 1 178 ? -14.711 18.984 -4.098 1 95.88 178 LYS A O 1
ATOM 1466 N N . TRP A 1 179 ? -16.594 20.109 -4.25 1 96.94 179 TRP A N 1
ATOM 1467 C CA . TRP A 1 179 ? -17.359 19.047 -3.596 1 96.94 179 TRP A CA 1
ATOM 1468 C C . TRP A 1 179 ? -17.281 17.75 -4.395 1 96.94 179 TRP A C 1
ATOM 1470 O O . TRP A 1 179 ? -17.125 16.672 -3.824 1 96.94 179 TRP A O 1
ATOM 1480 N N . THR A 1 180 ? -17.375 17.828 -5.668 1 97.12 180 THR A N 1
ATOM 1481 C CA . THR A 1 180 ? -17.281 16.641 -6.523 1 97.12 180 THR A CA 1
ATOM 1482 C C . THR A 1 180 ? -15.945 15.938 -6.344 1 97.12 180 THR A C 1
ATOM 1484 O O . THR A 1 180 ? -15.891 14.711 -6.273 1 97.12 180 THR A O 1
ATOM 1487 N N . ASN A 1 181 ? -14.945 16.719 -6.316 1 97.44 181 ASN A N 1
ATOM 1488 C CA . ASN A 1 181 ? -13.617 16.156 -6.086 1 97.44 181 ASN A CA 1
ATOM 1489 C C . ASN A 1 181 ? -13.531 15.453 -4.734 1 97.44 181 ASN A C 1
ATOM 1491 O O . ASN A 1 181 ? -13 14.344 -4.633 1 97.44 181 ASN A O 1
ATOM 1495 N N . VAL A 1 182 ? -14.031 16.078 -3.729 1 98.06 182 VAL A N 1
ATOM 1496 C CA . VAL A 1 182 ? -14.07 15.523 -2.379 1 98.06 182 VAL A CA 1
ATOM 1497 C C . VAL A 1 182 ? -14.844 14.203 -2.379 1 98.06 182 VAL A C 1
ATOM 1499 O O . VAL A 1 182 ? -14.336 13.18 -1.914 1 98.06 182 VAL A O 1
ATOM 1502 N N . LEU A 1 183 ? -15.984 14.266 -2.951 1 97.94 183 LEU A N 1
ATOM 1503 C CA . LEU A 1 183 ? -16.875 13.109 -2.975 1 97.94 183 LEU A CA 1
ATOM 1504 C C . LEU A 1 183 ? -16.219 11.945 -3.719 1 97.94 183 LEU A C 1
ATOM 1506 O O . LEU A 1 183 ? -16.297 10.797 -3.27 1 97.94 183 LEU A O 1
ATOM 1510 N N . THR A 1 184 ? -15.641 12.211 -4.797 1 98.06 184 THR A N 1
ATOM 1511 C CA . THR A 1 184 ? -15.016 11.18 -5.609 1 98.06 184 THR A CA 1
ATOM 1512 C C . THR A 1 184 ? -13.945 10.438 -4.812 1 98.06 184 THR A C 1
ATOM 1514 O O . THR A 1 184 ? -13.898 9.203 -4.82 1 98.06 184 THR A O 1
ATOM 1517 N N . ASN A 1 185 ? -13.156 11.141 -4.121 1 98.31 185 ASN A N 1
ATOM 1518 C CA . ASN A 1 185 ? -12.078 10.508 -3.363 1 98.31 185 ASN A CA 1
ATOM 1519 C C . ASN A 1 185 ? -12.625 9.758 -2.148 1 98.31 185 ASN A C 1
ATOM 1521 O O . ASN A 1 185 ? -12.094 8.711 -1.773 1 98.31 185 ASN A O 1
ATOM 1525 N N . LEU A 1 186 ? -13.633 10.328 -1.518 1 98.06 186 LEU A N 1
ATOM 1526 C CA . LEU A 1 186 ? -14.266 9.641 -0.404 1 98.06 186 LEU A CA 1
ATOM 1527 C C . LEU A 1 186 ? -14.859 8.305 -0.857 1 98.06 186 LEU A C 1
ATOM 1529 O O . LEU A 1 186 ? -14.68 7.285 -0.189 1 98.06 186 LEU A O 1
ATOM 1533 N N . GLU A 1 187 ? -15.5 8.336 -1.956 1 97.56 187 GLU A N 1
ATOM 1534 C CA . GLU A 1 187 ? -16.109 7.113 -2.465 1 97.56 187 GLU A CA 1
ATOM 1535 C C . GLU A 1 187 ? -15.062 6.102 -2.91 1 97.56 187 GLU A C 1
ATOM 1537 O O . GLU A 1 187 ? -15.258 4.895 -2.777 1 97.56 187 GLU A O 1
ATOM 1542 N N . ALA A 1 188 ? -14.023 6.59 -3.469 1 97.06 188 ALA A N 1
ATOM 1543 C CA . ALA A 1 188 ? -12.906 5.707 -3.797 1 97.06 188 ALA A CA 1
ATOM 1544 C C . ALA A 1 188 ? -12.344 5.051 -2.541 1 97.06 188 ALA A C 1
ATOM 1546 O O . ALA A 1 188 ? -12.039 3.854 -2.541 1 97.06 188 ALA A O 1
ATOM 1547 N N . ALA A 1 189 ? -12.164 5.816 -1.496 1 96.69 189 ALA A N 1
ATOM 1548 C CA . ALA A 1 189 ? -11.672 5.289 -0.226 1 96.69 189 ALA A CA 1
ATOM 1549 C C . ALA A 1 189 ? -12.617 4.215 0.319 1 96.69 189 ALA A C 1
ATOM 1551 O O . ALA A 1 189 ? -12.164 3.168 0.789 1 96.69 189 ALA A O 1
ATOM 1552 N N . ARG A 1 190 ? -13.836 4.512 0.266 1 94.69 190 ARG A N 1
ATOM 1553 C CA . ARG A 1 190 ? -14.852 3.588 0.773 1 94.69 190 ARG A CA 1
ATOM 1554 C C . ARG A 1 190 ? -14.82 2.271 0.004 1 94.69 190 ARG A C 1
ATOM 1556 O O . ARG A 1 190 ? -15 1.201 0.589 1 94.69 190 ARG A O 1
ATOM 1563 N N . ALA A 1 191 ? -14.547 2.363 -1.235 1 91.25 191 ALA A N 1
ATOM 1564 C CA . ALA A 1 191 ? -14.602 1.195 -2.109 1 91.25 191 ALA A CA 1
ATOM 1565 C C . ALA A 1 191 ? -13.266 0.444 -2.098 1 91.25 191 ALA A C 1
ATOM 1567 O O . ALA A 1 191 ? -13.188 -0.69 -2.572 1 91.25 191 ALA A O 1
ATOM 1568 N N . GLU A 1 192 ? -12.234 1.036 -1.491 1 85.25 192 GLU A N 1
ATOM 1569 C CA . GLU A 1 192 ? -10.859 0.557 -1.569 1 85.25 192 GLU A CA 1
ATOM 1570 C C . GLU A 1 192 ? -10.672 -0.728 -0.767 1 85.25 192 GLU A C 1
ATOM 1572 O O . GLU A 1 192 ? -11.25 -0.877 0.315 1 85.25 192 GLU A O 1
ATOM 1577 N N . ASP A 1 193 ? -9.789 -1.72 -1.324 1 84.88 193 ASP A N 1
ATOM 1578 C CA . ASP A 1 193 ? -9.484 -2.945 -0.597 1 84.88 193 ASP A CA 1
ATOM 1579 C C . ASP A 1 193 ? -7.988 -3.26 -0.662 1 84.88 193 ASP A C 1
ATOM 1581 O O . ASP A 1 193 ? -7.562 -4.355 -0.287 1 84.88 193 ASP A O 1
ATOM 1585 N N . CYS A 1 194 ? -7.109 -2.322 -1.159 1 85.31 194 CYS A N 1
ATOM 1586 C CA . CYS A 1 194 ? -5.695 -2.596 -1.395 1 85.31 194 CYS A CA 1
ATOM 1587 C C . CYS A 1 194 ? -4.836 -2.025 -0.273 1 85.31 194 CYS A C 1
ATOM 1589 O O . CYS A 1 194 ? -3.611 -2.178 -0.285 1 85.31 194 CYS A O 1
ATOM 1591 N N . GLY A 1 195 ? -5.332 -1.449 0.705 1 87.44 195 GLY A N 1
ATOM 1592 C CA . GLY A 1 195 ? -4.551 -0.982 1.838 1 87.44 195 GLY A CA 1
ATOM 1593 C C . GLY A 1 195 ? -3.934 0.385 1.613 1 87.44 195 GLY A C 1
ATOM 1594 O O . GLY A 1 195 ? -3.016 0.784 2.334 1 87.44 195 GLY A O 1
ATOM 1595 N N . THR A 1 196 ? -4.352 1.102 0.637 1 91.44 196 THR A N 1
ATOM 1596 C CA . THR A 1 196 ? -3.895 2.459 0.362 1 91.44 196 THR A CA 1
ATOM 1597 C C . THR A 1 196 ? -4.516 3.449 1.344 1 91.44 196 THR A C 1
ATOM 1599 O O . THR A 1 196 ? -5.703 3.359 1.654 1 91.44 196 THR A O 1
ATOM 1602 N N . MET A 1 197 ? -3.67 4.312 1.856 1 95.88 197 MET A N 1
ATOM 1603 C CA . MET A 1 197 ? -4.195 5.383 2.697 1 95.88 197 MET A CA 1
ATOM 1604 C C . MET A 1 197 ? -4.73 6.531 1.845 1 95.88 197 MET A C 1
ATOM 1606 O O . MET A 1 197 ? -4.047 7 0.933 1 95.88 197 MET A O 1
ATOM 1610 N N . TYR A 1 198 ? -5.949 6.941 2.119 1 98.12 198 TYR A N 1
ATOM 1611 C CA . TYR A 1 198 ? -6.594 8.023 1.391 1 98.12 198 TYR A CA 1
ATOM 1612 C C . TYR A 1 198 ? -6.605 9.305 2.215 1 98.12 198 TYR A C 1
ATOM 1614 O O . TYR A 1 198 ? -6.77 9.266 3.438 1 98.12 198 TYR A O 1
ATOM 1622 N N . LEU A 1 199 ? -6.367 10.367 1.58 1 98.75 199 LEU A N 1
ATOM 1623 C CA . LEU A 1 199 ? -6.418 11.695 2.186 1 98.75 199 LEU A CA 1
ATOM 1624 C C . LEU A 1 199 ? -7.262 12.648 1.343 1 98.75 199 LEU A C 1
ATOM 1626 O O . LEU A 1 199 ? -6.918 12.938 0.194 1 98.75 199 LEU A O 1
ATOM 1630 N N . THR A 1 200 ? -8.367 13.102 1.918 1 98.81 200 THR A N 1
ATOM 1631 C CA . THR A 1 200 ? -9.266 14.031 1.246 1 98.81 200 THR A CA 1
ATOM 1632 C C . THR A 1 200 ? -9.266 15.391 1.941 1 98.81 200 THR A C 1
ATOM 1634 O O . THR A 1 200 ? -9.711 15.508 3.084 1 98.81 200 THR A O 1
ATOM 1637 N N . TYR A 1 201 ? -8.758 16.344 1.256 1 98.69 201 TYR A N 1
ATOM 1638 C CA . TYR A 1 201 ? -8.914 17.719 1.736 1 98.69 201 TYR A CA 1
ATOM 1639 C C . TYR A 1 201 ? -10.281 18.281 1.352 1 98.69 201 TYR A C 1
ATOM 1641 O O . TYR A 1 201 ? -10.547 18.516 0.172 1 98.69 201 TYR A O 1
ATOM 1649 N N . SER A 1 202 ? -11.078 18.5 2.322 1 98.06 202 SER A N 1
ATOM 1650 C CA . SER A 1 202 ? -12.352 19.172 2.059 1 98.06 202 SER A CA 1
ATOM 1651 C C . SER A 1 202 ? -12.203 20.688 2.141 1 98.06 202 SER A C 1
ATOM 1653 O O . SER A 1 202 ? -13.188 21.422 1.97 1 98.06 202 SER A O 1
ATOM 1655 N N . SER A 1 203 ? -11.078 21.094 2.398 1 96.75 203 SER A N 1
ATOM 1656 C CA . SER A 1 203 ? -10.727 22.5 2.5 1 96.75 203 SER A CA 1
ATOM 1657 C C . SER A 1 203 ? -10.539 23.125 1.12 1 96.75 203 SER A C 1
ATOM 1659 O O . SER A 1 203 ? -10.336 22.406 0.134 1 96.75 203 SER A O 1
ATOM 1661 N N . GLY A 1 204 ? -10.695 24.438 1.072 1 94.75 204 GLY A N 1
ATOM 1662 C CA . GLY A 1 204 ? -10.469 25.203 -0.146 1 94.75 204 GLY A CA 1
ATOM 1663 C C . GLY A 1 204 ? -10.438 26.703 0.087 1 94.75 204 GLY A C 1
ATOM 1664 O O . GLY A 1 204 ? -10.859 27.172 1.14 1 94.75 204 GLY A O 1
ATOM 1665 N N . ALA A 1 205 ? -9.844 27.297 -0.874 1 92.56 205 ALA A N 1
ATOM 1666 C CA . ALA A 1 205 ? -9.773 28.766 -0.827 1 92.56 205 ALA A CA 1
ATOM 1667 C C . ALA A 1 205 ? -9.555 29.344 -2.221 1 92.56 205 ALA A C 1
ATOM 1669 O O . ALA A 1 205 ? -9.203 28.625 -3.156 1 92.56 205 ALA A O 1
ATOM 1670 N N . GLY A 1 206 ? -9.812 30.609 -2.314 1 90.56 206 GLY A N 1
ATOM 1671 C CA . GLY A 1 206 ? -9.57 31.359 -3.531 1 90.56 206 GLY A CA 1
ATOM 1672 C C . GLY A 1 206 ? -9.695 32.875 -3.338 1 90.56 206 GLY A C 1
ATOM 1673 O O . GLY A 1 206 ? -9.852 33.344 -2.211 1 90.56 206 GLY A O 1
ATOM 1674 N N . VAL A 1 207 ? -9.547 33.594 -4.434 1 84.44 207 VAL A N 1
ATOM 1675 C CA . VAL A 1 207 ? -9.523 35.031 -4.395 1 84.44 207 VAL A CA 1
ATOM 1676 C C . VAL A 1 207 ? -10.844 35.562 -3.826 1 84.44 207 VAL A C 1
ATOM 1678 O O . VAL A 1 207 ? -10.852 36.5 -3.027 1 84.44 207 VAL A O 1
ATOM 1681 N N . ALA A 1 208 ? -11.898 34.969 -4.16 1 87.62 208 ALA A N 1
ATOM 1682 C CA . ALA A 1 208 ? -13.203 35.438 -3.703 1 87.62 208 ALA A CA 1
ATOM 1683 C C . ALA A 1 208 ? -13.906 34.375 -2.875 1 87.62 208 ALA A C 1
ATOM 1685 O O . ALA A 1 208 ? -15.141 34.312 -2.82 1 87.62 208 ALA A O 1
ATOM 1686 N N . ALA A 1 209 ? -13.188 33.5 -2.312 1 91.25 209 ALA A N 1
ATOM 1687 C CA . ALA A 1 209 ? -13.719 32.438 -1.462 1 91.25 209 ALA A CA 1
ATOM 1688 C C . ALA A 1 209 ? -12.758 32.094 -0.322 1 91.25 209 ALA A C 1
ATOM 1690 O O . ALA A 1 209 ? -11.883 31.25 -0.466 1 91.25 209 ALA A O 1
ATOM 1691 N N . TYR A 1 210 ? -13.039 32.719 0.791 1 93.12 210 TYR A N 1
ATOM 1692 C CA . TYR A 1 210 ? -12.188 32.5 1.958 1 93.12 210 TYR A CA 1
ATOM 1693 C C . TYR A 1 210 ? -12.367 31.125 2.545 1 93.12 210 TYR A C 1
ATOM 1695 O O . TYR A 1 210 ? -13.414 30.5 2.367 1 93.12 210 TYR A O 1
ATOM 1703 N N . PRO A 1 211 ? -11.305 30.672 3.213 1 95.31 211 PRO A N 1
ATOM 1704 C CA . PRO A 1 211 ? -11.359 29.312 3.766 1 95.31 211 PRO A CA 1
ATOM 1705 C C . PRO A 1 211 ? -12.633 29.062 4.578 1 95.31 211 PRO A C 1
ATOM 1707 O O . PRO A 1 211 ? -13.297 28.031 4.398 1 95.31 211 PRO A O 1
ATOM 1710 N N . TYR A 1 212 ? -12.992 30.016 5.34 1 95.56 212 TYR A N 1
ATOM 1711 C CA . TYR A 1 212 ? -14.164 29.844 6.184 1 95.56 212 TYR A CA 1
ATOM 1712 C C . TYR A 1 212 ? -15.438 29.75 5.344 1 95.56 212 TYR A C 1
ATOM 1714 O O . TYR A 1 212 ? -16.312 28.922 5.617 1 95.56 212 TYR A O 1
ATOM 1722 N N . SER A 1 213 ? -15.555 30.594 4.363 1 95.31 213 SER A N 1
ATOM 1723 C CA . SER A 1 213 ? -16.734 30.578 3.496 1 95.31 213 SER A CA 1
ATOM 1724 C C . SER A 1 213 ? -16.859 29.25 2.76 1 95.31 213 SER A C 1
ATOM 1726 O O . SER A 1 213 ? -17.969 28.734 2.615 1 95.31 213 SER A O 1
ATOM 1728 N N . VAL A 1 214 ? -15.758 28.766 2.311 1 96.19 214 VAL A N 1
ATOM 1729 C CA . VAL A 1 214 ? -15.766 27.469 1.638 1 96.19 214 VAL A CA 1
ATOM 1730 C C . VAL A 1 214 ? -16.172 26.375 2.627 1 96.19 214 VAL A C 1
ATOM 1732 O O . VAL A 1 214 ? -17.016 25.531 2.324 1 96.19 214 VAL A O 1
ATOM 1735 N N . ALA A 1 215 ? -15.57 26.391 3.816 1 97.44 215 ALA A N 1
ATOM 1736 C CA . ALA A 1 215 ? -15.867 25.406 4.848 1 97.44 215 ALA A CA 1
ATOM 1737 C C . ALA A 1 215 ? -17.359 25.406 5.195 1 97.44 215 ALA A C 1
ATOM 1739 O O . ALA A 1 215 ? -17.953 24.344 5.391 1 97.44 215 ALA A O 1
ATOM 1740 N N . CYS A 1 216 ? -17.953 26.562 5.246 1 96.31 216 CYS A N 1
ATOM 1741 C CA . CYS A 1 216 ? -19.359 26.703 5.594 1 96.31 216 CYS A CA 1
ATOM 1742 C C . CYS A 1 216 ? -20.25 26.031 4.559 1 96.31 216 CYS A C 1
ATOM 1744 O O . CYS A 1 216 ? -21.391 25.672 4.855 1 96.31 216 CYS A O 1
ATOM 1746 N N . ARG A 1 217 ? -19.75 25.859 3.455 1 96.06 217 ARG A N 1
ATOM 1747 C CA . ARG A 1 217 ? -20.531 25.219 2.402 1 96.06 217 ARG A CA 1
ATOM 1748 C C . ARG A 1 217 ? -20.188 23.75 2.264 1 96.06 217 ARG A C 1
ATOM 1750 O O . ARG A 1 217 ? -21.062 22.891 2.178 1 96.06 217 ARG A O 1
ATOM 1757 N N . VAL A 1 218 ? -18.938 23.422 2.291 1 97.38 218 VAL A N 1
ATOM 1758 C CA . VAL A 1 218 ? -18.469 22.062 2.021 1 97.38 218 VAL A CA 1
ATOM 1759 C C . VAL A 1 218 ? -18.719 21.188 3.238 1 97.38 218 VAL A C 1
ATOM 1761 O O . VAL A 1 218 ? -19.109 20.016 3.098 1 97.38 218 VAL A O 1
ATOM 1764 N N . ASN A 1 219 ? -18.484 21.688 4.484 1 98 219 ASN A N 1
ATOM 1765 C CA . ASN A 1 219 ? -18.594 20.875 5.691 1 98 219 ASN A CA 1
ATOM 1766 C C . ASN A 1 219 ? -20.016 20.328 5.875 1 98 219 ASN A C 1
ATOM 1768 O O . ASN A 1 219 ? -20.203 19.156 6.211 1 98 219 ASN A O 1
ATOM 1772 N N . PRO A 1 220 ? -21.047 21.172 5.648 1 97.31 220 PRO A N 1
ATOM 1773 C CA . PRO A 1 220 ? -22.406 20.625 5.727 1 97.31 220 PRO A CA 1
ATOM 1774 C C . PRO A 1 220 ? -22.672 19.531 4.688 1 97.31 220 PRO A C 1
ATOM 1776 O O . PRO A 1 220 ? -23.359 18.562 4.973 1 97.31 220 PRO A O 1
ATOM 1779 N N . LEU A 1 221 ? -22.156 19.688 3.48 1 97.38 221 LEU A N 1
ATOM 1780 C CA . LEU A 1 221 ? -22.297 18.672 2.451 1 97.38 221 LEU A CA 1
ATOM 1781 C C . LEU A 1 221 ? -21.609 17.375 2.881 1 97.38 221 LEU A C 1
ATOM 1783 O O . LEU A 1 221 ? -22.156 16.281 2.691 1 97.38 221 LEU A O 1
ATOM 1787 N N . LEU A 1 222 ? -20.469 17.562 3.449 1 98.19 222 LEU A N 1
ATOM 1788 C CA . LEU A 1 222 ? -19.734 16.422 3.977 1 98.19 222 LEU A CA 1
ATOM 1789 C C . LEU A 1 222 ? -20.531 15.711 5.066 1 98.19 222 LEU A C 1
ATOM 1791 O O . LEU A 1 222 ? -20.688 14.492 5.035 1 98.19 222 LEU A O 1
ATOM 1795 N N . HIS A 1 223 ? -21.016 16.469 5.973 1 97.38 223 HIS A N 1
ATOM 1796 C CA . HIS A 1 223 ? -21.828 15.914 7.055 1 97.38 223 HIS A CA 1
ATOM 1797 C C . HIS A 1 223 ? -23.016 15.125 6.508 1 97.38 223 HIS A C 1
ATOM 1799 O O . HIS A 1 223 ? -23.266 14 6.941 1 97.38 223 HIS A O 1
ATOM 1805 N N . ALA A 1 224 ? -23.688 15.703 5.586 1 96.69 224 ALA A N 1
ATOM 1806 C CA . ALA A 1 224 ? -24.859 15.07 4.988 1 96.69 224 ALA A CA 1
ATOM 1807 C C . ALA A 1 224 ? -24.484 13.766 4.285 1 96.69 224 ALA A C 1
ATOM 1809 O O . ALA A 1 224 ? -25.203 12.773 4.379 1 96.69 224 ALA A O 1
ATOM 1810 N N . HIS A 1 225 ? -23.406 13.812 3.582 1 97.06 225 HIS A N 1
ATOM 1811 C CA . HIS A 1 225 ? -22.969 12.617 2.865 1 97.06 225 HIS A CA 1
ATOM 1812 C C . HIS A 1 225 ? -22.656 11.484 3.83 1 97.06 225 HIS A C 1
ATOM 1814 O O . HIS A 1 225 ? -23.078 10.344 3.629 1 97.06 225 HIS A O 1
ATOM 1820 N N . LEU A 1 226 ? -21.906 11.781 4.867 1 96.31 226 LEU A N 1
ATOM 1821 C CA . LEU A 1 226 ? -21.547 10.766 5.852 1 96.31 226 LEU A CA 1
ATOM 1822 C C . LEU A 1 226 ? -22.781 10.211 6.547 1 96.31 226 LEU A C 1
ATOM 1824 O O . LEU A 1 226 ? -22.844 9.023 6.883 1 96.31 226 LEU A O 1
ATOM 1828 N N . GLU A 1 227 ? -23.734 11.039 6.77 1 93.81 227 GLU A N 1
ATOM 1829 C CA . GLU A 1 227 ? -24.953 10.664 7.461 1 93.81 227 GLU A CA 1
ATOM 1830 C C . GLU A 1 227 ? -25.734 9.602 6.68 1 93.81 227 GLU A C 1
ATOM 1832 O O . GLU A 1 227 ? -26.422 8.766 7.27 1 93.81 227 GLU A O 1
ATOM 1837 N N . ARG A 1 228 ? -25.547 9.57 5.398 1 93.44 228 ARG A N 1
ATOM 1838 C CA . ARG A 1 228 ? -26.25 8.609 4.547 1 93.44 228 ARG A CA 1
ATOM 1839 C C . ARG A 1 228 ? -25.734 7.195 4.801 1 93.44 228 ARG A C 1
ATOM 1841 O O . ARG A 1 228 ? -26.406 6.219 4.477 1 93.44 228 ARG A O 1
ATOM 1848 N N . PHE A 1 229 ? -24.594 7.078 5.41 1 90.12 229 PHE A N 1
ATOM 1849 C CA . PHE A 1 229 ? -23.984 5.77 5.613 1 90.12 229 PHE A CA 1
ATOM 1850 C C . PHE A 1 229 ? -23.812 5.477 7.098 1 90.12 229 PHE A C 1
ATOM 1852 O O . PHE A 1 229 ? -22.938 4.707 7.484 1 90.12 229 PHE A O 1
ATOM 1859 N N . ASP A 1 230 ? -24.516 6.105 7.914 1 82.25 230 ASP A N 1
ATOM 1860 C CA . ASP A 1 230 ? -24.328 6.098 9.359 1 82.25 230 ASP A CA 1
ATOM 1861 C C . ASP A 1 230 ? -24.688 4.738 9.953 1 82.25 230 ASP A C 1
ATOM 1863 O O . ASP A 1 230 ? -24.359 4.453 11.109 1 82.25 230 ASP A O 1
ATOM 1867 N N . LYS A 1 231 ? -25.234 3.77 9.227 1 81.12 231 LYS A N 1
ATOM 1868 C CA . LYS A 1 231 ? -25.719 2.516 9.797 1 81.12 231 LYS A CA 1
ATOM 1869 C C . LYS A 1 231 ? -24.641 1.437 9.75 1 81.12 231 LYS A C 1
ATOM 1871 O O . LYS A 1 231 ? -24.766 0.413 10.43 1 81.12 231 LYS A O 1
ATOM 1876 N N . GLU A 1 232 ? -23.672 1.643 9.078 1 83.81 232 GLU A N 1
ATOM 1877 C CA . GLU A 1 232 ? -22.609 0.649 8.953 1 83.81 232 GLU A CA 1
ATOM 1878 C C . GLU A 1 232 ? -21.234 1.308 8.977 1 83.81 232 GLU A C 1
ATOM 1880 O O . GLU A 1 232 ? -21.094 2.475 8.609 1 83.81 232 GLU A O 1
ATOM 1885 N N . PRO A 1 233 ? -20.344 0.528 9.516 1 88.81 233 PRO A N 1
ATOM 1886 C CA . PRO A 1 233 ? -18.984 1.059 9.461 1 88.81 233 PRO A CA 1
ATOM 1887 C C . PRO A 1 233 ? -18.516 1.337 8.031 1 88.81 233 PRO A C 1
ATOM 1889 O O . PRO A 1 233 ? -18.859 0.587 7.113 1 88.81 233 PRO A O 1
ATOM 1892 N N . ASN A 1 234 ? -17.828 2.508 7.871 1 92.31 234 ASN A N 1
ATOM 1893 C CA . ASN A 1 234 ? -17.297 2.924 6.582 1 92.31 234 ASN A CA 1
ATOM 1894 C C . ASN A 1 234 ? -15.867 3.439 6.715 1 92.31 234 ASN A C 1
ATOM 1896 O O . ASN A 1 234 ? -15.469 3.918 7.777 1 92.31 234 ASN A O 1
ATOM 1900 N N . ARG A 1 235 ? -15.195 3.285 5.715 1 94.81 235 ARG A N 1
ATOM 1901 C CA . ARG A 1 235 ? -13.844 3.826 5.629 1 94.81 235 ARG A CA 1
ATOM 1902 C C . ARG A 1 235 ? -13.797 5.043 4.711 1 94.81 235 ARG A C 1
ATOM 1904 O O . ARG A 1 235 ? -13.945 4.914 3.494 1 94.81 235 ARG A O 1
ATOM 1911 N N . TRP A 1 236 ? -13.469 6.141 5.277 1 97.31 236 TRP A N 1
ATOM 1912 C CA . TRP A 1 236 ? -13.438 7.379 4.5 1 97.31 236 TRP A CA 1
ATOM 1913 C C . TRP A 1 236 ? -12 7.855 4.297 1 97.31 236 TRP A C 1
ATOM 1915 O O . TRP A 1 236 ? -11.758 8.789 3.533 1 97.31 236 TRP A O 1
ATOM 1925 N N . GLY A 1 237 ? -11.016 7.211 4.898 1 98.12 237 GLY A N 1
ATOM 1926 C CA . GLY A 1 237 ? -9.664 7.746 4.914 1 98.12 237 GLY A CA 1
ATOM 1927 C C . GLY A 1 237 ? -9.516 8.961 5.805 1 98.12 237 GLY A C 1
ATOM 1928 O O . GLY A 1 237 ? -10.297 9.156 6.734 1 98.12 237 GLY A O 1
ATOM 1929 N N . ILE A 1 238 ? -8.461 9.688 5.609 1 98.81 238 ILE A N 1
ATOM 1930 C CA . ILE A 1 238 ? -8.242 10.945 6.312 1 98.81 238 ILE A CA 1
ATOM 1931 C C . ILE A 1 238 ? -9.078 12.047 5.664 1 98.81 238 ILE A C 1
ATOM 1933 O O . ILE A 1 238 ? -9.109 12.172 4.434 1 98.81 238 ILE A O 1
ATOM 1937 N N . ILE A 1 239 ? -9.781 12.75 6.465 1 98.88 239 ILE A N 1
ATOM 1938 C CA . ILE A 1 239 ? -10.492 13.93 5.984 1 98.88 239 ILE A CA 1
ATOM 1939 C C . ILE A 1 239 ? -9.922 15.188 6.641 1 98.88 239 ILE A C 1
ATOM 1941 O O . ILE A 1 239 ? -10.148 15.43 7.828 1 98.88 239 ILE A O 1
ATOM 1945 N N . ALA A 1 240 ? -9.219 15.969 5.871 1 98.88 240 ALA A N 1
ATOM 1946 C CA . ALA A 1 240 ? -8.602 17.203 6.371 1 98.88 240 ALA A CA 1
ATOM 1947 C C . ALA A 1 240 ? -9.508 18.406 6.137 1 98.88 240 ALA A C 1
ATOM 1949 O O . ALA A 1 240 ? -9.75 18.797 4.992 1 98.88 240 ALA A O 1
ATOM 1950 N N . MET A 1 241 ? -9.922 19.031 7.219 1 98.75 241 MET A N 1
ATOM 1951 C CA . MET A 1 241 ? -10.984 20.047 7.137 1 98.75 241 MET A CA 1
ATOM 1952 C C . MET A 1 241 ? -10.461 21.406 7.551 1 98.75 241 MET A C 1
ATOM 1954 O O . MET A 1 241 ? -9.539 21.516 8.352 1 98.75 241 MET A O 1
ATOM 1958 N N . ASP A 1 242 ? -11.094 22.438 6.996 1 98.5 242 ASP A N 1
ATOM 1959 C CA . ASP A 1 242 ? -11.07 23.766 7.598 1 98.5 242 ASP A CA 1
ATOM 1960 C C . ASP A 1 242 ? -12.227 23.938 8.578 1 98.5 242 ASP A C 1
ATOM 1962 O O . ASP A 1 242 ? -13.367 23.594 8.273 1 98.5 242 ASP A O 1
ATOM 1966 N N . PHE A 1 243 ? -11.883 24.453 9.773 1 98.25 243 PHE A N 1
ATOM 1967 C CA . PHE A 1 243 ? -12.867 24.828 10.781 1 98.25 243 PHE A CA 1
ATOM 1968 C C . PHE A 1 243 ? -13.82 23.672 11.07 1 98.25 243 PHE A C 1
ATOM 1970 O O . PHE A 1 243 ? -15.039 23.828 11.016 1 98.25 243 PHE A O 1
ATOM 1977 N N . PRO A 1 244 ? -13.211 22.562 11.375 1 97.94 244 PRO A N 1
ATOM 1978 C CA . PRO A 1 244 ? -14.078 21.438 11.703 1 97.94 244 PRO A CA 1
ATOM 1979 C C . PRO A 1 244 ? -14.977 21.703 12.906 1 97.94 244 PRO A C 1
ATOM 1981 O O . PRO A 1 244 ? -14.539 22.344 13.875 1 97.94 244 PRO A O 1
ATOM 1984 N N . GLY A 1 245 ? -16.234 21.281 12.836 1 96.44 245 GLY A N 1
ATOM 1985 C CA . GLY A 1 245 ? -17.141 21.266 13.977 1 96.44 245 GLY A CA 1
ATOM 1986 C C . GLY A 1 245 ? -17.156 19.922 14.695 1 96.44 245 GLY A C 1
ATOM 1987 O O . GLY A 1 245 ? -16.859 18.891 14.094 1 96.44 245 GLY A O 1
ATOM 1988 N N . ALA A 1 246 ? -17.531 19.984 15.922 1 95.19 246 ALA A N 1
ATOM 1989 C CA . ALA A 1 246 ? -17.516 18.781 16.766 1 95.19 246 ALA A CA 1
ATOM 1990 C C . ALA A 1 246 ? -18.406 17.688 16.188 1 95.19 246 ALA A C 1
ATOM 1992 O O . ALA A 1 246 ? -18.031 16.516 16.203 1 95.19 246 ALA A O 1
ATOM 1993 N N . GLU A 1 247 ? -19.5 18.047 15.719 1 95.06 247 GLU A N 1
ATOM 1994 C CA . GLU A 1 247 ? -20.438 17.062 15.203 1 95.06 247 GLU A CA 1
ATOM 1995 C C . GLU A 1 247 ? -19.859 16.328 14 1 95.06 247 GLU A C 1
ATOM 1997 O O . GLU A 1 247 ? -20.016 15.117 13.875 1 95.06 247 GLU A O 1
ATOM 2002 N N . LEU A 1 248 ? -19.312 17.062 13.133 1 97.25 248 LEU A N 1
ATOM 2003 C CA . LEU A 1 248 ? -18.719 16.469 11.945 1 97.25 248 LEU A CA 1
ATOM 2004 C C . LEU A 1 248 ? -17.562 15.547 12.328 1 97.25 248 LEU A C 1
ATOM 2006 O O . LEU A 1 248 ? -17.453 14.43 11.812 1 97.25 248 LEU A O 1
ATOM 2010 N N . VAL A 1 249 ? -16.703 15.969 13.227 1 97.88 249 VAL A N 1
ATOM 2011 C CA . VAL A 1 249 ? -15.602 15.156 13.719 1 97.88 249 VAL A CA 1
ATOM 2012 C C . VAL A 1 249 ? -16.125 13.852 14.305 1 97.88 249 VAL A C 1
ATOM 2014 O O . VAL A 1 249 ? -15.625 12.773 13.992 1 97.88 249 VAL A O 1
ATOM 2017 N N . HIS A 1 250 ? -17.172 13.969 15.031 1 95.19 250 HIS A N 1
ATOM 2018 C CA . HIS A 1 250 ? -17.766 12.797 15.664 1 95.19 250 HIS A CA 1
ATOM 2019 C C . HIS A 1 250 ? -18.328 11.836 14.625 1 95.19 250 HIS A C 1
ATOM 2021 O O . HIS A 1 250 ? -18.25 10.617 14.789 1 95.19 250 HIS A O 1
ATOM 2027 N N . LYS A 1 251 ? -18.922 12.406 13.656 1 95.44 251 LYS A N 1
ATOM 2028 C CA . LYS A 1 251 ? -19.484 11.57 12.594 1 95.44 251 LYS A CA 1
ATOM 2029 C C . LYS A 1 251 ? -18.391 10.742 11.922 1 95.44 251 LYS A C 1
ATOM 2031 O O . LYS A 1 251 ? -18.578 9.562 11.617 1 95.44 251 LYS A O 1
ATOM 2036 N N . ILE A 1 252 ? -17.266 11.328 11.625 1 97.44 252 ILE A N 1
ATOM 2037 C CA . ILE A 1 252 ? -16.141 10.641 11.008 1 97.44 252 ILE A CA 1
ATOM 2038 C C . ILE A 1 252 ? -15.656 9.516 11.93 1 97.44 252 ILE A C 1
ATOM 2040 O O . ILE A 1 252 ? -15.461 8.383 11.492 1 97.44 252 ILE A O 1
ATOM 2044 N N . ILE A 1 253 ? -15.531 9.812 13.203 1 96.75 253 ILE A N 1
ATOM 2045 C CA . ILE A 1 253 ? -15.055 8.852 14.188 1 96.75 253 ILE A CA 1
ATOM 2046 C C . ILE A 1 253 ? -16.016 7.668 14.273 1 96.75 253 ILE A C 1
ATOM 2048 O O . ILE A 1 253 ? -15.586 6.512 14.281 1 96.75 253 ILE A O 1
ATOM 2052 N N . ARG A 1 254 ? -17.266 7.926 14.25 1 93.88 254 ARG A N 1
ATOM 2053 C CA . ARG A 1 254 ? -18.297 6.902 14.43 1 93.88 254 ARG A CA 1
ATOM 2054 C C . ARG A 1 254 ? -18.297 5.926 13.266 1 93.88 254 ARG A C 1
ATOM 2056 O O . ARG A 1 254 ? -18.703 4.77 13.414 1 93.88 254 ARG A O 1
ATOM 2063 N N . SER A 1 255 ? -17.828 6.398 12.18 1 95.56 255 SER A N 1
ATOM 2064 C CA . SER A 1 255 ? -17.828 5.531 11.008 1 95.56 255 SER A CA 1
ATOM 2065 C C . SER A 1 255 ? -16.875 4.359 11.188 1 95.56 255 SER A C 1
ATOM 2067 O O . SER A 1 255 ? -16.938 3.377 10.445 1 95.56 255 SER A O 1
ATOM 2069 N N . ASN A 1 256 ? -15.984 4.453 12.172 1 94.81 256 ASN A N 1
ATOM 2070 C CA . ASN A 1 256 ? -15.039 3.371 12.445 1 94.81 256 ASN A CA 1
ATOM 2071 C C . ASN A 1 256 ? -15.672 2.289 13.312 1 94.81 256 ASN A C 1
ATOM 2073 O O . ASN A 1 256 ? -15.133 1.183 13.414 1 94.81 256 ASN A O 1
ATOM 2077 N N . LEU A 1 257 ? -16.688 2.643 14.016 1 84.31 257 LEU A N 1
ATOM 2078 C CA . LEU A 1 257 ? -17.141 1.821 15.133 1 84.31 257 LEU A CA 1
ATOM 2079 C C . LEU A 1 257 ? -18.453 1.117 14.789 1 84.31 257 LEU A C 1
ATOM 2081 O O . LEU A 1 257 ? -19.266 1.652 14.039 1 84.31 257 LEU A O 1
ATOM 2085 N N . VAL A 1 258 ? -18.562 -0.093 15.117 1 68.44 258 VAL A N 1
ATOM 2086 C CA . VAL A 1 258 ? -19.812 -0.842 14.984 1 68.44 258 VAL A CA 1
ATOM 2087 C C . VAL A 1 258 ? -20.781 -0.414 16.078 1 68.44 258 VAL A C 1
ATOM 2089 O O . VAL A 1 258 ? -20.375 0.138 17.094 1 68.44 258 VAL A O 1
ATOM 2092 N N . GLU A 1 259 ? -22.188 -0.41 15.812 1 59.03 259 GLU A N 1
ATOM 2093 C CA . GLU A 1 259 ? -23.312 0.062 16.625 1 59.03 259 GLU A CA 1
ATOM 2094 C C . GLU A 1 259 ? -23.078 -0.198 18.109 1 59.03 259 GLU A C 1
ATOM 2096 O O . GLU A 1 259 ? -23.344 0.665 18.938 1 59.03 259 GLU A O 1
ATOM 2101 N N . GLU A 1 260 ? -22.641 -1.27 18.531 1 52.5 260 GLU A N 1
ATOM 2102 C CA . GLU A 1 260 ? -22.531 -1.585 19.953 1 52.5 260 GLU A CA 1
ATOM 2103 C C . GLU A 1 260 ? -21.469 -0.738 20.641 1 52.5 260 GLU A C 1
ATOM 2105 O O . GLU A 1 260 ? -21.609 -0.347 21.797 1 52.5 260 GLU A O 1
ATOM 2110 N N . GLN A 1 261 ? -20.453 -0.348 19.969 1 52.22 261 GLN A N 1
ATOM 2111 C CA . GLN A 1 261 ? -19.344 0.439 20.5 1 52.22 261 GLN A CA 1
ATOM 2112 C C . GLN A 1 261 ? -19.688 1.923 20.547 1 52.22 261 GLN A C 1
ATOM 2114 O O . GLN A 1 261 ? -19.172 2.662 21.391 1 52.22 261 GLN A O 1
ATOM 2119 N N . GLU A 1 262 ? -20.641 2.277 19.766 1 53.56 262 GLU A N 1
ATOM 2120 C CA . GLU A 1 262 ? -21.109 3.656 19.672 1 53.56 262 GLU A CA 1
ATOM 2121 C C . GLU A 1 262 ? -21.672 4.145 21 1 53.56 262 GLU A C 1
ATOM 2123 O O . GLU A 1 262 ? -21.453 5.297 21.391 1 53.56 262 GLU A O 1
ATOM 2128 N N . ASN A 1 263 ? -22.297 3.316 21.625 1 50.03 263 ASN A N 1
ATOM 2129 C CA . ASN A 1 263 ? -22.906 3.701 22.891 1 50.03 263 ASN A CA 1
ATOM 2130 C C . ASN A 1 263 ? -21.859 4.098 23.938 1 50.03 263 ASN A C 1
ATOM 2132 O O . ASN A 1 263 ? -22.062 5.039 24.703 1 50.03 263 ASN A O 1
ATOM 2136 N N . GLN A 1 264 ? -20.766 3.506 23.812 1 47.28 264 GLN A N 1
ATOM 2137 C CA . GLN A 1 264 ? -19.734 3.811 24.797 1 47.28 264 GLN A CA 1
ATOM 2138 C C . GLN A 1 264 ? -19.031 5.133 24.469 1 47.28 264 GLN A C 1
ATOM 2140 O O . GLN A 1 264 ? -18.703 5.895 25.375 1 47.28 264 GLN A O 1
ATOM 2145 N N . LEU A 1 265 ? -18.906 5.406 23.25 1 51.56 265 LEU A N 1
ATOM 2146 C CA . LEU A 1 265 ? -18.266 6.648 22.828 1 51.56 265 LEU A CA 1
ATOM 2147 C C . LEU A 1 265 ? -19.125 7.855 23.188 1 51.56 265 LEU A C 1
ATOM 2149 O O . LEU A 1 265 ? -18.609 8.875 23.641 1 51.56 265 LEU A O 1
ATOM 2153 N N . LEU A 1 266 ? -20.453 7.781 22.891 1 49.59 266 LEU A N 1
ATOM 2154 C CA . LEU A 1 266 ? -21.391 8.867 23.172 1 49.59 266 LEU A CA 1
ATOM 2155 C C . LEU A 1 266 ? -21.344 9.25 24.656 1 49.59 266 LEU A C 1
ATOM 2157 O O . LEU A 1 266 ? -21.422 10.438 24.984 1 49.59 266 LEU A O 1
ATOM 2161 N N . MET A 1 267 ? -21.188 8.25 25.328 1 44.84 267 MET A N 1
ATOM 2162 C CA . MET A 1 267 ? -21.141 8.547 26.75 1 44.84 267 MET A CA 1
ATOM 2163 C C . MET A 1 267 ? -19.875 9.32 27.109 1 44.84 267 MET A C 1
ATOM 2165 O O . MET A 1 267 ? -19.891 10.188 28 1 44.84 267 MET A O 1
ATOM 2169 N N . SER A 1 268 ? -18.859 9.008 26.281 1 42.41 268 SER A N 1
ATOM 2170 C CA . SER A 1 268 ? -17.594 9.656 26.625 1 42.41 268 SER A CA 1
ATOM 2171 C C . SER A 1 268 ? -17.5 11.055 26.016 1 42.41 268 SER A C 1
ATOM 2173 O O . SER A 1 268 ? -16.766 11.906 26.531 1 42.41 268 SER A O 1
ATOM 2175 N N . LEU A 1 269 ? -18.109 11.289 24.875 1 46.12 269 LEU A N 1
ATOM 2176 C CA . LEU A 1 269 ? -18.047 12.594 24.219 1 46.12 269 LEU A CA 1
ATOM 2177 C C . LEU A 1 269 ? -18.953 13.594 24.922 1 46.12 269 LEU A C 1
ATOM 2179 O O . LEU A 1 269 ? -18.672 14.789 24.953 1 46.12 269 LEU A O 1
ATOM 2183 N N . VAL A 1 270 ? -20.312 13.242 25.422 1 41.75 270 VAL A N 1
ATOM 2184 C CA . VAL A 1 270 ? -21.281 14.117 26.062 1 41.75 270 VAL A CA 1
ATOM 2185 C C . VAL A 1 270 ? -20.703 14.672 27.359 1 41.75 270 VAL A C 1
ATOM 2187 O O . VAL A 1 270 ? -21.25 15.633 27.922 1 41.75 270 VAL A O 1
ATOM 2190 N N . ILE A 1 271 ? -19.719 14.062 27.828 1 35 271 ILE A N 1
ATOM 2191 C CA . ILE A 1 271 ? -19.312 14.656 29.094 1 35 271 ILE A CA 1
ATOM 2192 C C . ILE A 1 271 ? -18.594 15.977 28.844 1 35 271 ILE A C 1
ATOM 2194 O O . ILE A 1 271 ? -18.375 16.766 29.766 1 35 271 ILE A O 1
ATOM 2198 N N . TYR A 1 272 ? -18 16.109 27.672 1 31.72 272 TYR A N 1
ATOM 2199 C CA . TYR A 1 272 ? -17.422 17.453 27.688 1 31.72 272 TYR A CA 1
ATOM 2200 C C . TYR A 1 272 ? -18.312 18.438 26.938 1 31.72 272 TYR A C 1
ATOM 2202 O O . TYR A 1 272 ? -18.953 18.078 25.953 1 31.72 272 TYR A O 1
ATOM 2210 N N . PRO B 1 1 ? 17.156 -23.891 -0.752 1 74.62 1 PRO B N 1
ATOM 2211 C CA . PRO B 1 1 ? 17.797 -23.047 0.258 1 74.62 1 PRO B CA 1
ATOM 2212 C C . PRO B 1 1 ? 16.797 -22.281 1.124 1 74.62 1 PRO B C 1
ATOM 2214 O O . PRO B 1 1 ? 15.695 -21.969 0.665 1 74.62 1 PRO B O 1
ATOM 2217 N N . ASP B 1 2 ? 17.109 -22.078 2.422 1 92.25 2 ASP B N 1
ATOM 2218 C CA . ASP B 1 2 ? 16.328 -21.281 3.371 1 92.25 2 ASP B CA 1
ATOM 2219 C C . ASP B 1 2 ? 16.812 -19.828 3.389 1 92.25 2 ASP B C 1
ATOM 2221 O O . ASP B 1 2 ? 17.281 -19.328 4.414 1 92.25 2 ASP B O 1
ATOM 2225 N N . TRP B 1 3 ? 16.609 -19.156 2.223 1 96.25 3 TRP B N 1
ATOM 2226 C CA . TRP B 1 3 ? 17.219 -17.844 2.041 1 96.25 3 TRP B CA 1
ATOM 2227 C C . TRP B 1 3 ? 16.422 -16.766 2.764 1 96.25 3 TRP B C 1
ATOM 2229 O O . TRP B 1 3 ? 16.984 -15.742 3.162 1 96.25 3 TRP B O 1
ATOM 2239 N N . MET B 1 4 ? 15.164 -16.938 3.059 1 97.38 4 MET B N 1
ATOM 2240 C CA . MET B 1 4 ? 14.344 -15.922 3.709 1 97.38 4 MET B CA 1
ATOM 2241 C C . MET B 1 4 ? 14.68 -15.828 5.195 1 97.38 4 MET B C 1
ATOM 2243 O O . MET B 1 4 ? 14.328 -14.844 5.848 1 97.38 4 MET B O 1
ATOM 2247 N N . SER B 1 5 ? 15.297 -16.828 5.754 1 95.94 5 SER B N 1
ATOM 2248 C CA . SER B 1 5 ? 15.703 -16.812 7.152 1 95.94 5 SER B CA 1
ATOM 2249 C C . SER B 1 5 ? 16.641 -15.641 7.438 1 95.94 5 SER B C 1
ATOM 2251 O O . SER B 1 5 ? 16.766 -15.195 8.578 1 95.94 5 SER B O 1
ATOM 2253 N N . GLN B 1 6 ? 17.266 -15.18 6.387 1 94.19 6 GLN B N 1
ATOM 2254 C CA . GLN B 1 6 ? 18.234 -14.109 6.547 1 94.19 6 GLN B CA 1
ATOM 2255 C C . GLN B 1 6 ? 17.562 -12.742 6.477 1 94.19 6 GLN B C 1
ATOM 2257 O O . GLN B 1 6 ? 18.219 -11.711 6.711 1 94.19 6 GLN B O 1
ATOM 2262 N N . ILE B 1 7 ? 16.359 -12.695 6.168 1 95.62 7 ILE B N 1
ATOM 2263 C CA . ILE B 1 7 ? 15.609 -11.445 6.047 1 95.62 7 ILE B CA 1
ATOM 2264 C C . ILE B 1 7 ? 15.047 -11.047 7.41 1 95.62 7 ILE B C 1
ATOM 2266 O O . ILE B 1 7 ? 14.398 -11.852 8.086 1 95.62 7 ILE B O 1
ATOM 2270 N N . PRO B 1 8 ? 15.297 -9.891 7.875 1 94.12 8 PRO B N 1
ATOM 2271 C CA . PRO B 1 8 ? 14.758 -9.461 9.164 1 94.12 8 PRO B CA 1
ATOM 2272 C C . PRO B 1 8 ? 13.234 -9.547 9.227 1 94.12 8 PRO B C 1
ATOM 2274 O O . PRO B 1 8 ? 12.562 -9.305 8.219 1 94.12 8 PRO B O 1
ATOM 2277 N N . ASP B 1 9 ? 12.68 -9.75 10.391 1 94.62 9 ASP B N 1
ATOM 2278 C CA . ASP B 1 9 ? 11.25 -9.938 10.625 1 94.62 9 ASP B CA 1
ATOM 2279 C C . ASP B 1 9 ? 10.469 -8.672 10.273 1 94.62 9 ASP B C 1
ATOM 2281 O O . ASP B 1 9 ? 9.305 -8.742 9.859 1 94.62 9 ASP B O 1
ATOM 2285 N N . SER B 1 10 ? 11.094 -7.562 10.359 1 88.75 10 SER B N 1
ATOM 2286 C CA . SER B 1 10 ? 10.406 -6.285 10.242 1 88.75 10 SER B CA 1
ATOM 2287 C C . SER B 1 10 ? 10.219 -5.887 8.781 1 88.75 10 SER B C 1
ATOM 2289 O O . SER B 1 10 ? 9.445 -4.973 8.477 1 88.75 10 SER B O 1
ATOM 2291 N N . HIS B 1 11 ? 10.883 -6.605 7.867 1 91.69 11 HIS B N 1
ATOM 2292 C CA . HIS B 1 11 ? 10.797 -6.25 6.457 1 91.69 11 HIS B CA 1
ATOM 2293 C C . HIS B 1 11 ? 9.453 -6.672 5.863 1 91.69 11 HIS B C 1
ATOM 2295 O O . HIS B 1 11 ? 8.977 -7.777 6.121 1 91.69 11 HIS B O 1
ATOM 2301 N N . SER B 1 12 ? 8.859 -5.734 5.125 1 93.19 12 SER B N 1
ATOM 2302 C CA . SER B 1 12 ? 7.668 -6.082 4.359 1 93.19 12 SER B CA 1
ATOM 2303 C C . SER B 1 12 ? 8 -7.055 3.234 1 93.19 12 SER B C 1
ATOM 2305 O O . SER B 1 12 ? 9.047 -6.941 2.596 1 93.19 12 SER B O 1
ATOM 2307 N N . LEU B 1 13 ? 7.059 -7.922 2.891 1 96.44 13 LEU B N 1
ATOM 2308 C CA . LEU B 1 13 ? 7.262 -8.805 1.744 1 96.44 13 LEU B CA 1
ATOM 2309 C C . LEU B 1 13 ? 7.293 -8 0.445 1 96.44 13 LEU B C 1
ATOM 2311 O O . LEU B 1 13 ? 7.922 -8.422 -0.53 1 96.44 13 LEU B O 1
ATOM 2315 N N . ALA B 1 14 ? 6.664 -6.852 0.502 1 95.38 14 ALA B N 1
ATOM 2316 C CA . ALA B 1 14 ? 6.621 -6.012 -0.691 1 95.38 14 ALA B CA 1
ATOM 2317 C C . ALA B 1 14 ? 7.996 -5.426 -0.998 1 95.38 14 ALA B C 1
ATOM 2319 O O . ALA B 1 14 ? 8.227 -4.898 -2.09 1 95.38 14 ALA B O 1
ATOM 2320 N N . SER B 1 15 ? 8.953 -5.539 -0.049 1 94.12 15 SER B N 1
ATOM 2321 C CA . SER B 1 15 ? 10.266 -4.93 -0.214 1 94.12 15 SER B CA 1
ATOM 2322 C C . SER B 1 15 ? 11.289 -5.949 -0.7 1 94.12 15 SER B C 1
ATOM 2324 O O . SER B 1 15 ? 12.484 -5.645 -0.792 1 94.12 15 SER B O 1
ATOM 2326 N N . LEU B 1 16 ? 10.828 -7.082 -1.131 1 96.31 16 LEU B N 1
ATOM 2327 C CA . LEU B 1 16 ? 11.75 -8.164 -1.454 1 96.31 16 LEU B CA 1
ATOM 2328 C C . LEU B 1 16 ? 11.797 -8.414 -2.959 1 96.31 16 LEU B C 1
ATOM 2330 O O . LEU B 1 16 ? 10.883 -8.008 -3.684 1 96.31 16 LEU B O 1
ATOM 2334 N N . SER B 1 17 ? 12.93 -8.977 -3.361 1 97.75 17 SER B N 1
ATOM 2335 C CA . SER B 1 17 ? 13.016 -9.688 -4.633 1 97.75 17 SER B CA 1
ATOM 2336 C C . SER B 1 17 ? 12.703 -11.164 -4.465 1 97.75 17 SER B C 1
ATOM 2338 O O . SER B 1 17 ? 13.422 -11.883 -3.756 1 97.75 17 SER B O 1
ATOM 2340 N N . ILE B 1 18 ? 11.703 -11.602 -5.113 1 98.69 18 ILE B N 1
ATOM 2341 C CA . ILE B 1 18 ? 11.219 -12.961 -4.875 1 98.69 18 ILE B CA 1
ATOM 2342 C C . ILE B 1 18 ? 11.18 -13.727 -6.195 1 98.69 18 ILE B C 1
ATOM 2344 O O . ILE B 1 18 ? 10.406 -13.391 -7.09 1 98.69 18 ILE B O 1
ATOM 2348 N N . PRO B 1 19 ? 12.023 -14.75 -6.336 1 98.81 19 PRO B N 1
ATOM 2349 C CA . PRO B 1 19 ? 11.875 -15.594 -7.527 1 98.81 19 PRO B CA 1
ATOM 2350 C C . PRO B 1 19 ? 10.578 -16.406 -7.52 1 98.81 19 PRO B C 1
ATOM 2352 O O . PRO B 1 19 ? 10.164 -16.906 -6.473 1 98.81 19 PRO B O 1
ATOM 2355 N N . GLY B 1 20 ? 9.969 -16.438 -8.656 1 98.88 20 GLY B N 1
ATOM 2356 C CA . GLY B 1 20 ? 8.719 -17.156 -8.805 1 98.88 20 GLY B CA 1
ATOM 2357 C C . GLY B 1 20 ? 8.602 -17.875 -10.133 1 98.88 20 GLY B C 1
ATOM 2358 O O . GLY B 1 20 ? 9.438 -17.703 -11.016 1 98.88 20 GLY B O 1
ATOM 2359 N N . SER B 1 21 ? 7.645 -18.719 -10.195 1 98.81 21 SER B N 1
ATOM 2360 C CA . SER B 1 21 ? 7.363 -19.453 -11.43 1 98.81 21 SER B CA 1
ATOM 2361 C C . SER B 1 21 ? 5.977 -19.109 -11.969 1 98.81 21 SER B C 1
ATOM 2363 O O . SER B 1 21 ? 5.031 -18.938 -11.188 1 98.81 21 SER B O 1
ATOM 2365 N N . HIS B 1 22 ? 5.918 -18.891 -13.227 1 98.62 22 HIS B N 1
ATOM 2366 C CA . HIS B 1 22 ? 4.648 -18.703 -13.922 1 98.62 22 HIS B CA 1
ATOM 2367 C C . HIS B 1 22 ? 3.953 -20.047 -14.164 1 98.62 22 HIS B C 1
ATOM 2369 O O . HIS B 1 22 ? 4.602 -21.031 -14.516 1 98.62 22 HIS B O 1
ATOM 2375 N N . ASN B 1 23 ? 2.623 -20.062 -13.938 1 98.56 23 ASN B N 1
ATOM 2376 C CA . ASN B 1 23 ? 1.895 -21.312 -14.164 1 98.56 23 ASN B CA 1
ATOM 2377 C C . ASN B 1 23 ? 2.652 -22.516 -13.609 1 98.56 23 ASN B C 1
ATOM 2379 O O . ASN B 1 23 ? 2.955 -23.453 -14.344 1 98.56 23 ASN B O 1
ATOM 2383 N N . SER B 1 24 ? 2.826 -22.609 -12.383 1 98.88 24 SER B N 1
ATOM 2384 C CA . SER B 1 24 ? 3.863 -23.344 -11.672 1 98.88 24 SER B CA 1
ATOM 2385 C C . SER B 1 24 ? 3.672 -24.844 -11.82 1 98.88 24 SER B C 1
ATOM 2387 O O . SER B 1 24 ? 4.613 -25.625 -11.625 1 98.88 24 SER B O 1
ATOM 2389 N N . MET B 1 25 ? 2.469 -25.25 -12.18 1 98.75 25 MET B N 1
ATOM 2390 C CA . MET B 1 25 ? 2.191 -26.688 -12.266 1 98.75 25 MET B CA 1
ATOM 2391 C C . MET B 1 25 ? 1.98 -27.109 -13.711 1 98.75 25 MET B C 1
ATOM 2393 O O . MET B 1 25 ? 1.485 -28.203 -13.977 1 98.75 25 MET B O 1
ATOM 2397 N N . SER B 1 26 ? 2.332 -26.312 -14.68 1 98.56 26 SER B N 1
ATOM 2398 C CA . SER B 1 26 ? 2.158 -26.656 -16.094 1 98.56 26 SER B CA 1
ATOM 2399 C C . SER B 1 26 ? 3.295 -27.531 -16.594 1 98.56 26 SER B C 1
ATOM 2401 O O . SER B 1 26 ? 4.34 -27.031 -17.016 1 98.56 26 SER B O 1
ATOM 2403 N N . PHE B 1 27 ? 3.037 -28.844 -16.641 1 97.94 27 PHE B N 1
ATOM 2404 C CA . PHE B 1 27 ? 4.047 -29.828 -16.984 1 97.94 27 PHE B CA 1
ATOM 2405 C C . PHE B 1 27 ? 3.613 -30.625 -18.219 1 97.94 27 PHE B C 1
ATOM 2407 O O . PHE B 1 27 ? 4.449 -31.219 -18.906 1 97.94 27 PHE B O 1
ATOM 2414 N N . TYR B 1 28 ? 2.361 -30.672 -18.438 1 97.06 28 TYR B N 1
ATOM 2415 C CA . TYR B 1 28 ? 1.799 -31.562 -19.438 1 97.06 28 TYR B CA 1
ATOM 2416 C C . TYR B 1 28 ? 1.029 -30.781 -20.5 1 97.06 28 TYR B C 1
ATOM 2418 O O . TYR B 1 28 ? 0.444 -29.734 -20.203 1 97.06 28 TYR B O 1
ATOM 2426 N N . GLY B 1 29 ? 0.999 -31.344 -21.734 1 94.94 29 GLY B N 1
ATOM 2427 C CA . GLY B 1 29 ? 0.234 -30.734 -22.812 1 94.94 29 GLY B CA 1
ATOM 2428 C C . GLY B 1 29 ? 1.093 -30.312 -24 1 94.94 29 GLY B C 1
ATOM 2429 O O . GLY B 1 29 ? 0.633 -29.578 -24.875 1 94.94 29 GLY B O 1
ATOM 2430 N N . GLY B 1 30 ? 2.395 -30.766 -23.922 1 94 30 GLY B N 1
ATOM 2431 C CA . GLY B 1 30 ? 3.281 -30.453 -25.031 1 94 30 GLY B CA 1
ATOM 2432 C C . GLY B 1 30 ? 3.957 -29.094 -24.906 1 94 30 GLY B C 1
ATOM 2433 O O . GLY B 1 30 ? 3.748 -28.391 -23.922 1 94 30 GLY B O 1
ATOM 2434 N N . ASP B 1 31 ? 4.719 -28.688 -25.891 1 92.19 31 ASP B N 1
ATOM 2435 C CA . ASP B 1 31 ? 5.617 -27.531 -25.828 1 92.19 31 ASP B CA 1
ATOM 2436 C C . ASP B 1 31 ? 4.836 -26.219 -25.797 1 92.19 31 ASP B C 1
ATOM 2438 O O . ASP B 1 31 ? 5.32 -25.219 -25.281 1 92.19 31 ASP B O 1
ATOM 2442 N N . LEU B 1 32 ? 3.678 -26.266 -26.281 1 90.88 32 LEU B N 1
ATOM 2443 C CA . LEU B 1 32 ? 2.857 -25.062 -26.344 1 90.88 32 LEU B CA 1
ATOM 2444 C C . LEU B 1 32 ? 2.271 -24.734 -24.984 1 90.88 32 LEU B C 1
ATOM 2446 O O . LEU B 1 32 ? 1.899 -23.578 -24.719 1 90.88 32 LEU B O 1
ATOM 2450 N N . ILE B 1 33 ? 2.252 -25.719 -24.062 1 94.12 33 ILE B N 1
ATOM 2451 C CA . ILE B 1 33 ? 1.523 -25.578 -22.812 1 94.12 33 ILE B CA 1
ATOM 2452 C C . ILE B 1 33 ? 2.504 -25.594 -21.641 1 94.12 33 ILE B C 1
ATOM 2454 O O . ILE B 1 33 ? 2.346 -24.828 -20.688 1 94.12 33 ILE B O 1
ATOM 2458 N N . LYS B 1 34 ? 3.5 -26.406 -21.797 1 97.06 34 LYS B N 1
ATOM 2459 C CA . LYS B 1 34 ? 4.449 -26.625 -20.719 1 97.06 34 LYS B CA 1
ATOM 2460 C C . LYS B 1 34 ? 5.207 -25.344 -20.375 1 97.06 34 LYS B C 1
ATOM 2462 O O . LYS B 1 34 ? 5.762 -24.703 -21.266 1 97.06 34 LYS B O 1
ATOM 2467 N N . CYS B 1 35 ? 5.195 -25.016 -19.047 1 97.94 35 CYS B N 1
ATOM 2468 C CA . CYS B 1 35 ? 5.852 -23.797 -18.609 1 97.94 35 CYS B CA 1
ATOM 2469 C C . CYS B 1 35 ? 6.949 -24.094 -17.594 1 97.94 35 CYS B C 1
ATOM 2471 O O . CYS B 1 35 ? 7.77 -23.234 -17.297 1 97.94 35 CYS B O 1
ATOM 2473 N N . GLN B 1 36 ? 6.992 -25.297 -17.062 1 98.44 36 GLN B N 1
ATOM 2474 C CA . GLN B 1 36 ? 7.941 -25.625 -16.016 1 98.44 36 GLN B CA 1
ATOM 2475 C C . GLN B 1 36 ? 8.523 -27.016 -16.203 1 98.44 36 GLN B C 1
ATOM 2477 O O . GLN B 1 36 ? 7.879 -27.891 -16.797 1 98.44 36 GLN B O 1
ATOM 2482 N N . SER B 1 37 ? 9.711 -27.234 -15.68 1 97 37 SER B N 1
ATOM 2483 C CA . SER B 1 37 ? 10.359 -28.531 -15.727 1 97 37 SER B CA 1
ATOM 2484 C C . SER B 1 37 ? 10.555 -29.109 -14.328 1 97 37 SER B C 1
ATOM 2486 O O . SER B 1 37 ? 10.547 -30.328 -14.141 1 97 37 SER B O 1
ATOM 2488 N N . TRP B 1 38 ? 10.727 -28.234 -13.305 1 97 38 TRP B N 1
ATOM 2489 C CA . TRP B 1 38 ? 10.891 -28.688 -11.922 1 97 38 TRP B CA 1
ATOM 2490 C C . TRP B 1 38 ? 9.539 -28.953 -11.281 1 97 38 TRP B C 1
ATOM 2492 O O . TRP B 1 38 ? 8.617 -28.141 -11.367 1 97 38 TRP B O 1
ATOM 2502 N N . ALA B 1 39 ? 9.453 -30.109 -10.68 1 97.5 39 ALA B N 1
ATOM 2503 C CA . ALA B 1 39 ? 8.273 -30.344 -9.844 1 97.5 39 ALA B CA 1
ATOM 2504 C C . ALA B 1 39 ? 8.172 -29.281 -8.742 1 97.5 39 ALA B C 1
ATOM 2506 O O . ALA B 1 39 ? 9.148 -28.594 -8.445 1 97.5 39 ALA B O 1
ATOM 2507 N N . LEU B 1 40 ? 7.027 -29.172 -8.195 1 98.56 40 LEU B N 1
ATOM 2508 C CA . LEU B 1 40 ? 6.746 -28.062 -7.293 1 98.56 40 LEU B CA 1
ATOM 2509 C C . LEU B 1 40 ? 7.75 -28.031 -6.145 1 98.56 40 LEU B C 1
ATOM 2511 O O . LEU B 1 40 ? 8.336 -26.984 -5.855 1 98.56 40 LEU B O 1
ATOM 2515 N N . TYR B 1 41 ? 7.914 -29.172 -5.48 1 97.5 41 TYR B N 1
ATOM 2516 C CA . TYR B 1 41 ? 8.82 -29.203 -4.336 1 97.5 41 TYR B CA 1
ATOM 2517 C C . TYR B 1 41 ? 10.234 -28.828 -4.746 1 97.5 41 TYR B C 1
ATOM 2519 O O . TYR B 1 41 ? 10.938 -28.141 -4.004 1 97.5 41 TYR B O 1
ATOM 2527 N N . ARG B 1 42 ? 10.656 -29.25 -5.91 1 97.25 42 ARG B N 1
ATOM 2528 C CA . ARG B 1 42 ? 11.977 -28.891 -6.422 1 97.25 42 ARG B CA 1
ATOM 2529 C C . ARG B 1 42 ? 12.07 -27.406 -6.727 1 97.25 42 ARG B C 1
ATOM 2531 O O . ARG B 1 42 ? 13.125 -26.797 -6.562 1 97.25 42 ARG B O 1
ATOM 2538 N N . GLN B 1 43 ? 10.992 -26.812 -7.234 1 98.56 43 GLN B N 1
ATOM 2539 C CA . GLN B 1 43 ? 10.969 -25.375 -7.383 1 98.56 43 GLN B CA 1
ATOM 2540 C C . GLN B 1 43 ? 11.289 -24.672 -6.066 1 98.56 43 GLN B C 1
ATOM 2542 O O . GLN B 1 43 ? 12.117 -23.766 -6.023 1 98.56 43 GLN B O 1
ATOM 2547 N N . TYR B 1 44 ? 10.633 -25.156 -4.984 1 98.56 44 TYR B N 1
ATOM 2548 C CA . TYR B 1 44 ? 10.883 -24.594 -3.666 1 98.56 44 TYR B CA 1
ATOM 2549 C C . TYR B 1 44 ? 12.336 -24.781 -3.252 1 98.56 44 TYR B C 1
ATOM 2551 O O . TYR B 1 44 ? 12.977 -23.859 -2.736 1 98.56 44 TYR B O 1
ATOM 2559 N N . GLU B 1 45 ? 12.844 -25.938 -3.539 1 97.31 45 GLU B N 1
ATOM 2560 C CA . GLU B 1 45 ? 14.227 -26.25 -3.184 1 97.31 45 GLU B CA 1
ATOM 2561 C C . GLU B 1 45 ? 15.203 -25.359 -3.945 1 97.31 45 GLU B C 1
ATOM 2563 O O . GLU B 1 45 ? 16.281 -25.031 -3.434 1 97.31 45 GLU B O 1
ATOM 2568 N N . ALA B 1 46 ? 14.805 -25 -5.102 1 97.56 46 ALA B N 1
ATOM 2569 C CA . ALA B 1 46 ? 15.664 -24.172 -5.941 1 97.56 46 ALA B CA 1
ATOM 2570 C C . ALA B 1 46 ? 15.633 -22.719 -5.496 1 97.56 46 ALA B C 1
ATOM 2572 O O . ALA B 1 46 ? 16.453 -21.906 -5.922 1 97.56 46 ALA B O 1
ATOM 2573 N N . GLY B 1 47 ? 14.656 -22.344 -4.676 1 98.31 47 GLY B N 1
ATOM 2574 C CA . GLY B 1 47 ? 14.602 -20.984 -4.148 1 98.31 47 GLY B CA 1
ATOM 2575 C C . GLY B 1 47 ? 13.336 -20.25 -4.523 1 98.31 47 GLY B C 1
ATOM 2576 O O . GLY B 1 47 ? 13.086 -19.141 -4.043 1 98.31 47 GLY B O 1
ATOM 2577 N N . ILE B 1 48 ? 12.516 -20.859 -5.34 1 98.81 48 ILE B N 1
ATOM 2578 C CA . ILE B 1 48 ? 11.25 -20.25 -5.754 1 98.81 48 ILE B CA 1
ATOM 2579 C C . ILE B 1 48 ? 10.352 -20.047 -4.539 1 98.81 48 ILE B C 1
ATOM 2581 O O . ILE B 1 48 ? 10.258 -20.922 -3.676 1 98.81 48 ILE B O 1
ATOM 2585 N N . ARG B 1 49 ? 9.734 -18.859 -4.465 1 98.94 49 ARG B N 1
ATOM 2586 C CA . ARG B 1 49 ? 8.867 -18.578 -3.326 1 98.94 49 ARG B CA 1
ATOM 2587 C C . ARG B 1 49 ? 7.562 -17.938 -3.777 1 98.94 49 ARG B C 1
ATOM 2589 O O . ARG B 1 49 ? 6.707 -17.609 -2.953 1 98.94 49 ARG B O 1
ATOM 2596 N N . PHE B 1 50 ? 7.391 -17.672 -5.02 1 98.94 50 PHE B N 1
ATOM 2597 C CA . PHE B 1 50 ? 6.105 -17.328 -5.613 1 98.94 50 PHE B CA 1
ATOM 2598 C C . PHE B 1 50 ? 5.656 -18.422 -6.59 1 98.94 50 PHE B C 1
ATOM 2600 O O . PHE B 1 50 ? 6.418 -18.828 -7.469 1 98.94 50 PHE B O 1
ATOM 2607 N N . VAL B 1 51 ? 4.41 -18.812 -6.41 1 98.94 51 VAL B N 1
ATOM 2608 C CA . VAL B 1 51 ? 3.885 -19.812 -7.324 1 98.94 51 VAL B CA 1
ATOM 2609 C C . VAL B 1 51 ? 2.516 -19.391 -7.844 1 98.94 51 VAL B C 1
ATOM 2611 O O . VAL B 1 51 ? 1.721 -18.797 -7.102 1 98.94 51 VAL B O 1
ATOM 2614 N N . ASP B 1 52 ? 2.32 -19.578 -9.07 1 98.88 52 ASP B N 1
ATOM 2615 C CA . ASP B 1 52 ? 1.086 -19.297 -9.805 1 98.88 52 ASP B CA 1
ATOM 2616 C C . ASP B 1 52 ? 0.268 -20.578 -9.992 1 98.88 52 ASP B C 1
ATOM 2618 O O . ASP B 1 52 ? 0.591 -21.406 -10.844 1 98.88 52 ASP B O 1
ATOM 2622 N N . ILE B 1 53 ? -0.796 -20.672 -9.203 1 98.94 53 ILE B N 1
ATOM 2623 C CA . ILE B 1 53 ? -1.585 -21.891 -9.18 1 98.94 53 ILE B CA 1
ATOM 2624 C C . ILE B 1 53 ? -2.934 -21.656 -9.852 1 98.94 53 ILE B C 1
ATOM 2626 O O . ILE B 1 53 ? -3.67 -20.75 -9.469 1 98.94 53 ILE B O 1
ATOM 2630 N N . ARG B 1 54 ? -3.266 -22.422 -10.789 1 98.81 54 ARG B N 1
ATOM 2631 C CA . ARG B 1 54 ? -4.465 -22.25 -11.609 1 98.81 54 ARG B CA 1
ATOM 2632 C C . ARG B 1 54 ? -5.387 -23.453 -11.484 1 98.81 54 ARG B C 1
ATOM 2634 O O . ARG B 1 54 ? -5.039 -24.562 -11.914 1 98.81 54 ARG B O 1
ATOM 2641 N N . CYS B 1 55 ? -6.566 -23.234 -10.953 1 98.81 55 CYS B N 1
ATOM 2642 C CA . CYS B 1 55 ? -7.496 -24.297 -10.617 1 98.81 55 CYS B CA 1
ATOM 2643 C C . CYS B 1 55 ? -8.742 -24.234 -11.492 1 98.81 55 CYS B C 1
ATOM 2645 O O . CYS B 1 55 ? -9.359 -23.188 -11.625 1 98.81 55 CYS B O 1
ATOM 2647 N N . ARG B 1 56 ? -9.109 -25.328 -12.047 1 98.81 56 ARG B N 1
ATOM 2648 C CA . ARG B 1 56 ? -10.453 -25.438 -12.617 1 98.81 56 ARG B CA 1
ATOM 2649 C C . ARG B 1 56 ? -11.477 -25.797 -11.547 1 98.81 56 ARG B C 1
ATOM 2651 O O . ARG B 1 56 ? -11.227 -26.656 -10.695 1 98.81 56 ARG B O 1
ATOM 2658 N N . HIS B 1 57 ? -12.539 -25.078 -11.539 1 98.81 57 HIS B N 1
ATOM 2659 C CA . HIS B 1 57 ? -13.625 -25.438 -10.641 1 98.81 57 HIS B CA 1
ATOM 2660 C C . HIS B 1 57 ? -14.531 -26.5 -11.258 1 98.81 57 HIS B C 1
ATOM 2662 O O . HIS B 1 57 ? -15.297 -26.219 -12.18 1 98.81 57 HIS B O 1
ATOM 2668 N N . PHE B 1 58 ? -14.453 -27.734 -10.828 1 98.56 58 PHE B N 1
ATOM 2669 C CA . PHE B 1 58 ? -15.094 -28.891 -11.453 1 98.56 58 PHE B CA 1
ATOM 2670 C C . PHE B 1 58 ? -15.586 -29.859 -10.398 1 98.56 58 PHE B C 1
ATOM 2672 O O . PHE B 1 58 ? -14.797 -30.438 -9.648 1 98.56 58 PHE B O 1
ATOM 2679 N N . TYR B 1 59 ? -17 -30.062 -10.242 1 98.25 59 TYR B N 1
ATOM 2680 C CA . TYR B 1 59 ? -17.625 -30.953 -9.273 1 98.25 59 TYR B CA 1
ATOM 2681 C C . TYR B 1 59 ? -17.219 -30.578 -7.852 1 98.25 59 TYR B C 1
ATOM 2683 O O . TYR B 1 59 ? -16.875 -31.453 -7.055 1 98.25 59 TYR B O 1
ATOM 2691 N N . ASN B 1 60 ? -17.094 -29.297 -7.598 1 98.44 60 ASN B N 1
ATOM 2692 C CA . ASN B 1 60 ? -16.719 -28.734 -6.301 1 98.44 60 ASN B CA 1
ATOM 2693 C C . ASN B 1 60 ? -15.297 -29.141 -5.918 1 98.44 60 ASN B C 1
ATOM 2695 O O . ASN B 1 60 ? -14.992 -29.297 -4.734 1 98.44 60 ASN B O 1
ATOM 2699 N N . GLN B 1 61 ? -14.516 -29.453 -6.945 1 98.62 61 GLN B N 1
ATOM 2700 C CA . GLN B 1 61 ? -13.102 -29.734 -6.762 1 98.62 61 GLN B CA 1
ATOM 2701 C C . GLN B 1 61 ? -12.234 -28.75 -7.531 1 98.62 61 GLN B C 1
ATOM 2703 O O . GLN B 1 61 ? -12.75 -27.891 -8.258 1 98.62 61 GLN B O 1
ATOM 2708 N N . LEU B 1 62 ? -10.938 -28.875 -7.27 1 98.88 62 LEU B N 1
ATOM 2709 C CA . LEU B 1 62 ? -10.023 -27.891 -7.836 1 98.88 62 LEU B CA 1
ATOM 2710 C C . LEU B 1 62 ? -8.859 -28.562 -8.547 1 98.88 62 LEU B C 1
ATOM 2712 O O . LEU B 1 62 ? -7.699 -28.344 -8.188 1 98.88 62 LEU B O 1
ATOM 2716 N N . PRO B 1 63 ? -9.172 -29.359 -9.594 1 98.88 63 PRO B N 1
ATOM 2717 C CA . PRO B 1 63 ? -8.047 -29.844 -10.398 1 98.88 63 PRO B CA 1
ATOM 2718 C C . PRO B 1 63 ? -7.223 -28.719 -11.008 1 98.88 63 PRO B C 1
ATOM 2720 O O . PRO B 1 63 ? -7.758 -27.656 -11.328 1 98.88 63 PRO B O 1
ATOM 2723 N N . ILE B 1 64 ? -5.953 -28.953 -11.18 1 98.88 64 ILE B N 1
ATOM 2724 C CA . ILE B 1 64 ? -5.047 -27.953 -11.742 1 98.88 64 ILE B CA 1
ATOM 2725 C C . ILE B 1 64 ? -5.086 -28.031 -13.266 1 98.88 64 ILE B C 1
ATOM 2727 O O . ILE B 1 64 ? -5.059 -29.109 -13.844 1 98.88 64 ILE B O 1
ATOM 2731 N N . HIS B 1 65 ? -5.16 -26.859 -13.867 1 98.5 65 HIS B N 1
ATOM 2732 C CA . HIS B 1 65 ? -5.254 -26.797 -15.32 1 98.5 65 HIS B CA 1
ATOM 2733 C C . HIS B 1 65 ? -4.352 -25.703 -15.891 1 98.5 65 HIS B C 1
ATOM 2735 O O . HIS B 1 65 ? -4 -24.75 -15.18 1 98.5 65 HIS B O 1
ATOM 2741 N N . HIS B 1 66 ? -3.908 -25.859 -16.984 1 97.75 66 HIS B N 1
ATOM 2742 C CA . HIS B 1 66 ? -3.496 -24.812 -17.906 1 97.75 66 HIS B CA 1
ATOM 2743 C C . HIS B 1 66 ? -4.43 -24.734 -19.109 1 97.75 66 HIS B C 1
ATOM 2745 O O . HIS B 1 66 ? -4.332 -25.547 -20.031 1 97.75 66 HIS B O 1
ATOM 2751 N N . GLU B 1 67 ? -5.293 -23.75 -19.016 1 94.75 67 GLU B N 1
ATOM 2752 C CA . GLU B 1 67 ? -6.406 -23.719 -19.953 1 94.75 67 GLU B CA 1
ATOM 2753 C C . GLU B 1 67 ? -7.168 -25.047 -19.938 1 94.75 67 GLU B C 1
ATOM 2755 O O . GLU B 1 67 ? -7.555 -25.531 -18.875 1 94.75 67 GLU B O 1
ATOM 2760 N N . LEU B 1 68 ? -7.434 -25.703 -21.094 1 95.19 68 LEU B N 1
ATOM 2761 C CA . LEU B 1 68 ? -8.234 -26.922 -21.172 1 95.19 68 LEU B CA 1
ATOM 2762 C C . LEU B 1 68 ? -7.426 -28.141 -20.719 1 95.19 68 LEU B C 1
ATOM 2764 O O . LEU B 1 68 ? -7.988 -29.203 -20.469 1 95.19 68 LEU B O 1
ATOM 2768 N N . LYS B 1 69 ? -6.117 -28 -20.594 1 97.69 69 LYS B N 1
ATOM 2769 C CA . LYS B 1 69 ? -5.27 -29.172 -20.328 1 97.69 69 LYS B CA 1
ATOM 2770 C C . LYS B 1 69 ? -5.145 -29.438 -18.828 1 97.69 69 LYS B C 1
ATOM 2772 O O . LYS B 1 69 ? -4.578 -28.625 -18.094 1 97.69 69 LYS B O 1
ATOM 2777 N N . TYR B 1 70 ? -5.605 -30.531 -18.391 1 98.25 70 TYR B N 1
ATOM 2778 C CA . TYR B 1 70 ? -5.449 -31.016 -17.031 1 98.25 70 TYR B CA 1
ATOM 2779 C C . TYR B 1 70 ? -3.99 -31.344 -16.734 1 98.25 70 TYR B C 1
ATOM 2781 O O . TYR B 1 70 ? -3.316 -31.984 -17.547 1 98.25 70 TYR B O 1
ATOM 2789 N N . GLN B 1 71 ? -3.502 -30.984 -15.586 1 98.62 71 GLN B N 1
ATOM 2790 C CA . GLN B 1 71 ? -2.088 -31.125 -15.258 1 98.62 71 GLN B CA 1
ATOM 2791 C C . GLN B 1 71 ? -1.859 -32.281 -14.297 1 98.62 71 GLN B C 1
ATOM 2793 O O . GLN B 1 71 ? -0.852 -32.312 -13.594 1 98.62 71 GLN B O 1
ATOM 2798 N N . HIS B 1 72 ? -2.826 -33.188 -14.094 1 98.25 72 HIS B N 1
ATOM 2799 C CA . HIS B 1 72 ? -2.748 -34.469 -13.414 1 98.25 72 HIS B CA 1
ATOM 2800 C C . HIS B 1 72 ? -2.484 -34.312 -11.922 1 98.25 72 HIS B C 1
ATOM 2802 O O . HIS B 1 72 ? -1.693 -35.062 -11.336 1 98.25 72 HIS B O 1
ATOM 2808 N N . THR B 1 73 ? -2.957 -33.312 -11.344 1 98.44 73 THR B N 1
ATOM 2809 C CA . THR B 1 73 ? -2.941 -33.062 -9.906 1 98.44 73 THR B CA 1
ATOM 2810 C C . THR B 1 73 ? -4.078 -32.125 -9.508 1 98.44 73 THR B C 1
ATOM 2812 O O . THR B 1 73 ? -4.902 -31.75 -10.352 1 98.44 73 THR B O 1
ATOM 2815 N N . ASP B 1 74 ? -4.195 -31.828 -8.219 1 98.69 74 ASP B N 1
ATOM 2816 C CA . ASP B 1 74 ? -5.242 -30.938 -7.746 1 98.69 74 ASP B CA 1
ATOM 2817 C C . ASP B 1 74 ? -4.723 -30.016 -6.641 1 98.69 74 ASP B C 1
ATOM 2819 O O . ASP B 1 74 ? -3.586 -30.156 -6.188 1 98.69 74 ASP B O 1
ATOM 2823 N N . PHE B 1 75 ? -5.516 -29.109 -6.324 1 98.88 75 PHE B N 1
ATOM 2824 C CA . PHE B 1 75 ? -5.141 -28.047 -5.398 1 98.88 75 PHE B CA 1
ATOM 2825 C C . PHE B 1 75 ? -4.77 -28.609 -4.035 1 98.88 75 PHE B C 1
ATOM 2827 O O . PHE B 1 75 ? -3.754 -28.234 -3.451 1 98.88 75 PHE B O 1
ATOM 2834 N N . PRO B 1 76 ? -5.5 -29.578 -3.42 1 98.69 76 PRO B N 1
ATOM 2835 C CA . PRO B 1 76 ? -5.094 -30.141 -2.129 1 98.69 76 PRO B CA 1
ATOM 2836 C C . PRO B 1 76 ? -3.686 -30.734 -2.158 1 98.69 76 PRO B C 1
ATOM 2838 O O . PRO B 1 76 ? -2.943 -30.609 -1.179 1 98.69 76 PRO B O 1
ATOM 2841 N N . ARG B 1 77 ? -3.355 -31.344 -3.275 1 98.5 77 ARG B N 1
ATOM 2842 C CA . ARG B 1 77 ? -2.006 -31.875 -3.383 1 98.5 77 ARG B CA 1
ATOM 2843 C C . ARG B 1 77 ? -0.965 -30.766 -3.422 1 98.5 77 ARG B C 1
ATOM 2845 O O . ARG B 1 77 ? 0.098 -30.891 -2.809 1 98.5 77 ARG B O 1
ATOM 2852 N N . VAL B 1 78 ? -1.23 -29.734 -4.164 1 98.88 78 VAL B N 1
ATOM 2853 C CA . VAL B 1 78 ? -0.354 -28.578 -4.203 1 98.88 78 VAL B CA 1
ATOM 2854 C C . VAL B 1 78 ? -0.156 -28.031 -2.791 1 98.88 78 VAL B C 1
ATOM 2856 O O . VAL B 1 78 ? 0.97 -27.734 -2.385 1 98.88 78 VAL B O 1
ATOM 2859 N N . LEU B 1 79 ? -1.256 -27.906 -2.02 1 98.88 79 LEU B N 1
ATOM 2860 C CA . LEU B 1 79 ? -1.186 -27.406 -0.649 1 98.88 79 LEU B CA 1
ATOM 2861 C C . LEU B 1 79 ? -0.345 -28.328 0.223 1 98.88 79 LEU B C 1
ATOM 2863 O O . LEU B 1 79 ? 0.464 -27.859 1.029 1 98.88 79 LEU B O 1
ATOM 2867 N N . LYS B 1 80 ? -0.542 -29.547 0.028 1 98.38 80 LYS B N 1
ATOM 2868 C CA . LYS B 1 80 ? 0.202 -30.531 0.815 1 98.38 80 LYS B CA 1
ATOM 2869 C C . LYS B 1 80 ? 1.704 -30.391 0.587 1 98.38 80 LYS B C 1
ATOM 2871 O O . LYS B 1 80 ? 2.484 -30.375 1.542 1 98.38 80 LYS B O 1
ATOM 2876 N N . ASP B 1 81 ? 2.105 -30.297 -0.68 1 98.25 81 ASP B N 1
ATOM 2877 C CA . ASP B 1 81 ? 3.518 -30.141 -1.015 1 98.25 81 ASP B CA 1
ATOM 2878 C C . ASP B 1 81 ? 4.074 -28.844 -0.444 1 98.25 81 ASP B C 1
ATOM 2880 O O . ASP B 1 81 ? 5.203 -28.812 0.052 1 98.25 81 ASP B O 1
ATOM 2884 N N . SER B 1 82 ? 3.334 -27.828 -0.507 1 98.81 82 SER B N 1
ATOM 2885 C CA . SER B 1 82 ? 3.762 -26.516 -0.016 1 98.81 82 SER B CA 1
ATOM 2886 C C . SER B 1 82 ? 3.896 -26.516 1.503 1 98.81 82 SER B C 1
ATOM 2888 O O . SER B 1 82 ? 4.883 -26.016 2.043 1 98.81 82 SER B O 1
ATOM 2890 N N . VAL B 1 83 ? 2.91 -27.109 2.18 1 98.62 83 VAL B N 1
ATOM 2891 C CA . VAL B 1 83 ? 2.941 -27.203 3.635 1 98.62 83 VAL B CA 1
ATOM 2892 C C . VAL B 1 83 ? 4.121 -28.078 4.074 1 98.62 83 VAL B C 1
ATOM 2894 O O . VAL B 1 83 ? 4.816 -27.734 5.039 1 98.62 83 VAL B O 1
ATOM 2897 N N . HIS B 1 84 ? 4.32 -29.125 3.365 1 98.25 84 HIS B N 1
ATOM 2898 C CA . HIS B 1 84 ? 5.457 -29.984 3.664 1 98.25 84 HIS B CA 1
ATOM 2899 C C . HIS B 1 84 ? 6.77 -29.203 3.605 1 98.25 84 HIS B C 1
ATOM 2901 O O . HIS B 1 84 ? 7.605 -29.328 4.504 1 98.25 84 HIS B O 1
ATOM 2907 N N . PHE B 1 85 ? 6.953 -28.469 2.6 1 98.5 85 PHE B N 1
ATOM 2908 C CA . PHE B 1 85 ? 8.156 -27.641 2.479 1 98.5 85 PHE B CA 1
ATOM 2909 C C . PHE B 1 85 ? 8.289 -26.703 3.672 1 98.5 85 PHE B C 1
ATOM 2911 O O . PHE B 1 85 ? 9.375 -26.578 4.242 1 98.5 85 PHE B O 1
ATOM 2918 N N . LEU B 1 86 ? 7.191 -26.062 4.062 1 98.5 86 LEU B N 1
ATOM 2919 C CA . LEU B 1 86 ? 7.227 -25.094 5.148 1 98.5 86 LEU B CA 1
ATOM 2920 C C . LEU B 1 86 ? 7.492 -25.766 6.484 1 98.5 86 LEU B C 1
ATOM 2922 O O . LEU B 1 86 ? 8.117 -25.188 7.375 1 98.5 86 LEU B O 1
ATOM 2926 N N . GLN B 1 87 ? 7.023 -26.953 6.645 1 98.19 87 GLN B N 1
ATOM 2927 C CA . GLN B 1 87 ? 7.344 -27.734 7.844 1 98.19 87 GLN B CA 1
ATOM 2928 C C . GLN B 1 87 ? 8.844 -27.953 7.973 1 98.19 87 GLN B C 1
ATOM 2930 O O . GLN B 1 87 ? 9.398 -27.875 9.07 1 98.19 87 GLN B O 1
ATOM 2935 N N . GLU B 1 88 ? 9.445 -28.172 6.863 1 97.75 88 GLU B N 1
ATOM 2936 C CA . GLU B 1 88 ? 10.883 -28.422 6.832 1 97.75 88 GLU B CA 1
ATOM 2937 C C . GLU B 1 88 ? 11.664 -27.109 6.906 1 97.75 88 GLU B C 1
ATOM 2939 O O . GLU B 1 88 ? 12.836 -27.109 7.293 1 97.75 88 GLU B O 1
ATOM 2944 N N . ASN B 1 89 ? 11.047 -26.016 6.52 1 98.06 89 ASN B N 1
ATOM 2945 C CA . ASN B 1 89 ? 11.656 -24.688 6.484 1 98.06 89 ASN B CA 1
ATOM 2946 C C . ASN B 1 89 ? 10.758 -23.656 7.137 1 98.06 89 ASN B C 1
ATOM 2948 O O . ASN B 1 89 ? 10.242 -22.75 6.461 1 98.06 89 ASN B O 1
ATOM 2952 N N . PRO B 1 90 ? 10.656 -23.641 8.438 1 97.88 90 PRO B N 1
ATOM 2953 C CA . PRO B 1 90 ? 9.656 -22.844 9.141 1 97.88 90 PRO B CA 1
ATOM 2954 C C . PRO B 1 90 ? 9.93 -21.344 9.062 1 97.88 90 PRO B C 1
ATOM 2956 O O . PRO B 1 90 ? 9.062 -20.531 9.406 1 97.88 90 PRO B O 1
ATOM 2959 N N . ARG B 1 91 ? 11.086 -20.938 8.625 1 97.94 91 ARG B N 1
ATOM 2960 C CA . ARG B 1 91 ? 11.406 -19.516 8.562 1 97.94 91 ARG B CA 1
ATOM 2961 C C . ARG B 1 91 ? 11.133 -18.953 7.176 1 97.94 91 ARG B C 1
ATOM 2963 O O . ARG B 1 91 ? 11.336 -17.766 6.93 1 97.94 91 ARG B O 1
ATOM 2970 N N . GLU B 1 92 ? 10.648 -19.828 6.285 1 98.5 92 GLU B N 1
ATOM 2971 C CA . GLU B 1 92 ? 10.312 -19.438 4.922 1 98.5 92 GLU B CA 1
ATOM 2972 C C . GLU B 1 92 ? 8.828 -19.125 4.785 1 98.5 92 GLU B C 1
ATOM 2974 O O . GLU B 1 92 ? 8.039 -19.422 5.684 1 98.5 92 GLU B O 1
ATOM 2979 N N . ALA B 1 93 ? 8.516 -18.406 3.762 1 98.75 93 ALA B N 1
ATOM 2980 C CA . ALA B 1 93 ? 7.141 -18.141 3.35 1 98.75 93 ALA B CA 1
ATOM 2981 C C . ALA B 1 93 ? 6.965 -18.391 1.854 1 98.75 93 ALA B C 1
ATOM 2983 O O . ALA B 1 93 ? 7.934 -18.344 1.091 1 98.75 93 ALA B O 1
ATOM 2984 N N . ILE B 1 94 ? 5.793 -18.719 1.501 1 98.88 94 ILE B N 1
ATOM 2985 C CA . ILE B 1 94 ? 5.449 -18.922 0.098 1 98.88 94 ILE B CA 1
ATOM 2986 C C . ILE B 1 94 ? 4.328 -17.969 -0.309 1 98.88 94 ILE B C 1
ATOM 2988 O O . ILE B 1 94 ? 3.338 -17.828 0.408 1 98.88 94 ILE B O 1
ATOM 2992 N N . LEU B 1 95 ? 4.539 -17.234 -1.374 1 98.94 95 LEU B N 1
ATOM 2993 C CA . LEU B 1 95 ? 3.455 -16.484 -2.004 1 98.94 95 LEU B CA 1
ATOM 2994 C C . LEU B 1 95 ? 2.771 -17.328 -3.08 1 98.94 95 LEU B C 1
ATOM 2996 O O . LEU B 1 95 ? 3.432 -17.828 -3.992 1 98.94 95 LEU B O 1
ATOM 3000 N N . MET B 1 96 ? 1.447 -17.453 -2.961 1 98.88 96 MET B N 1
ATOM 3001 C CA . MET B 1 96 ? 0.718 -18.328 -3.881 1 98.88 96 MET B CA 1
ATOM 3002 C C . MET B 1 96 ? -0.454 -17.578 -4.516 1 98.88 96 MET B C 1
ATOM 3004 O O . MET B 1 96 ? -1.408 -17.219 -3.828 1 98.88 96 MET B O 1
ATOM 3008 N N . ARG B 1 97 ? -0.329 -17.328 -5.77 1 98.94 97 ARG B N 1
ATOM 3009 C CA . ARG B 1 97 ? -1.498 -16.844 -6.5 1 98.94 97 ARG B CA 1
ATOM 3010 C C . ARG B 1 97 ? -2.471 -17.984 -6.785 1 98.94 97 ARG B C 1
ATOM 3012 O O . ARG B 1 97 ? -2.066 -19.047 -7.25 1 98.94 97 ARG B O 1
ATOM 3019 N N . ILE B 1 98 ? -3.693 -17.812 -6.469 1 98.81 98 ILE B N 1
ATOM 3020 C CA . ILE B 1 98 ? -4.742 -18.766 -6.809 1 98.81 98 ILE B CA 1
ATOM 3021 C C . ILE B 1 98 ? -5.727 -18.125 -7.781 1 98.81 98 I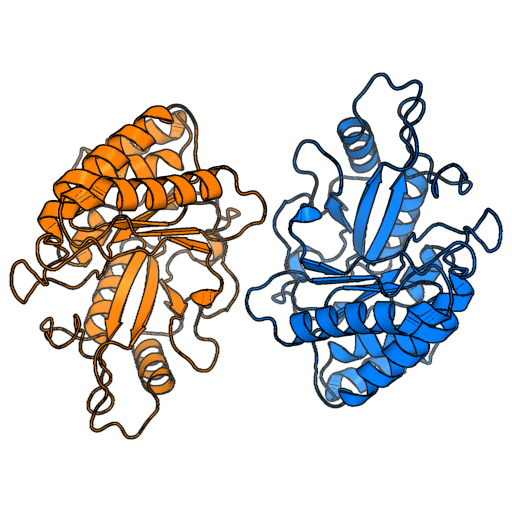LE B C 1
ATOM 3023 O O . ILE B 1 98 ? -6.27 -17.047 -7.508 1 98.81 98 ILE B O 1
ATOM 3027 N N . ARG B 1 99 ? -5.895 -18.656 -8.867 1 98.25 99 ARG B N 1
ATOM 3028 C CA . ARG B 1 99 ? -6.855 -18.141 -9.836 1 98.25 99 ARG B CA 1
ATOM 3029 C C . ARG B 1 99 ? -7.676 -19.281 -10.445 1 98.25 99 ARG B C 1
ATOM 3031 O O . ARG B 1 99 ? -7.242 -20.422 -10.445 1 98.25 99 ARG B O 1
ATOM 3038 N N . GLU B 1 100 ? -8.867 -18.938 -10.852 1 98.5 100 GLU B N 1
ATOM 3039 C CA . GLU B 1 100 ? -9.695 -19.875 -11.602 1 98.5 100 GLU B CA 1
ATOM 3040 C C . GLU B 1 100 ? -9.219 -20.016 -13.039 1 98.5 100 GLU B C 1
ATOM 3042 O O . GLU B 1 100 ? -8.852 -19.031 -13.672 1 98.5 100 GLU B O 1
ATOM 3047 N N . GLU B 1 101 ? -9.195 -21.25 -13.453 1 98.31 101 GLU B N 1
ATOM 3048 C CA . GLU B 1 101 ? -8.719 -21.578 -14.789 1 98.31 101 GLU B CA 1
ATOM 3049 C C . GLU B 1 101 ? -9.734 -22.406 -15.562 1 98.31 101 GLU B C 1
ATOM 3051 O O . GLU B 1 101 ? -10.367 -23.297 -14.992 1 98.31 101 GLU B O 1
ATOM 3056 N N . TYR B 1 102 ? -9.828 -22.109 -16.859 1 97.12 102 TYR B N 1
ATOM 3057 C CA . TYR B 1 102 ? -10.703 -22.844 -17.766 1 97.12 102 TYR B CA 1
ATOM 3058 C C . TYR B 1 102 ? -12.156 -22.781 -17.297 1 97.12 102 TYR B C 1
ATOM 3060 O O . TYR B 1 102 ? -12.453 -22.156 -16.281 1 97.12 102 TYR B O 1
ATOM 3068 N N . LYS B 1 103 ? -13.188 -23.328 -18.031 1 97.19 103 LYS B N 1
ATOM 3069 C CA . LYS B 1 103 ? -14.617 -23.234 -17.75 1 97.19 103 LYS B CA 1
ATOM 3070 C C . LYS B 1 103 ? -15.008 -24.094 -16.562 1 97.19 103 LYS B C 1
ATOM 3072 O O . LYS B 1 103 ? -14.68 -25.281 -16.516 1 97.19 103 LYS B O 1
ATOM 3077 N N . PRO B 1 104 ? -15.656 -23.469 -15.602 1 97.94 104 PRO B N 1
ATOM 3078 C CA . PRO B 1 104 ? -16.188 -24.281 -14.5 1 97.94 104 PRO B CA 1
ATOM 3079 C C . PRO B 1 104 ? -17.344 -25.188 -14.945 1 97.94 104 PRO B C 1
ATOM 3081 O O . PRO B 1 104 ? -18 -24.906 -15.945 1 97.94 104 PRO B O 1
ATOM 3084 N N . ASP B 1 105 ? -17.531 -26.25 -14.273 1 97.44 105 ASP B N 1
ATOM 3085 C CA . ASP B 1 105 ? -18.594 -27.172 -14.656 1 97.44 105 ASP B CA 1
ATOM 3086 C C . ASP B 1 105 ? -19.062 -27.984 -13.453 1 97.44 105 ASP B C 1
ATOM 3088 O O . ASP B 1 105 ? -18.281 -28.312 -12.57 1 97.44 105 ASP B O 1
ATOM 3092 N N . ALA B 1 106 ? -20.375 -28.25 -13.375 1 98 106 ALA B N 1
ATOM 3093 C CA . ALA B 1 106 ? -21.016 -29.188 -12.469 1 98 106 ALA B CA 1
ATOM 3094 C C . ALA B 1 106 ? -20.719 -28.844 -11.016 1 98 106 ALA B C 1
ATOM 3096 O O . ALA B 1 106 ? -20.391 -29.719 -10.211 1 98 106 ALA B O 1
ATOM 3097 N N . ASN B 1 107 ? -20.719 -27.547 -10.664 1 98.31 107 ASN B N 1
ATOM 3098 C CA . ASN B 1 107 ? -20.484 -27.094 -9.297 1 98.31 107 ASN B CA 1
ATOM 3099 C C . ASN B 1 107 ? -21.781 -26.703 -8.609 1 98.31 107 ASN B C 1
ATOM 3101 O O . ASN B 1 107 ? -22.703 -26.172 -9.25 1 98.31 107 ASN B O 1
ATOM 3105 N N . THR B 1 108 ? -21.875 -26.906 -7.324 1 98.31 108 THR B N 1
ATOM 3106 C CA . THR B 1 108 ? -23.047 -26.516 -6.531 1 98.31 108 THR B CA 1
ATOM 3107 C C . THR B 1 108 ? -22.672 -25.438 -5.516 1 98.31 108 THR B C 1
ATOM 3109 O O . THR B 1 108 ? -23.5 -25.047 -4.699 1 98.31 108 THR B O 1
ATOM 3112 N N . GLN B 1 109 ? -21.438 -25.047 -5.449 1 97.62 109 GLN B N 1
ATOM 3113 C CA . GLN B 1 109 ? -20.953 -23.938 -4.625 1 97.62 109 GLN B CA 1
ATOM 3114 C C . GLN B 1 109 ? -20.031 -23.016 -5.418 1 97.62 109 GLN B C 1
ATOM 3116 O O . GLN B 1 109 ? -19.609 -23.359 -6.523 1 97.62 109 GLN B O 1
ATOM 3121 N N . ARG B 1 110 ? -19.766 -21.875 -4.852 1 98.25 110 ARG B N 1
ATOM 3122 C CA . ARG B 1 110 ? -18.922 -20.891 -5.527 1 98.25 110 ARG B CA 1
ATOM 3123 C C . ARG B 1 110 ? -17.453 -21.281 -5.461 1 98.25 110 ARG B C 1
ATOM 3125 O O . ARG B 1 110 ? -17.047 -22.016 -4.562 1 98.25 110 ARG B O 1
ATOM 3132 N N . PHE B 1 111 ? -16.672 -20.828 -6.402 1 98.69 111 PHE B N 1
ATOM 3133 C CA . PHE B 1 111 ? -15.234 -21.094 -6.461 1 98.69 111 PHE B CA 1
ATOM 3134 C C . PHE B 1 111 ? -14.555 -20.734 -5.148 1 98.69 111 PHE B C 1
ATOM 3136 O O . PHE B 1 111 ? -13.758 -21.5 -4.617 1 98.69 111 PHE B O 1
ATOM 3143 N N . ASP B 1 112 ? -14.867 -19.453 -4.578 1 98.38 112 ASP B N 1
ATOM 3144 C CA . ASP B 1 112 ? -14.242 -18.984 -3.348 1 98.38 112 ASP B CA 1
ATOM 3145 C C . ASP B 1 112 ? -14.562 -19.906 -2.174 1 98.38 112 ASP B C 1
ATOM 3147 O O . ASP B 1 112 ? -13.719 -20.109 -1.296 1 98.38 112 ASP B O 1
ATOM 3151 N N . GLU B 1 113 ? -15.703 -20.469 -2.123 1 98.5 113 GLU B N 1
ATOM 3152 C CA . GLU B 1 113 ? -16.094 -21.391 -1.063 1 98.5 113 GLU B CA 1
ATOM 3153 C C . GLU B 1 113 ? -15.273 -22.688 -1.139 1 98.5 113 GLU B C 1
ATOM 3155 O O . GLU B 1 113 ? -14.867 -23.234 -0.111 1 98.5 113 GLU B O 1
ATOM 3160 N N . THR B 1 114 ? -15.156 -23.203 -2.391 1 98.75 114 THR B N 1
ATOM 3161 C CA . THR B 1 114 ? -14.375 -24.422 -2.582 1 98.75 114 THR B CA 1
ATOM 3162 C C . THR B 1 114 ? -12.922 -24.188 -2.186 1 98.75 114 THR B C 1
ATOM 3164 O O . THR B 1 114 ? -12.312 -25.031 -1.532 1 98.75 114 THR B O 1
ATOM 3167 N 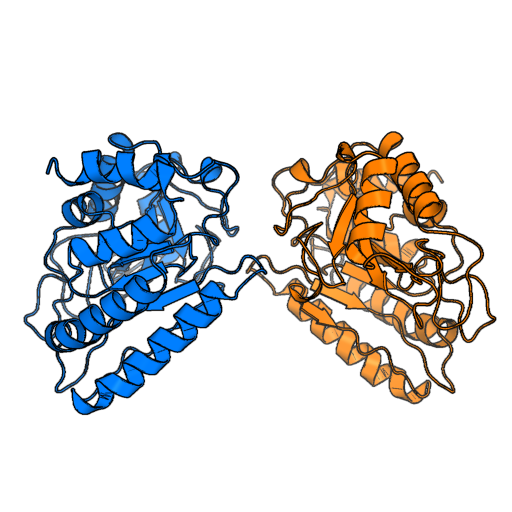N . VAL B 1 115 ? -12.383 -23.016 -2.564 1 98.69 115 VAL B N 1
ATOM 3168 C CA . VAL B 1 115 ? -11.016 -22.672 -2.188 1 98.69 115 VAL B CA 1
ATOM 3169 C C . VAL B 1 115 ? -10.906 -22.578 -0.668 1 98.69 115 VAL B C 1
ATOM 3171 O O . VAL B 1 115 ? -10 -23.156 -0.068 1 98.69 115 VAL B O 1
ATOM 3174 N N . ALA B 1 116 ? -11.82 -21.875 -0.008 1 98.38 116 ALA B N 1
ATOM 3175 C CA . ALA B 1 116 ? -11.82 -21.719 1.444 1 98.38 116 ALA B CA 1
ATOM 3176 C C . ALA B 1 116 ? -11.875 -23.078 2.143 1 98.38 116 ALA B C 1
ATOM 3178 O O . ALA B 1 116 ? -11.195 -23.297 3.143 1 98.38 116 ALA B O 1
ATOM 3179 N N . GLY B 1 117 ? -12.75 -23.922 1.625 1 98.25 117 GLY B N 1
ATOM 3180 C CA . GLY B 1 117 ? -12.828 -25.281 2.164 1 98.25 117 GLY B CA 1
ATOM 3181 C C . GLY B 1 117 ? -11.516 -26.031 2.076 1 98.25 117 GLY B C 1
ATOM 3182 O O . GLY B 1 117 ? -11.109 -26.688 3.031 1 98.25 117 GLY B O 1
ATOM 3183 N N . ALA B 1 118 ? -10.852 -25.969 0.937 1 98.5 118 ALA B N 1
ATOM 3184 C CA . ALA B 1 118 ? -9.562 -26.641 0.745 1 98.5 118 ALA B CA 1
ATOM 3185 C C . ALA B 1 118 ? -8.523 -26.109 1.726 1 98.5 118 ALA B C 1
ATOM 3187 O O . ALA B 1 118 ? -7.723 -26.891 2.266 1 98.5 118 ALA B O 1
ATOM 3188 N N . LEU B 1 119 ? -8.492 -24.797 1.957 1 98.38 119 LEU B N 1
ATOM 3189 C CA . LEU B 1 119 ? -7.555 -24.188 2.9 1 98.38 119 LEU B CA 1
ATOM 3190 C C . LEU B 1 119 ? -7.832 -24.672 4.32 1 98.38 119 LEU B C 1
ATOM 3192 O O . LEU B 1 119 ? -6.898 -25 5.062 1 98.38 119 LEU B O 1
ATOM 3196 N N . LYS B 1 120 ? -9.078 -24.688 4.668 1 98.06 120 LYS B N 1
ATOM 3197 C CA . LYS B 1 120 ? -9.469 -25.156 5.992 1 98.06 120 LYS B CA 1
ATOM 3198 C C . LYS B 1 120 ? -9.039 -26.609 6.211 1 98.06 120 LYS B C 1
ATOM 3200 O O . LYS B 1 120 ? -8.484 -26.938 7.262 1 98.06 120 LYS B O 1
ATOM 3205 N N . ASP B 1 121 ? -9.281 -27.422 5.215 1 98.25 121 ASP B N 1
ATOM 3206 C CA . ASP B 1 121 ? -8.922 -28.844 5.289 1 98.25 121 ASP B CA 1
ATOM 3207 C C . ASP B 1 121 ? -7.41 -29.016 5.453 1 98.25 121 ASP B C 1
ATOM 3209 O O . ASP B 1 121 ? -6.957 -29.922 6.141 1 98.25 121 ASP B O 1
ATOM 3213 N N . ALA B 1 122 ? -6.656 -28.156 4.789 1 98 122 ALA B N 1
ATOM 3214 C CA . ALA B 1 122 ? -5.199 -28.219 4.871 1 98 122 ALA B CA 1
ATOM 3215 C C . ALA B 1 122 ? -4.703 -27.734 6.23 1 98 122 ALA B C 1
ATOM 3217 O O . ALA B 1 122 ? -3.609 -28.109 6.664 1 98 122 ALA B O 1
ATOM 3218 N N . GLY B 1 123 ? -5.438 -26.875 6.914 1 97.88 123 GLY B N 1
ATOM 3219 C CA . GLY B 1 123 ? -5.074 -26.234 8.172 1 97.88 123 GLY B CA 1
ATOM 3220 C C . GLY B 1 123 ? -4.938 -24.734 8.055 1 97.88 123 GLY B C 1
ATOM 3221 O O . GLY B 1 123 ? -3.936 -24.234 7.539 1 97.88 123 GLY B O 1
ATOM 3222 N N . SER B 1 124 ? -5.801 -24.047 8.672 1 95.62 124 SER B N 1
ATOM 3223 C CA . SER B 1 124 ? -5.91 -22.594 8.508 1 95.62 124 SER B CA 1
ATOM 3224 C C . SER B 1 124 ? -4.656 -21.891 9.016 1 95.62 124 SER B C 1
ATOM 3226 O O . SER B 1 124 ? -4.32 -20.797 8.539 1 95.62 124 SER B O 1
ATOM 3228 N N . SER B 1 125 ? -3.93 -22.484 9.922 1 96.94 125 SER B N 1
ATOM 3229 C CA . SER B 1 125 ? -2.768 -21.844 10.523 1 96.94 125 SER B CA 1
ATOM 3230 C C . SER B 1 125 ? -1.614 -21.734 9.531 1 96.94 125 SER B C 1
ATOM 3232 O O . SER B 1 125 ? -0.663 -20.984 9.758 1 96.94 125 SER B O 1
ATOM 3234 N N . TRP B 1 126 ? -1.712 -22.469 8.398 1 98.38 126 TRP B N 1
ATOM 3235 C CA . TRP B 1 126 ? -0.651 -22.484 7.395 1 98.38 126 TRP B CA 1
ATOM 3236 C C . TRP B 1 126 ? -0.787 -21.281 6.453 1 98.38 126 TRP B C 1
ATOM 3238 O O . TRP B 1 126 ? 0.061 -21.078 5.582 1 98.38 126 TRP B O 1
ATOM 3248 N N . PHE B 1 127 ? -1.818 -20.453 6.684 1 98.44 127 PHE B N 1
ATOM 3249 C CA . PHE B 1 127 ? -2.113 -19.438 5.68 1 98.44 127 PHE B CA 1
ATOM 3250 C C . PHE B 1 127 ? -2.172 -18.047 6.305 1 98.44 127 PHE B C 1
ATOM 3252 O O . PHE B 1 127 ? -2.602 -17.906 7.453 1 98.44 127 PHE B O 1
ATOM 3259 N N . TRP B 1 128 ? -1.624 -17.109 5.586 1 96.5 128 TRP B N 1
ATOM 3260 C CA . TRP B 1 128 ? -1.916 -15.703 5.844 1 96.5 128 TRP B CA 1
ATOM 3261 C C . TRP B 1 128 ? -3.219 -15.289 5.172 1 96.5 128 TRP B C 1
ATOM 3263 O O . TRP B 1 128 ? -3.279 -15.172 3.943 1 96.5 128 TRP B O 1
ATOM 3273 N N . GLN B 1 129 ? -4.219 -15.078 6 1 88.69 129 GLN B N 1
ATOM 3274 C CA . GLN B 1 129 ? -5.535 -14.789 5.445 1 88.69 129 GLN B CA 1
ATOM 3275 C C . GLN B 1 129 ? -5.961 -13.359 5.762 1 88.69 129 GLN B C 1
ATOM 3277 O O . GLN B 1 129 ? -6.961 -13.141 6.453 1 88.69 129 GLN B O 1
ATOM 3282 N N . ASP B 1 130 ? -5.25 -12.492 5.34 1 90.56 130 ASP B N 1
ATOM 3283 C CA . ASP B 1 130 ? -5.477 -11.055 5.477 1 90.56 130 ASP B CA 1
ATOM 3284 C C . ASP B 1 130 ? -5.18 -10.328 4.164 1 90.56 130 ASP B C 1
ATOM 3286 O O . ASP B 1 130 ? -4.312 -10.75 3.398 1 90.56 130 ASP B O 1
ATOM 3290 N N . ALA B 1 131 ? -5.93 -9.242 3.979 1 91.56 131 ALA B N 1
ATOM 3291 C CA . ALA B 1 131 ? -5.746 -8.477 2.748 1 91.56 131 ALA B CA 1
ATOM 3292 C C . ALA B 1 131 ? -4.426 -7.707 2.77 1 91.56 131 ALA B C 1
ATOM 3294 O O . ALA B 1 131 ? -3.91 -7.32 1.719 1 91.56 131 ALA B O 1
ATOM 3295 N N . ARG B 1 132 ? -3.881 -7.48 3.938 1 90.38 132 ARG B N 1
ATOM 3296 C CA . ARG B 1 132 ? -2.643 -6.719 4.078 1 90.38 132 ARG B CA 1
ATOM 3297 C C . ARG B 1 132 ? -1.44 -7.547 3.635 1 90.38 132 ARG B C 1
ATOM 3299 O O . ARG B 1 132 ? -1.419 -8.766 3.816 1 90.38 132 ARG B O 1
ATOM 3306 N N . ILE B 1 133 ? -0.46 -6.84 3.049 1 93.69 133 ILE B N 1
ATOM 3307 C CA . ILE B 1 133 ? 0.82 -7.492 2.793 1 93.69 133 ILE B CA 1
ATOM 3308 C C . ILE B 1 133 ? 1.575 -7.68 4.109 1 93.69 133 ILE B C 1
ATOM 3310 O O . ILE B 1 133 ? 1.828 -6.711 4.828 1 93.69 133 ILE B O 1
ATOM 3314 N N . PRO B 1 134 ? 1.94 -8.82 4.465 1 94.75 134 PRO B N 1
ATOM 3315 C CA . PRO B 1 134 ? 2.59 -9.062 5.754 1 94.75 134 PRO B CA 1
ATOM 3316 C C . PRO B 1 134 ? 4.078 -8.711 5.742 1 94.75 134 PRO B C 1
ATOM 3318 O O . PRO B 1 134 ? 4.668 -8.555 4.672 1 94.75 134 PRO B O 1
ATOM 3321 N N . THR B 1 135 ? 4.621 -8.555 6.918 1 93.38 135 THR B N 1
ATOM 3322 C CA . THR B 1 135 ? 6.066 -8.578 7.109 1 93.38 135 THR B CA 1
ATOM 3323 C C . THR B 1 135 ? 6.605 -10 7.039 1 93.38 135 THR B C 1
ATOM 3325 O O . THR B 1 135 ? 5.836 -10.961 7.062 1 93.38 135 THR B O 1
ATOM 3328 N N . MET B 1 136 ? 7.922 -10.086 6.922 1 96.56 136 MET B N 1
ATOM 3329 C CA . MET B 1 136 ? 8.562 -11.391 6.922 1 96.56 136 MET B CA 1
ATOM 3330 C C . MET B 1 136 ? 8.234 -12.156 8.203 1 96.56 136 MET B C 1
ATOM 3332 O O . MET B 1 136 ? 7.902 -13.344 8.148 1 96.56 136 MET B O 1
ATOM 3336 N N . GLY B 1 137 ? 8.234 -11.453 9.305 1 96.5 137 GLY B N 1
ATOM 3337 C CA . GLY B 1 137 ? 7.922 -12.102 10.57 1 96.5 137 GLY B CA 1
ATOM 3338 C C . GLY B 1 137 ? 6.512 -12.664 10.617 1 96.5 137 GLY B C 1
ATOM 3339 O O . GLY B 1 137 ? 6.293 -13.773 11.109 1 96.5 137 GLY B O 1
ATOM 3340 N N . GLU B 1 138 ? 5.598 -11.977 10.109 1 94.31 138 GLU B N 1
ATOM 3341 C CA . GLU B 1 138 ? 4.199 -12.398 10.086 1 94.31 138 GLU B CA 1
ATOM 3342 C C . GLU B 1 138 ? 3.992 -13.57 9.125 1 94.31 138 GLU B C 1
ATOM 3344 O O . GLU B 1 138 ? 3.127 -14.414 9.344 1 94.31 138 GLU B O 1
ATOM 3349 N N . ALA B 1 139 ? 4.801 -13.617 8.102 1 98 139 ALA B N 1
ATOM 3350 C CA . ALA B 1 139 ? 4.578 -14.555 7.004 1 98 139 ALA B CA 1
ATOM 3351 C C . ALA B 1 139 ? 5.309 -15.875 7.25 1 98 139 ALA B C 1
ATOM 3353 O O . ALA B 1 139 ? 5.035 -16.875 6.582 1 98 139 ALA B O 1
ATOM 3354 N N . ARG B 1 140 ? 6.289 -15.898 8.164 1 98.31 140 ARG B N 1
ATOM 3355 C CA . ARG B 1 140 ? 7.121 -17.078 8.344 1 98.31 140 ARG B CA 1
ATOM 3356 C C . ARG B 1 140 ? 6.262 -18.312 8.641 1 98.31 140 ARG B C 1
ATOM 3358 O O . ARG B 1 140 ? 5.336 -18.25 9.445 1 98.31 140 ARG B O 1
ATOM 3365 N N . GLY B 1 141 ? 6.559 -19.344 7.871 1 98.38 141 GLY B N 1
ATOM 3366 C CA . GLY B 1 141 ? 5.875 -20.609 8.062 1 98.38 141 GLY B CA 1
ATOM 3367 C C . GLY B 1 141 ? 4.5 -20.656 7.422 1 98.38 141 GLY B C 1
ATOM 3368 O O . GLY B 1 141 ? 3.721 -21.578 7.664 1 98.38 141 GLY B O 1
ATOM 3369 N N . LYS B 1 142 ? 4.223 -19.641 6.586 1 98.75 142 LYS B N 1
ATOM 3370 C CA . LYS B 1 142 ? 2.865 -19.578 6.047 1 98.75 142 LYS B CA 1
ATOM 3371 C C . LYS B 1 142 ? 2.883 -19.453 4.523 1 98.75 142 LYS B C 1
ATOM 3373 O O . LYS B 1 142 ? 3.895 -19.062 3.943 1 98.75 142 LYS B O 1
ATOM 3378 N N . ILE B 1 143 ? 1.796 -19.844 3.959 1 98.88 143 ILE B N 1
ATOM 3379 C CA . ILE B 1 143 ? 1.462 -19.5 2.58 1 98.88 143 ILE B CA 1
ATOM 3380 C C . ILE B 1 143 ? 0.672 -18.188 2.547 1 98.88 143 ILE B C 1
ATOM 3382 O O . ILE B 1 143 ? -0.394 -18.094 3.158 1 98.88 143 ILE B O 1
ATOM 3386 N N . VAL B 1 144 ? 1.236 -17.219 1.909 1 98.81 144 VAL B N 1
ATOM 3387 C CA . VAL B 1 144 ? 0.525 -15.961 1.674 1 98.81 144 VAL B CA 1
ATOM 3388 C C . VAL B 1 144 ? -0.283 -16.062 0.382 1 98.81 144 VAL B C 1
ATOM 3390 O O . VAL B 1 144 ? 0.285 -16.078 -0.712 1 98.81 144 VAL B O 1
ATOM 3393 N N . ILE B 1 145 ? -1.594 -16.031 0.539 1 98.56 145 ILE B N 1
ATOM 3394 C CA . ILE B 1 145 ? -2.469 -16.172 -0.619 1 98.56 145 ILE B CA 1
ATOM 3395 C C . ILE B 1 145 ? -2.574 -14.844 -1.357 1 98.56 145 ILE B C 1
ATOM 3397 O O . ILE B 1 145 ? -2.873 -13.812 -0.751 1 98.56 145 ILE B O 1
ATOM 3401 N N . LEU B 1 146 ? -2.205 -14.836 -2.572 1 98.5 146 LEU B N 1
ATOM 3402 C CA . LEU B 1 146 ? -2.561 -13.766 -3.5 1 98.5 146 LEU B CA 1
ATOM 3403 C C . LEU B 1 146 ? -3.852 -14.102 -4.242 1 98.5 146 LEU B C 1
ATOM 3405 O O . LEU B 1 146 ? -3.854 -14.93 -5.152 1 98.5 146 LEU B O 1
ATOM 3409 N N . GLN B 1 147 ? -4.906 -13.492 -3.83 1 98.44 147 GLN B N 1
ATOM 3410 C CA . GLN B 1 147 ? -6.262 -13.891 -4.195 1 98.44 147 GLN B CA 1
ATOM 3411 C C . GLN B 1 147 ? -6.652 -13.32 -5.555 1 98.44 147 GLN B C 1
ATOM 3413 O O . GLN B 1 147 ? -6.945 -12.125 -5.672 1 98.44 147 GLN B O 1
ATOM 3418 N N . ASN B 1 148 ? -6.68 -14.133 -6.539 1 98.56 148 ASN B N 1
ATOM 3419 C CA . ASN B 1 148 ? -7.082 -13.75 -7.887 1 98.56 148 ASN B CA 1
ATOM 3420 C C . ASN B 1 148 ? -8.414 -14.391 -8.281 1 98.56 148 ASN B C 1
ATOM 3422 O O . ASN B 1 148 ? -8.492 -15.094 -9.289 1 98.56 148 ASN B O 1
ATOM 3426 N N . PHE B 1 149 ? -9.391 -14.164 -7.48 1 98 149 PHE B N 1
ATOM 3427 C CA . PHE B 1 149 ? -10.773 -14.578 -7.656 1 98 149 PHE B CA 1
ATOM 3428 C C . PHE B 1 149 ? -11.703 -13.75 -6.777 1 98 149 PHE B C 1
ATOM 3430 O O . PHE B 1 149 ? -11.258 -13.117 -5.816 1 98 149 PHE B O 1
ATOM 3437 N N . LYS B 1 150 ? -12.953 -13.766 -7.109 1 96.06 150 LYS B N 1
ATOM 3438 C CA . LYS B 1 150 ? -13.938 -12.992 -6.359 1 96.06 150 LYS B CA 1
ATOM 3439 C C . LYS B 1 150 ? -14.352 -13.719 -5.078 1 96.06 150 LYS B C 1
ATOM 3441 O O . LYS B 1 150 ? -14.211 -14.938 -4.98 1 96.06 150 LYS B O 1
ATOM 3446 N N . GLY B 1 151 ? -14.844 -12.906 -4.094 1 95.56 151 GLY B N 1
ATOM 3447 C CA . GLY B 1 151 ? -15.344 -13.469 -2.848 1 95.56 151 GLY B CA 1
ATOM 3448 C C . GLY B 1 151 ? -14.781 -12.781 -1.616 1 95.56 151 GLY B C 1
ATOM 3449 O O . GLY B 1 151 ? -14.094 -11.766 -1.725 1 95.56 151 GLY B O 1
ATOM 3450 N N . PRO B 1 152 ? -15.062 -13.359 -0.448 1 94.44 152 PRO B N 1
ATOM 3451 C CA . PRO B 1 152 ? -14.516 -12.805 0.79 1 94.44 152 PRO B CA 1
ATOM 3452 C C . PRO B 1 152 ? -12.992 -12.844 0.83 1 94.44 152 PRO B C 1
ATOM 3454 O O . PRO B 1 152 ? -12.375 -13.633 0.107 1 94.44 152 PRO B O 1
ATOM 3457 N N . VAL B 1 153 ? -12.453 -12.039 1.646 1 92.69 153 VAL B N 1
ATOM 3458 C CA . VAL B 1 153 ? -11.008 -11.93 1.755 1 92.69 153 VAL B CA 1
ATOM 3459 C C . VAL B 1 153 ? -10.43 -13.242 2.289 1 92.69 153 VAL B C 1
ATOM 3461 O O . VAL B 1 153 ? -10.758 -13.664 3.398 1 92.69 153 VAL B O 1
ATOM 3464 N N . LEU B 1 154 ? -9.617 -13.844 1.51 1 95.69 154 LEU B N 1
ATOM 3465 C CA . LEU B 1 154 ? -8.875 -15.047 1.898 1 95.69 154 LEU B CA 1
ATOM 3466 C C . LEU B 1 154 ? -7.375 -14.789 1.871 1 95.69 154 LEU B C 1
ATOM 3468 O O . LEU B 1 154 ? -6.59 -15.633 2.316 1 95.69 154 LEU B O 1
ATOM 3472 N N . GLY B 1 155 ? -6.984 -13.625 1.376 1 96.25 155 GLY B N 1
ATOM 3473 C CA . GLY B 1 155 ? -5.59 -13.234 1.243 1 96.25 155 GLY B CA 1
ATOM 3474 C C . GLY B 1 155 ? -5.414 -11.852 0.642 1 96.25 155 GLY B C 1
ATOM 3475 O O . GLY B 1 155 ? -6.359 -11.062 0.6 1 96.25 155 GLY B O 1
ATOM 3476 N N . VAL B 1 156 ? -4.215 -11.523 0.267 1 96.5 156 VAL B N 1
ATOM 3477 C CA . VAL B 1 156 ? -3.914 -10.258 -0.386 1 96.5 156 VAL B CA 1
ATOM 3478 C C . VAL B 1 156 ? -4.562 -10.211 -1.767 1 96.5 156 VAL B C 1
ATOM 3480 O O . VAL B 1 156 ? -4.355 -11.109 -2.586 1 96.5 156 VAL B O 1
ATOM 3483 N N . PRO B 1 157 ? -5.383 -9.219 -2.037 1 97 157 PRO B N 1
ATOM 3484 C CA . PRO B 1 157 ? -5.992 -9.172 -3.367 1 97 157 PRO B CA 1
ATOM 3485 C C . PRO B 1 157 ? -4.961 -9.008 -4.484 1 97 157 PRO B C 1
ATOM 3487 O O . PRO B 1 157 ? -4.156 -8.07 -4.453 1 97 157 PRO B O 1
ATOM 3490 N N . TYR B 1 158 ? -5.039 -9.859 -5.43 1 98 158 TYR B N 1
ATOM 3491 C CA . TYR B 1 158 ? -4.082 -9.891 -6.531 1 98 158 TYR B CA 1
ATOM 3492 C C . TYR B 1 158 ? -4.117 -8.586 -7.324 1 98 158 TYR B C 1
ATOM 3494 O O . TYR B 1 158 ? -3.084 -8.125 -7.816 1 98 158 TYR B O 1
ATOM 3502 N N . HIS B 1 159 ? -5.297 -7.945 -7.453 1 96.19 159 HIS B N 1
ATOM 3503 C CA . HIS B 1 159 ? -5.445 -6.73 -8.25 1 96.19 159 HIS B CA 1
ATOM 3504 C C . HIS B 1 159 ? -4.734 -5.551 -7.59 1 96.19 159 HIS B C 1
ATOM 3506 O O . HIS B 1 159 ? -4.555 -4.504 -8.211 1 96.19 159 HIS B O 1
ATOM 3512 N N . CYS B 1 160 ? -4.359 -5.703 -6.336 1 94.88 160 CYS B N 1
ATOM 3513 C CA . CYS B 1 160 ? -3.676 -4.637 -5.613 1 94.88 160 CYS B CA 1
ATOM 3514 C C . CYS B 1 160 ? -2.188 -4.621 -5.941 1 94.88 160 CYS B C 1
ATOM 3516 O O . CYS B 1 160 ? -1.482 -3.67 -5.602 1 94.88 160 CYS B O 1
ATOM 3518 N N . LEU B 1 161 ? -1.665 -5.594 -6.57 1 97.19 161 LEU B N 1
ATOM 3519 C CA . LEU B 1 161 ? -0.266 -5.633 -6.98 1 97.19 161 LEU B CA 1
ATOM 3520 C C . LEU B 1 161 ? -0.046 -4.797 -8.242 1 97.19 161 LEU B C 1
ATOM 3522 O O . LEU B 1 161 ? -0.967 -4.617 -9.039 1 97.19 161 LEU B O 1
ATOM 3526 N N . ASN B 1 162 ? 1.138 -4.199 -8.352 1 96.94 162 ASN B N 1
ATOM 3527 C CA . ASN B 1 162 ? 1.569 -3.633 -9.625 1 96.94 162 ASN B CA 1
ATOM 3528 C C . ASN B 1 162 ? 2.201 -4.691 -10.523 1 96.94 162 ASN B C 1
ATOM 3530 O O . ASN B 1 162 ? 3.283 -5.199 -10.227 1 96.94 162 ASN B O 1
ATOM 3534 N N . LYS B 1 163 ? 1.521 -5.016 -11.633 1 97.88 163 LYS B N 1
ATOM 3535 C CA . LYS B 1 163 ? 1.924 -6.191 -12.398 1 97.88 163 LYS B CA 1
ATOM 3536 C C . LYS B 1 163 ? 2.303 -5.809 -13.828 1 97.88 163 LYS B C 1
ATOM 3538 O O . LYS B 1 163 ? 1.687 -4.922 -14.422 1 97.88 163 LYS B O 1
ATOM 3543 N N . ALA B 1 164 ? 3.303 -6.457 -14.359 1 97.31 164 ALA B N 1
ATOM 3544 C CA . ALA B 1 164 ? 3.561 -6.57 -15.789 1 97.31 164 ALA B CA 1
ATOM 3545 C C . ALA B 1 164 ? 3.271 -7.984 -16.297 1 97.31 164 ALA B C 1
ATOM 3547 O O . ALA B 1 164 ? 4.027 -8.914 -16.016 1 97.31 164 ALA B O 1
ATOM 3548 N N . ASP B 1 165 ? 2.213 -8.102 -17.062 1 95.06 165 ASP B N 1
ATOM 3549 C CA . ASP B 1 165 ? 1.752 -9.43 -17.453 1 95.06 165 ASP B CA 1
ATOM 3550 C C . ASP B 1 165 ? 1.435 -9.477 -18.953 1 95.06 165 ASP B C 1
ATOM 3552 O O . ASP B 1 165 ? 0.519 -10.188 -19.375 1 95.06 165 ASP B O 1
ATOM 3556 N N . GLN B 1 166 ? 2.107 -8.672 -19.719 1 93.5 166 GLN B N 1
ATOM 3557 C CA . GLN B 1 166 ? 1.953 -8.773 -21.156 1 93.5 166 GLN B CA 1
ATOM 3558 C C . GLN B 1 166 ? 2.525 -10.086 -21.688 1 93.5 166 GLN B C 1
ATOM 3560 O O . GLN B 1 166 ? 3.668 -10.133 -22.141 1 93.5 166 GLN B O 1
ATOM 3565 N N . TRP B 1 167 ? 1.68 -11.07 -21.672 1 90.75 167 TRP B N 1
ATOM 3566 C CA . TRP B 1 167 ? 2.168 -12.43 -21.875 1 90.75 167 TRP B CA 1
ATOM 3567 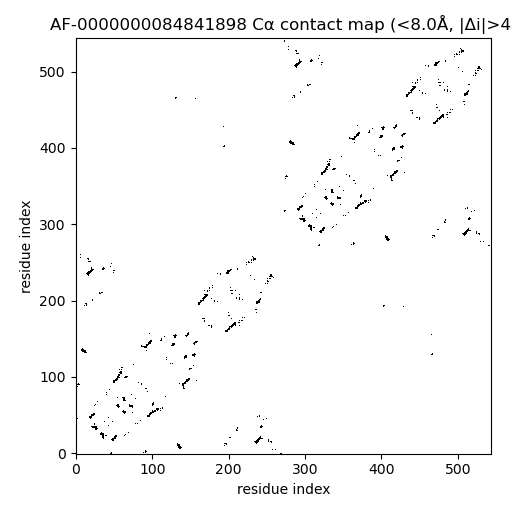C C . TRP B 1 167 ? 2.193 -12.781 -23.359 1 90.75 167 TRP B C 1
ATOM 3569 O O . TRP B 1 167 ? 2.877 -13.719 -23.766 1 90.75 167 TRP B O 1
ATOM 3579 N N . ARG B 1 168 ? 1.486 -12.047 -24.25 1 88.12 168 ARG B N 1
ATOM 3580 C CA . ARG B 1 168 ? 1.376 -12.375 -25.672 1 88.12 168 ARG B CA 1
ATOM 3581 C C . ARG B 1 168 ? 2.658 -12.023 -26.406 1 88.12 168 ARG B C 1
ATOM 3583 O O . ARG B 1 168 ? 3.027 -10.852 -26.5 1 88.12 168 ARG B O 1
ATOM 3590 N N . VAL B 1 169 ? 3.289 -13.023 -26.859 1 90.06 169 VAL B N 1
ATOM 3591 C CA . VAL B 1 169 ? 4.441 -12.938 -27.75 1 90.06 169 VAL B CA 1
ATOM 3592 C C . VAL B 1 169 ? 4.156 -13.703 -29.031 1 90.06 169 VAL B C 1
ATOM 3594 O O . VAL B 1 169 ? 4.496 -14.883 -29.156 1 90.06 169 VAL B O 1
ATOM 3597 N N . PRO B 1 170 ? 3.584 -12.984 -29.984 1 87.56 170 PRO B N 1
ATOM 3598 C CA . PRO B 1 170 ? 3.117 -13.711 -31.156 1 87.56 170 PRO B CA 1
ATOM 3599 C C . PRO B 1 170 ? 4.234 -14.492 -31.859 1 87.56 170 PRO B C 1
ATOM 3601 O O . PRO B 1 170 ? 4.031 -15.633 -32.25 1 87.56 170 PRO B O 1
ATOM 3604 N N . THR B 1 171 ? 5.293 -13.836 -32.062 1 87.75 171 THR B N 1
ATOM 3605 C CA . THR B 1 171 ? 6.48 -14.469 -32.625 1 87.75 171 THR B CA 1
ATOM 3606 C C . THR B 1 171 ? 7.73 -14.07 -31.844 1 87.75 171 THR B C 1
ATOM 3608 O O . THR B 1 171 ? 7.68 -13.156 -31.016 1 87.75 171 THR B O 1
ATOM 3611 N N . LEU B 1 172 ? 8.773 -14.711 -32.156 1 88.62 172 LEU B N 1
ATOM 3612 C CA . LEU B 1 172 ? 10.023 -14.438 -31.438 1 88.62 172 LEU B CA 1
ATOM 3613 C C . LEU B 1 172 ? 10.547 -13.047 -31.781 1 88.62 172 LEU B C 1
ATOM 3615 O O . LEU B 1 172 ? 11.406 -12.516 -31.078 1 88.62 172 LEU B O 1
ATOM 3619 N N . TYR B 1 173 ? 9.984 -12.438 -32.812 1 87.75 173 TYR B N 1
ATOM 3620 C CA . TYR B 1 173 ? 10.367 -11.078 -33.156 1 87.75 173 TYR B CA 1
ATOM 3621 C C . TYR B 1 173 ? 9.773 -10.07 -32.188 1 87.75 173 TYR B C 1
ATOM 3623 O O . TYR B 1 173 ? 10.18 -8.906 -32.156 1 87.75 173 TYR B O 1
ATOM 3631 N N . HIS B 1 174 ? 8.906 -10.531 -31.359 1 89.94 174 HIS B N 1
ATOM 3632 C CA . HIS B 1 174 ? 8.227 -9.633 -30.422 1 89.94 174 HIS B CA 1
ATOM 3633 C C . HIS B 1 174 ? 8.828 -9.742 -29.031 1 89.94 174 HIS B C 1
ATOM 3635 O O . HIS B 1 174 ? 8.312 -9.148 -28.078 1 89.94 174 HIS B O 1
ATOM 3641 N N . VAL B 1 175 ? 9.836 -10.477 -28.906 1 93 175 VAL B N 1
ATOM 3642 C CA . VAL B 1 175 ? 10.5 -10.688 -27.625 1 93 175 VAL B CA 1
ATOM 3643 C C . VAL B 1 175 ? 11.031 -9.359 -27.094 1 93 175 VAL B C 1
ATOM 3645 O O . VAL B 1 175 ? 11.016 -9.117 -25.875 1 93 175 VAL B O 1
ATOM 3648 N N . GLU B 1 176 ? 11.414 -8.523 -27.984 1 93.44 176 GLU B N 1
ATOM 3649 C CA . GLU B 1 176 ? 11.93 -7.219 -27.562 1 93.44 176 GLU B CA 1
ATOM 3650 C C . GLU B 1 176 ? 10.867 -6.418 -26.828 1 93.44 176 GLU B C 1
ATOM 3652 O O . GLU B 1 176 ? 11.156 -5.766 -25.812 1 93.44 176 GLU B O 1
ATOM 3657 N N . LYS B 1 177 ? 9.688 -6.422 -27.406 1 94.69 177 LYS B N 1
ATOM 3658 C CA . LYS B 1 177 ? 8.578 -5.734 -26.734 1 94.69 177 LYS B CA 1
ATOM 3659 C C . LYS B 1 177 ? 8.297 -6.336 -25.375 1 94.69 177 LYS B C 1
ATOM 3661 O O . LYS B 1 177 ? 8.062 -5.609 -24.406 1 94.69 177 LYS B O 1
ATOM 3666 N N . LYS B 1 178 ? 8.289 -7.617 -25.312 1 95.69 178 LYS B N 1
ATOM 3667 C CA . LYS B 1 178 ? 8.133 -8.312 -24.047 1 95.69 178 LYS B CA 1
ATOM 3668 C C . LYS B 1 178 ? 9.211 -7.898 -23.047 1 95.69 178 LYS B C 1
ATOM 3670 O O . LYS B 1 178 ? 8.906 -7.57 -21.906 1 95.69 178 LYS B O 1
ATOM 3675 N N . TRP B 1 179 ? 10.383 -7.887 -23.5 1 96.81 179 TRP B N 1
ATOM 3676 C CA . TRP B 1 179 ? 11.5 -7.523 -22.641 1 96.81 179 TRP B CA 1
ATOM 3677 C C . TRP B 1 179 ? 11.359 -6.094 -22.141 1 96.81 179 TRP B C 1
ATOM 3679 O O . TRP B 1 179 ? 11.609 -5.812 -20.969 1 96.81 179 TRP B O 1
ATOM 3689 N N . THR B 1 180 ? 10.961 -5.207 -22.953 1 96.94 180 THR B N 1
ATOM 3690 C CA . THR B 1 180 ? 10.773 -3.814 -22.562 1 96.94 180 THR B CA 1
ATOM 3691 C C . THR B 1 180 ? 9.734 -3.703 -21.453 1 96.94 180 THR B C 1
ATOM 3693 O O . THR B 1 180 ? 9.922 -2.943 -20.5 1 96.94 180 THR B O 1
ATOM 3696 N N . ASN B 1 181 ? 8.695 -4.414 -21.625 1 97.38 181 ASN B N 1
ATOM 3697 C CA . ASN B 1 181 ? 7.664 -4.434 -20.594 1 97.38 181 ASN B CA 1
ATOM 3698 C C . ASN B 1 181 ? 8.211 -4.965 -19.266 1 97.38 181 ASN B C 1
ATOM 3700 O O . ASN B 1 181 ? 7.941 -4.395 -18.219 1 97.38 181 ASN B O 1
ATOM 3704 N N . VAL B 1 182 ? 8.93 -6.023 -19.328 1 98 182 VAL B N 1
ATOM 3705 C CA . VAL B 1 182 ? 9.562 -6.629 -18.156 1 98 182 VAL B CA 1
ATOM 3706 C C . VAL B 1 182 ? 10.492 -5.621 -17.5 1 98 182 VAL B C 1
ATOM 3708 O O . VAL B 1 182 ? 10.375 -5.363 -16.297 1 98 182 VAL B O 1
ATOM 3711 N N . LEU B 1 183 ? 11.305 -5.051 -18.297 1 97.88 183 LEU B N 1
ATOM 3712 C CA . LEU B 1 183 ? 12.305 -4.109 -17.797 1 97.88 183 LEU B CA 1
ATOM 3713 C C . LEU B 1 183 ? 11.641 -2.904 -17.141 1 97.88 183 LEU B C 1
ATOM 3715 O O . LEU B 1 183 ? 12.07 -2.453 -16.078 1 97.88 183 LEU B O 1
ATOM 3719 N N . THR B 1 184 ? 10.672 -2.398 -17.734 1 98 184 THR B N 1
ATOM 3720 C CA . THR B 1 184 ? 9.969 -1.227 -17.234 1 98 184 THR B CA 1
ATOM 3721 C C . THR B 1 184 ? 9.414 -1.495 -15.828 1 98 184 THR B C 1
ATOM 3723 O O . THR B 1 184 ? 9.578 -0.675 -14.922 1 98 184 THR B O 1
ATOM 3726 N N . ASN B 1 185 ? 8.828 -2.605 -15.656 1 98.25 185 ASN B N 1
ATOM 3727 C CA . ASN B 1 185 ? 8.242 -2.918 -14.359 1 98.25 185 ASN B CA 1
ATOM 3728 C C . ASN B 1 185 ? 9.312 -3.207 -13.312 1 98.25 185 ASN B C 1
ATOM 3730 O O . ASN B 1 185 ? 9.148 -2.869 -12.141 1 98.25 185 ASN B O 1
ATOM 3734 N N . LEU B 1 186 ? 10.367 -3.875 -13.734 1 98 186 LEU B N 1
ATOM 3735 C CA . LEU B 1 186 ? 11.484 -4.113 -12.828 1 98 186 LEU B CA 1
ATOM 3736 C C . LEU B 1 186 ? 12.078 -2.797 -12.344 1 98 186 LEU B C 1
ATOM 3738 O O . LEU B 1 186 ? 12.336 -2.633 -11.148 1 98 186 LEU B O 1
ATOM 3742 N N . GLU B 1 187 ? 12.25 -1.899 -13.227 1 97.5 187 GLU B N 1
ATOM 3743 C CA . GLU B 1 187 ? 12.836 -0.61 -12.859 1 97.5 187 GLU B CA 1
ATOM 3744 C C . GLU B 1 187 ? 11.883 0.203 -11.992 1 97.5 187 GLU B C 1
ATOM 3746 O O . GLU B 1 187 ? 12.312 0.945 -11.109 1 97.5 187 GLU B O 1
ATOM 3751 N N . ALA B 1 188 ? 10.641 0.106 -12.289 1 97 188 ALA B N 1
ATOM 3752 C CA . ALA B 1 188 ? 9.648 0.74 -11.422 1 97 188 ALA B CA 1
ATOM 3753 C C . ALA B 1 188 ? 9.711 0.166 -10.016 1 97 188 ALA B C 1
ATOM 3755 O O . ALA B 1 188 ? 9.641 0.908 -9.031 1 97 188 ALA B O 1
ATOM 3756 N N . ALA B 1 189 ? 9.805 -1.13 -9.891 1 96.62 189 ALA B N 1
ATOM 3757 C CA . ALA B 1 189 ? 9.922 -1.784 -8.594 1 96.62 189 ALA B CA 1
ATOM 3758 C C . ALA B 1 189 ? 11.164 -1.306 -7.848 1 96.62 189 ALA B C 1
ATOM 3760 O O . ALA B 1 189 ? 11.102 -1.025 -6.648 1 96.62 189 ALA B O 1
ATOM 3761 N N . ARG B 1 190 ? 12.211 -1.257 -8.547 1 94.62 190 ARG B N 1
ATOM 3762 C CA . ARG B 1 190 ? 13.477 -0.837 -7.957 1 94.62 190 ARG B CA 1
ATOM 3763 C C . ARG B 1 190 ? 13.391 0.592 -7.434 1 94.62 190 ARG B C 1
ATOM 3765 O O . ARG B 1 190 ? 13.953 0.908 -6.379 1 94.62 190 ARG B O 1
ATOM 3772 N N . ALA B 1 191 ? 12.672 1.386 -8.117 1 91.12 191 ALA B N 1
ATOM 3773 C CA . ALA B 1 191 ? 12.586 2.807 -7.789 1 91.12 191 ALA B CA 1
ATOM 3774 C C . ALA B 1 191 ? 11.508 3.068 -6.746 1 91.12 191 ALA B C 1
ATOM 3776 O O . ALA B 1 191 ? 11.445 4.156 -6.168 1 91.12 191 ALA B O 1
ATOM 3777 N N . GLU B 1 192 ? 10.688 2.045 -6.438 1 85.19 192 GLU B N 1
ATOM 3778 C CA . GLU B 1 192 ? 9.484 2.18 -5.621 1 85.19 192 GLU B CA 1
ATOM 3779 C C . GLU B 1 192 ? 9.836 2.422 -4.156 1 85.19 192 GLU B C 1
ATOM 3781 O O . GLU B 1 192 ? 10.781 1.834 -3.633 1 85.19 192 GLU B O 1
ATOM 3786 N N . ASP B 1 193 ? 9 3.342 -3.436 1 84.88 193 ASP B N 1
ATOM 3787 C CA . ASP B 1 193 ? 9.195 3.576 -2.008 1 84.88 193 ASP B CA 1
ATOM 3788 C C . ASP B 1 193 ? 7.867 3.58 -1.26 1 84.88 193 ASP B C 1
ATOM 3790 O O . ASP B 1 193 ? 7.809 3.965 -0.09 1 84.88 193 ASP B O 1
ATOM 3794 N N . CYS B 1 194 ? 6.727 3.17 -1.896 1 85.5 194 CYS B N 1
ATOM 3795 C CA . CYS B 1 194 ? 5.398 3.287 -1.304 1 85.5 194 CYS B CA 1
ATOM 3796 C C . CYS B 1 194 ? 4.93 1.946 -0.752 1 85.5 194 CYS B C 1
ATOM 3798 O O . CYS B 1 194 ? 3.832 1.848 -0.2 1 85.5 194 CYS B O 1
ATOM 3800 N N . GLY B 1 195 ? 5.656 0.928 -0.804 1 87.44 195 GLY B N 1
ATOM 3801 C CA . GLY B 1 195 ? 5.277 -0.34 -0.199 1 87.44 195 GLY B CA 1
ATOM 3802 C C . GLY B 1 195 ? 4.395 -1.189 -1.094 1 87.44 195 GLY B C 1
ATOM 3803 O O . GLY B 1 195 ? 3.758 -2.135 -0.627 1 87.44 195 GLY B O 1
ATOM 3804 N N . THR B 1 196 ? 4.285 -0.882 -2.338 1 91.44 196 THR B N 1
ATOM 3805 C CA . THR B 1 196 ? 3.533 -1.663 -3.311 1 91.44 196 THR B CA 1
ATOM 3806 C C . THR B 1 196 ? 4.293 -2.928 -3.697 1 91.44 196 THR B C 1
ATOM 3808 O O . THR B 1 196 ? 5.512 -2.889 -3.898 1 91.44 196 THR B O 1
ATOM 3811 N N . MET B 1 197 ? 3.57 -4.016 -3.711 1 95.81 197 MET B N 1
ATOM 3812 C CA . MET B 1 197 ? 4.176 -5.25 -4.203 1 95.81 197 MET B CA 1
ATOM 3813 C C . MET B 1 197 ? 4.148 -5.301 -5.727 1 95.81 197 MET B C 1
ATOM 3815 O O . MET B 1 197 ? 3.105 -5.066 -6.34 1 95.81 197 MET B O 1
ATOM 3819 N N . TYR B 1 198 ? 5.293 -5.566 -6.316 1 98.12 198 TYR B N 1
ATOM 3820 C CA . TYR B 1 198 ? 5.426 -5.648 -7.77 1 98.12 198 TYR B CA 1
ATOM 3821 C C . TYR B 1 198 ? 5.52 -7.098 -8.227 1 98.12 198 TYR B C 1
ATOM 3823 O O . TYR B 1 198 ? 6.129 -7.93 -7.547 1 98.12 198 TYR B O 1
ATOM 3831 N N . LEU B 1 199 ? 4.883 -7.383 -9.281 1 98.75 199 LEU B N 1
ATOM 3832 C CA . LEU B 1 199 ? 4.926 -8.695 -9.906 1 98.75 199 LEU B CA 1
ATOM 3833 C C . LEU B 1 199 ? 5.219 -8.57 -11.398 1 98.75 199 LEU B C 1
ATOM 3835 O O . LEU B 1 199 ? 4.43 -7.988 -12.148 1 98.75 199 LEU B O 1
ATOM 3839 N N . THR B 1 200 ? 6.371 -9.117 -11.812 1 98.81 200 THR B N 1
ATOM 3840 C CA . THR B 1 200 ? 6.785 -9.094 -13.211 1 98.81 200 THR B CA 1
ATOM 3841 C C . THR B 1 200 ? 6.801 -10.5 -13.797 1 98.81 200 THR B C 1
ATOM 3843 O O . THR B 1 200 ? 7.609 -11.336 -13.383 1 98.81 200 THR B O 1
ATOM 3846 N N . TYR B 1 201 ? 5.926 -10.727 -14.703 1 98.69 201 TYR B N 1
ATOM 3847 C CA . TYR B 1 201 ? 6.012 -11.961 -15.469 1 98.69 201 TYR B CA 1
ATOM 3848 C C . TYR B 1 201 ? 7.016 -11.828 -16.609 1 98.69 201 TYR B C 1
ATOM 3850 O O . TYR B 1 201 ? 6.785 -11.078 -17.562 1 98.69 201 TYR B O 1
ATOM 3858 N N . SER B 1 202 ? 8.07 -12.547 -16.516 1 98 202 SER B N 1
ATOM 3859 C CA . SER B 1 202 ? 9.023 -12.586 -17.625 1 98 202 SER B CA 1
ATOM 3860 C C . SER B 1 202 ? 8.664 -13.68 -18.625 1 98 202 SER B C 1
ATOM 3862 O O . SER B 1 202 ? 9.375 -13.875 -19.609 1 98 202 SER B O 1
ATOM 3864 N N . SER B 1 203 ? 7.656 -14.32 -18.344 1 96.69 203 SER B N 1
ATOM 3865 C CA . SER B 1 203 ? 7.133 -15.391 -19.172 1 96.69 203 SER B CA 1
ATOM 3866 C C . SER B 1 203 ? 6.344 -14.836 -20.359 1 96.69 203 SER B C 1
ATOM 3868 O O . SER B 1 203 ? 5.914 -13.688 -20.344 1 96.69 203 SER B O 1
ATOM 3870 N N . GLY B 1 204 ? 6.238 -15.648 -21.391 1 94.56 204 GLY B N 1
ATOM 3871 C CA . GLY B 1 204 ? 5.453 -15.312 -22.578 1 94.56 204 GLY B CA 1
ATOM 3872 C C . GLY B 1 204 ? 5.246 -16.484 -23.516 1 94.56 204 GLY B C 1
ATOM 3873 O O . GLY B 1 204 ? 5.941 -17.5 -23.406 1 94.56 204 GLY B O 1
ATOM 3874 N N . ALA B 1 205 ? 4.258 -16.281 -24.281 1 92.44 205 ALA B N 1
ATOM 3875 C CA . ALA B 1 205 ? 3.955 -17.297 -25.281 1 92.44 205 ALA B CA 1
ATOM 3876 C C . ALA B 1 205 ? 3.145 -16.703 -26.438 1 92.44 205 ALA B C 1
ATOM 3878 O O . ALA B 1 205 ? 2.602 -15.602 -26.328 1 92.44 205 ALA B O 1
ATOM 3879 N N . GLY B 1 206 ? 3.123 -17.438 -27.5 1 90.5 206 GLY B N 1
ATOM 3880 C CA . GLY B 1 206 ? 2.318 -17.109 -28.672 1 90.5 206 GLY B CA 1
ATOM 3881 C C . GLY B 1 206 ? 2.252 -18.219 -29.688 1 90.5 206 GLY B C 1
ATOM 3882 O O . GLY B 1 206 ? 2.727 -19.328 -29.438 1 90.5 206 GLY B O 1
ATOM 3883 N N . VAL B 1 207 ? 1.592 -17.938 -30.797 1 84.44 207 VAL B N 1
ATOM 3884 C CA . VAL B 1 207 ? 1.334 -18.938 -31.812 1 84.44 207 VAL B CA 1
ATOM 3885 C C . VAL B 1 207 ? 2.658 -19.469 -32.375 1 84.44 207 VAL B C 1
ATOM 3887 O O . VAL B 1 207 ? 2.805 -20.672 -32.594 1 84.44 207 VAL B O 1
ATOM 3890 N N . ALA B 1 208 ? 3.598 -18.656 -32.5 1 87.62 208 ALA B N 1
ATOM 3891 C CA . ALA B 1 208 ? 4.883 -19.062 -33.062 1 87.62 208 ALA B CA 1
ATOM 3892 C C . 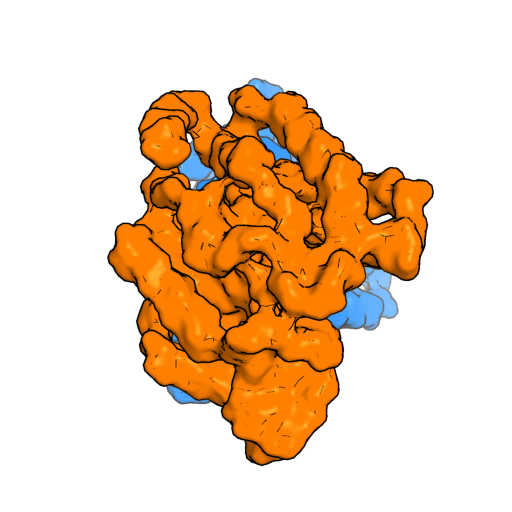ALA B 1 208 ? 6.016 -18.828 -32.094 1 87.62 208 ALA B C 1
ATOM 3894 O O . ALA B 1 208 ? 7.168 -18.641 -32.469 1 87.62 208 ALA B O 1
ATOM 3895 N N . ALA B 1 209 ? 5.715 -18.781 -30.844 1 91.25 209 ALA B N 1
ATOM 3896 C CA . ALA B 1 209 ? 6.699 -18.594 -29.781 1 91.25 209 ALA B CA 1
ATOM 3897 C C . ALA B 1 209 ? 6.301 -19.375 -28.531 1 91.25 209 ALA B C 1
ATOM 3899 O O . ALA B 1 209 ? 5.605 -18.844 -27.656 1 91.25 209 ALA B O 1
ATOM 3900 N N . TYR B 1 210 ? 6.859 -20.531 -28.422 1 93.06 210 TYR B N 1
ATOM 3901 C CA . TYR B 1 210 ? 6.543 -21.406 -27.297 1 93.06 210 TYR B CA 1
ATOM 3902 C C . TYR B 1 210 ? 7.168 -20.875 -26.016 1 93.06 210 TYR B C 1
ATOM 3904 O O . TYR B 1 210 ? 8.164 -20.156 -26.062 1 93.06 210 TYR B O 1
ATOM 3912 N N . PRO B 1 211 ? 6.516 -21.234 -24.906 1 95.25 211 PRO B N 1
ATOM 3913 C CA . PRO B 1 211 ? 7.012 -20.734 -23.625 1 95.25 211 PRO B CA 1
ATOM 3914 C C . PRO B 1 211 ? 8.516 -20.938 -23.453 1 95.25 211 PRO B C 1
ATOM 3916 O O . PRO B 1 211 ? 9.227 -20.016 -23.062 1 95.25 211 PRO B O 1
ATOM 3919 N N . TYR B 1 212 ? 8.961 -22.062 -23.828 1 95.5 212 TYR B N 1
ATOM 3920 C CA . TYR B 1 212 ? 10.383 -22.359 -23.656 1 95.5 212 TYR B CA 1
ATOM 3921 C C . TYR B 1 212 ? 11.242 -21.469 -24.547 1 95.5 212 TYR B C 1
ATOM 3923 O O . TYR B 1 212 ? 12.281 -20.984 -24.109 1 95.5 212 TYR B O 1
ATOM 3931 N N . SER B 1 213 ? 10.836 -21.312 -25.766 1 95.31 213 SER B N 1
ATOM 3932 C CA . SER B 1 213 ? 11.586 -20.469 -26.703 1 95.31 213 SER B CA 1
ATOM 3933 C C . SER B 1 213 ? 11.664 -19.031 -26.219 1 95.31 213 SER B C 1
ATOM 3935 O O . SER B 1 213 ? 12.711 -18.391 -26.328 1 95.31 213 SER B O 1
ATOM 3937 N N . VAL B 1 214 ? 10.57 -18.562 -25.703 1 96.12 214 VAL B N 1
ATOM 3938 C CA . VAL B 1 214 ? 10.555 -17.203 -25.156 1 96.12 214 VAL B CA 1
ATOM 3939 C C . VAL B 1 214 ? 11.469 -17.125 -23.938 1 96.12 214 VAL B C 1
ATOM 3941 O O . VAL B 1 214 ? 12.281 -16.203 -23.812 1 96.12 214 VAL B O 1
ATOM 3944 N N . ALA B 1 215 ? 11.359 -18.109 -23.047 1 97.44 215 ALA B N 1
ATOM 3945 C CA . ALA B 1 215 ? 12.188 -18.156 -21.844 1 97.44 215 ALA B CA 1
ATOM 3946 C C . ALA B 1 215 ? 13.672 -18.156 -22.188 1 97.44 215 ALA B C 1
ATOM 3948 O O . ALA B 1 215 ? 14.469 -17.484 -21.531 1 97.44 215 ALA B O 1
ATOM 3949 N N . CYS B 1 216 ? 14.039 -18.859 -23.219 1 96.25 216 CYS B N 1
ATOM 3950 C CA . CYS B 1 216 ? 15.43 -18.969 -23.656 1 96.25 216 CYS B CA 1
ATOM 3951 C C . CYS B 1 216 ? 15.977 -17.609 -24.094 1 96.25 216 CYS B C 1
ATOM 3953 O O . CYS B 1 216 ? 17.188 -17.391 -24.078 1 96.25 216 CYS B O 1
ATOM 3955 N N . ARG B 1 217 ? 15.133 -16.781 -24.406 1 96 217 ARG B N 1
ATOM 3956 C CA . ARG B 1 217 ? 15.57 -15.453 -24.844 1 96 217 ARG B CA 1
ATOM 3957 C C . ARG B 1 217 ? 15.453 -14.43 -23.719 1 96 217 ARG B C 1
ATOM 3959 O O . ARG B 1 217 ? 16.375 -13.656 -23.469 1 96 217 ARG B O 1
ATOM 3966 N N . VAL B 1 218 ? 14.375 -14.453 -23 1 97.31 218 VAL B N 1
ATOM 3967 C CA . VAL B 1 218 ? 14.078 -13.438 -22 1 97.31 218 VAL B CA 1
ATOM 3968 C C . VAL B 1 218 ? 14.914 -13.688 -20.75 1 97.31 218 VAL B C 1
ATOM 3970 O O . VAL B 1 218 ? 15.422 -12.75 -20.141 1 97.31 218 VAL B O 1
ATOM 3973 N N . ASN B 1 219 ? 15.086 -14.961 -20.312 1 97.94 219 ASN B N 1
ATOM 3974 C CA . ASN B 1 219 ? 15.773 -15.273 -19.078 1 97.94 219 ASN B CA 1
ATOM 3975 C C . ASN B 1 219 ? 17.219 -14.812 -19.109 1 97.94 219 ASN B C 1
ATOM 3977 O O . ASN B 1 219 ? 17.719 -14.242 -18.125 1 97.94 219 ASN B O 1
ATOM 3981 N N . PRO B 1 220 ? 17.938 -15.031 -20.219 1 97.25 220 PRO B N 1
ATOM 3982 C CA . PRO B 1 220 ? 19.297 -14.492 -20.281 1 97.25 220 PRO B CA 1
ATOM 3983 C C . PRO B 1 220 ? 19.344 -12.969 -20.188 1 97.25 220 PRO B C 1
ATOM 3985 O O . PRO B 1 220 ? 20.25 -12.406 -19.578 1 97.25 220 PRO B O 1
ATOM 3988 N N . LEU B 1 221 ? 18.406 -12.281 -20.812 1 97.25 221 LEU B N 1
ATOM 3989 C CA . LEU B 1 221 ? 18.312 -10.828 -20.719 1 97.25 221 LEU B CA 1
ATOM 3990 C C . LEU B 1 221 ? 18.078 -10.391 -19.281 1 97.25 221 LEU B C 1
ATOM 3992 O O . LEU B 1 221 ? 18.688 -9.438 -18.797 1 97.25 221 LEU B O 1
ATOM 3996 N N . LEU B 1 222 ? 17.219 -11.125 -18.656 1 98.19 222 LEU B N 1
ATOM 3997 C CA . LEU B 1 222 ? 16.938 -10.875 -17.25 1 98.19 222 LEU B CA 1
ATOM 3998 C C . LEU B 1 222 ? 18.188 -11.062 -16.406 1 98.19 222 LEU B C 1
ATOM 4000 O O . LEU B 1 222 ? 18.531 -10.195 -15.594 1 98.19 222 LEU B O 1
ATOM 4004 N N . HIS B 1 223 ? 18.844 -12.133 -16.594 1 97.31 223 HIS B N 1
ATOM 4005 C CA . HIS B 1 223 ? 20.078 -12.414 -15.883 1 97.31 223 HIS B CA 1
ATOM 4006 C C . HIS B 1 223 ? 21.094 -11.289 -16.062 1 97.31 223 HIS B C 1
ATOM 4008 O O . HIS B 1 223 ? 21.672 -10.812 -15.086 1 97.31 223 HIS B O 1
ATOM 4014 N N . ALA B 1 224 ? 21.266 -10.891 -17.266 1 96.62 224 ALA B N 1
ATOM 4015 C CA . ALA B 1 224 ? 22.219 -9.836 -17.578 1 96.62 224 ALA B CA 1
ATOM 4016 C C . ALA B 1 224 ? 21.844 -8.523 -16.906 1 96.62 224 ALA B C 1
ATOM 4018 O O . ALA B 1 224 ? 22.703 -7.801 -16.406 1 96.62 224 ALA B O 1
ATOM 4019 N N . HIS B 1 225 ? 20.594 -8.227 -16.938 1 97 225 HIS B N 1
ATOM 4020 C CA . HIS B 1 225 ? 20.141 -6.984 -16.328 1 97 225 HIS B CA 1
ATOM 4021 C C . HIS B 1 225 ? 20.391 -6.984 -14.828 1 97 225 HIS B C 1
ATOM 4023 O O . HIS B 1 225 ? 20.906 -6.008 -14.281 1 97 225 HIS B O 1
ATOM 4029 N N . LEU B 1 226 ? 20.047 -8.055 -14.164 1 96.25 226 LEU B N 1
ATOM 4030 C CA . LEU B 1 226 ? 20.25 -8.156 -12.727 1 96.25 226 LEU B CA 1
ATOM 4031 C C . LEU B 1 226 ? 21.734 -8.086 -12.383 1 96.25 226 LEU B C 1
ATOM 4033 O O . LEU B 1 226 ? 22.109 -7.531 -11.352 1 96.25 226 LEU B O 1
ATOM 4037 N N . GLU B 1 227 ? 22.531 -8.633 -13.195 1 93.75 227 GLU B N 1
ATOM 4038 C CA . GLU B 1 227 ? 23.984 -8.672 -12.984 1 93.75 227 GLU B CA 1
ATOM 4039 C C . GLU B 1 227 ? 24.578 -7.27 -12.953 1 93.75 227 GLU B C 1
ATOM 4041 O O . GLU B 1 227 ? 25.562 -7.023 -12.258 1 93.75 227 GLU B O 1
ATOM 4046 N N . ARG B 1 228 ? 23.953 -6.352 -13.617 1 93.31 228 ARG B N 1
ATOM 4047 C CA . ARG B 1 228 ? 24.422 -4.973 -13.664 1 93.31 228 ARG B CA 1
ATOM 4048 C C . ARG B 1 228 ? 24.312 -4.305 -12.297 1 93.31 228 ARG B C 1
ATOM 4050 O O . ARG B 1 228 ? 24.969 -3.303 -12.031 1 93.31 228 ARG B O 1
ATOM 4057 N N . PHE B 1 229 ? 23.516 -4.867 -11.438 1 89.94 229 PHE B N 1
ATOM 4058 C CA . PHE B 1 229 ? 23.25 -4.246 -10.148 1 89.94 229 PHE B CA 1
ATOM 4059 C C . PHE B 1 229 ? 23.688 -5.16 -9.008 1 89.94 229 PHE B C 1
ATOM 4061 O O . PHE B 1 229 ? 23.156 -5.082 -7.902 1 89.94 229 PHE B O 1
ATOM 4068 N N . ASP B 1 230 ? 24.531 -6.039 -9.258 1 82 230 ASP B N 1
ATOM 4069 C CA . ASP B 1 230 ? 24.891 -7.125 -8.344 1 82 230 ASP B CA 1
ATOM 4070 C C . ASP B 1 230 ? 25.672 -6.594 -7.145 1 82 230 ASP B C 1
ATOM 4072 O O . ASP B 1 230 ? 25.844 -7.301 -6.152 1 82 230 ASP B O 1
ATOM 4076 N N . LYS B 1 231 ? 26.062 -5.332 -7.074 1 80.69 231 LYS B N 1
ATOM 4077 C CA . LYS B 1 231 ? 26.938 -4.832 -6.012 1 80.69 231 LYS B CA 1
ATOM 4078 C C . LYS B 1 231 ? 26.109 -4.27 -4.852 1 80.69 231 LYS B C 1
ATOM 4080 O O . LYS B 1 231 ? 26.641 -4.062 -3.758 1 80.69 231 LYS B O 1
ATOM 4085 N N . GLU B 1 232 ? 24.938 -4.074 -5.035 1 83.62 232 GLU B N 1
ATOM 4086 C CA . GLU B 1 232 ? 24.094 -3.506 -3.988 1 83.62 232 GLU B CA 1
ATOM 4087 C C . GLU B 1 232 ? 22.734 -4.195 -3.945 1 83.62 232 GLU B C 1
ATOM 4089 O O . GLU B 1 232 ? 22.266 -4.73 -4.953 1 83.62 232 GLU B O 1
ATOM 4094 N N . PRO B 1 233 ? 22.266 -4.223 -2.736 1 88.5 233 PRO B N 1
ATOM 4095 C CA . PRO B 1 233 ? 20.906 -4.766 -2.652 1 88.5 233 PRO B CA 1
ATOM 4096 C C . PRO B 1 233 ? 19.906 -3.994 -3.512 1 88.5 233 PRO B C 1
ATOM 4098 O O . PRO B 1 233 ? 20 -2.77 -3.627 1 88.5 233 PRO B O 1
ATOM 4101 N N . ASN B 1 234 ? 19.031 -4.777 -4.207 1 92.19 234 ASN B N 1
ATOM 4102 C CA . ASN B 1 234 ? 17.984 -4.211 -5.055 1 92.19 234 ASN B CA 1
ATOM 4103 C C . ASN B 1 234 ? 16.641 -4.895 -4.828 1 92.19 234 ASN B C 1
ATOM 4105 O O . ASN B 1 234 ? 16.594 -6.062 -4.441 1 92.19 234 ASN B O 1
ATOM 4109 N N . ARG B 1 235 ? 15.688 -4.172 -5.02 1 94.75 235 ARG B N 1
ATOM 4110 C CA . ARG B 1 235 ? 14.328 -4.695 -4.961 1 94.75 235 ARG B CA 1
ATOM 4111 C C . ARG B 1 235 ? 13.742 -4.848 -6.355 1 94.75 235 ARG B C 1
ATOM 4113 O O . ARG B 1 235 ? 13.453 -3.854 -7.027 1 94.75 235 ARG B O 1
ATOM 4120 N N . TRP B 1 236 ? 13.461 -6.051 -6.699 1 97.31 236 TRP B N 1
ATOM 4121 C CA . TRP B 1 236 ? 12.93 -6.316 -8.031 1 97.31 236 TRP B CA 1
ATOM 4122 C C . TRP B 1 236 ? 11.461 -6.73 -7.969 1 97.31 236 TRP B C 1
ATOM 4124 O O . TRP B 1 236 ? 10.797 -6.84 -9 1 97.31 236 TRP B O 1
ATOM 4134 N N . GLY B 1 237 ? 10.898 -6.914 -6.789 1 98.06 237 GLY B N 1
ATOM 4135 C CA . GLY B 1 237 ? 9.578 -7.508 -6.668 1 98.06 237 GLY B CA 1
ATOM 4136 C C . GLY B 1 237 ? 9.562 -8.992 -6.984 1 98.06 237 GLY B C 1
ATOM 4137 O O . GLY B 1 237 ? 10.586 -9.664 -6.875 1 98.06 237 GLY B O 1
ATOM 4138 N N . ILE B 1 238 ? 8.406 -9.508 -7.227 1 98.81 238 ILE B N 1
ATOM 4139 C CA . ILE B 1 238 ? 8.25 -10.891 -7.656 1 98.81 238 ILE B CA 1
ATOM 4140 C C . ILE B 1 238 ? 8.586 -11.008 -9.141 1 98.81 238 ILE B C 1
ATOM 4142 O O . ILE B 1 238 ? 8.141 -10.195 -9.953 1 98.81 238 ILE B O 1
ATOM 4146 N N . ILE B 1 239 ? 9.406 -11.938 -9.445 1 98.88 239 ILE B N 1
ATOM 4147 C CA . ILE B 1 239 ? 9.68 -12.25 -10.844 1 98.88 239 ILE B CA 1
ATOM 4148 C C . ILE B 1 239 ? 9.188 -13.664 -11.164 1 98.88 239 ILE B C 1
ATOM 4150 O O . ILE B 1 239 ? 9.797 -14.648 -10.734 1 98.88 239 ILE B O 1
ATOM 4154 N N . ALA B 1 240 ? 8.125 -13.75 -11.914 1 98.81 240 ALA B N 1
ATOM 4155 C CA . ALA B 1 240 ? 7.531 -15.039 -12.289 1 98.81 240 ALA B CA 1
ATOM 4156 C C . ALA B 1 240 ? 8.062 -15.516 -13.633 1 98.81 240 ALA B C 1
ATOM 4158 O O . ALA B 1 240 ? 7.793 -14.898 -14.672 1 98.81 240 ALA B O 1
ATOM 4159 N N . MET B 1 241 ? 8.734 -16.656 -13.625 1 98.75 241 MET B N 1
ATOM 4160 C CA . MET B 1 241 ? 9.5 -17.078 -14.797 1 98.75 241 MET B CA 1
ATOM 4161 C C . MET B 1 241 ? 8.945 -18.375 -15.359 1 98.75 241 MET B C 1
ATOM 4163 O O . MET B 1 241 ? 8.383 -19.188 -14.625 1 98.75 241 MET B O 1
ATOM 4167 N N . ASP B 1 242 ? 9.133 -18.547 -16.656 1 98.5 242 ASP B N 1
ATOM 4168 C CA . ASP B 1 242 ? 9.109 -19.875 -17.266 1 98.5 242 ASP B CA 1
ATOM 4169 C C . ASP B 1 242 ? 10.5 -20.516 -17.25 1 98.5 242 ASP B C 1
ATOM 4171 O O . ASP B 1 242 ? 11.492 -19.859 -17.594 1 98.5 242 ASP B O 1
ATOM 4175 N N . PHE B 1 243 ? 10.547 -21.781 -16.812 1 98.25 243 PHE B N 1
ATOM 4176 C CA . PHE B 1 243 ? 11.758 -22.594 -16.859 1 98.25 243 PHE B CA 1
ATOM 4177 C C . PHE B 1 243 ? 12.93 -21.859 -16.203 1 98.25 243 PHE B C 1
ATOM 417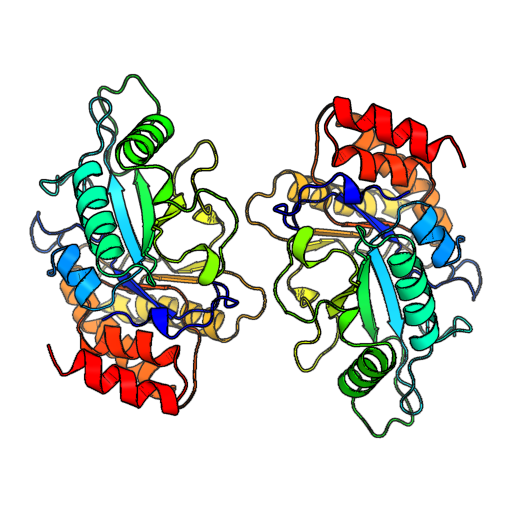9 O O . PHE B 1 243 ? 13.992 -21.734 -16.812 1 98.25 243 PHE B O 1
ATOM 4186 N N . PRO B 1 244 ? 12.672 -21.453 -15 1 97.94 244 PRO B N 1
ATOM 4187 C CA . PRO B 1 244 ? 13.781 -20.781 -14.32 1 97.94 244 PRO B CA 1
ATOM 4188 C C . PRO B 1 244 ? 15 -21.688 -14.141 1 97.94 244 PRO B C 1
ATOM 4190 O O . PRO B 1 244 ? 14.852 -22.891 -13.883 1 97.94 244 PRO B O 1
ATOM 4193 N N . GLY B 1 245 ? 16.203 -21.141 -14.367 1 96.44 245 GLY B N 1
ATOM 4194 C CA . GLY B 1 245 ? 17.438 -21.812 -14.023 1 96.44 245 GLY B CA 1
ATOM 4195 C C . GLY B 1 245 ? 17.953 -21.438 -12.648 1 96.44 245 GLY B C 1
ATOM 4196 O O . GLY B 1 245 ? 17.656 -20.359 -12.133 1 96.44 245 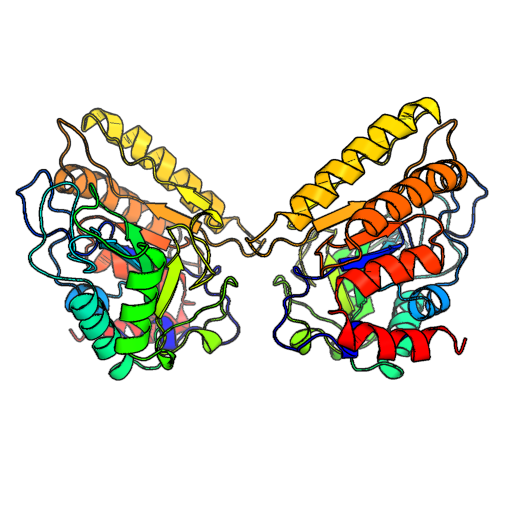GLY B O 1
ATOM 4197 N N . ALA B 1 246 ? 18.75 -22.297 -12.109 1 95.12 246 ALA B N 1
ATOM 4198 C CA . ALA B 1 246 ? 19.25 -22.125 -10.75 1 95.12 246 ALA B CA 1
ATOM 4199 C C . ALA B 1 246 ? 20.031 -20.812 -10.625 1 95.12 246 ALA B C 1
ATOM 4201 O O . ALA B 1 246 ? 19.906 -20.109 -9.625 1 95.12 246 ALA B O 1
ATOM 4202 N N . GLU B 1 247 ? 20.797 -20.531 -11.562 1 95 247 GLU B N 1
ATOM 4203 C CA . GLU B 1 247 ? 21.641 -19.344 -11.5 1 95 247 GLU B CA 1
ATOM 4204 C C . GLU B 1 247 ? 20.781 -18.078 -11.438 1 95 247 GLU B C 1
ATOM 4206 O O . GLU B 1 247 ? 21.094 -17.141 -10.688 1 95 247 GLU B O 1
ATOM 4211 N N . LEU B 1 248 ? 19.844 -18.031 -12.273 1 97.19 248 LEU B N 1
ATOM 4212 C CA . LEU B 1 248 ? 18.969 -16.875 -12.297 1 97.19 248 LEU B CA 1
ATOM 4213 C C . LEU B 1 248 ? 18.203 -16.734 -10.977 1 97.19 248 LEU B C 1
ATOM 4215 O O . LEU B 1 248 ? 18.109 -15.641 -10.422 1 97.19 248 LEU B O 1
ATOM 4219 N N . VAL B 1 249 ? 17.688 -17.812 -10.453 1 97.81 249 VAL B N 1
ATOM 4220 C CA . VAL B 1 249 ? 17 -17.828 -9.164 1 97.81 249 VAL B CA 1
ATOM 4221 C C . VAL B 1 249 ? 17.922 -17.297 -8.078 1 97.81 249 VAL B C 1
ATOM 4223 O O . VAL B 1 249 ? 17.531 -16.438 -7.285 1 97.81 249 VAL B O 1
ATOM 4226 N N . HIS B 1 250 ? 19.125 -17.719 -8.117 1 95.12 250 HIS B N 1
ATOM 4227 C CA . HIS B 1 250 ? 20.109 -17.297 -7.125 1 95.12 250 HIS B CA 1
ATOM 4228 C C . HIS B 1 250 ? 20.406 -15.805 -7.242 1 95.12 250 HIS B C 1
ATOM 4230 O O . HIS B 1 250 ? 20.594 -15.125 -6.23 1 95.12 250 HIS B O 1
ATOM 4236 N N . LYS B 1 251 ? 20.484 -15.375 -8.43 1 95.38 251 LYS B N 1
ATOM 4237 C CA . LYS B 1 251 ? 20.734 -13.953 -8.648 1 95.38 251 LYS B CA 1
ATOM 4238 C C . LYS B 1 251 ? 19.641 -13.102 -8.039 1 95.38 251 LYS B C 1
ATOM 4240 O O . LYS B 1 251 ? 19.906 -12.062 -7.422 1 95.38 251 LYS B O 1
ATOM 4245 N N . ILE B 1 252 ? 18.406 -13.469 -8.219 1 97.44 252 ILE B N 1
ATOM 4246 C CA . ILE B 1 252 ? 17.266 -12.758 -7.652 1 97.44 252 ILE B CA 1
ATOM 4247 C C . ILE B 1 252 ? 17.344 -12.758 -6.129 1 97.44 252 ILE B C 1
ATOM 4249 O O . ILE B 1 252 ? 17.203 -11.719 -5.488 1 97.44 252 ILE B O 1
ATOM 4253 N N . ILE B 1 253 ? 17.656 -13.898 -5.562 1 96.75 253 ILE B N 1
ATOM 4254 C CA . ILE B 1 253 ? 17.75 -14.062 -4.113 1 96.75 253 ILE B CA 1
ATOM 4255 C C . ILE B 1 253 ? 18.859 -13.164 -3.566 1 96.75 253 ILE B C 1
ATOM 4257 O O . ILE B 1 253 ? 18.672 -12.477 -2.562 1 96.75 253 ILE B O 1
ATOM 4261 N N . ARG B 1 254 ? 19.953 -13.109 -4.227 1 93.81 254 ARG B N 1
ATOM 4262 C CA . ARG B 1 254 ? 21.141 -12.383 -3.764 1 93.81 254 ARG B CA 1
ATOM 4263 C C . ARG B 1 254 ? 20.875 -10.875 -3.729 1 93.81 254 ARG B C 1
ATOM 4265 O O . ARG B 1 254 ? 21.5 -10.156 -2.947 1 93.81 254 ARG B O 1
ATOM 4272 N N . SER B 1 255 ? 19.969 -10.484 -4.523 1 95.56 255 SER B N 1
ATOM 4273 C CA . SER B 1 255 ? 19.672 -9.055 -4.57 1 95.56 255 SER B CA 1
ATOM 4274 C C . SER B 1 255 ? 19.062 -8.57 -3.258 1 95.56 255 SER B C 1
ATOM 4276 O O . SER B 1 255 ? 19.016 -7.371 -2.994 1 95.56 255 SER B O 1
ATOM 4278 N N . ASN B 1 256 ? 18.609 -9.508 -2.426 1 94.81 256 ASN B N 1
ATOM 4279 C CA . ASN B 1 256 ? 18.031 -9.148 -1.133 1 94.81 256 ASN B CA 1
ATOM 4280 C C . ASN B 1 256 ? 19.125 -8.969 -0.073 1 94.81 256 ASN B C 1
ATOM 4282 O O . ASN B 1 256 ? 18.859 -8.406 0.994 1 94.81 256 ASN B O 1
ATOM 4286 N N . LEU B 1 257 ? 20.25 -9.531 -0.31 1 84.19 257 LEU B N 1
ATOM 4287 C CA . LEU B 1 257 ? 21.219 -9.719 0.761 1 84.19 257 LEU B CA 1
ATOM 4288 C C . LEU B 1 257 ? 22.406 -8.781 0.591 1 84.19 257 LEU B C 1
ATOM 4290 O O . LEU B 1 257 ? 22.781 -8.438 -0.533 1 84.19 257 LEU B O 1
ATOM 4294 N N . VAL B 1 258 ? 22.844 -8.195 1.62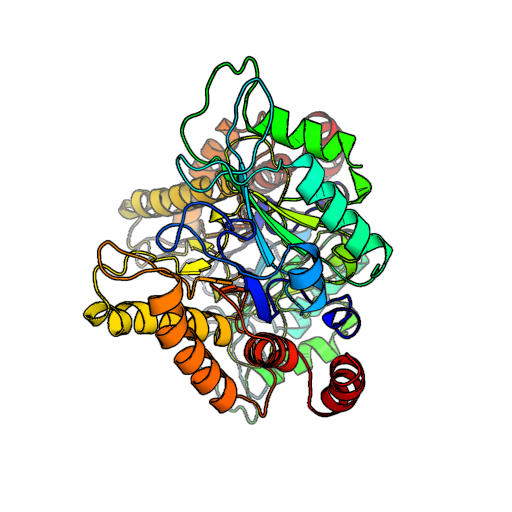5 1 68.5 258 VAL B N 1
ATOM 4295 C CA . VAL B 1 258 ? 24.047 -7.383 1.631 1 68.5 258 VAL B CA 1
ATOM 4296 C C . VAL B 1 258 ? 25.281 -8.297 1.587 1 68.5 258 VAL B C 1
ATOM 4298 O O . VAL B 1 258 ? 25.188 -9.477 1.924 1 68.5 258 VAL B O 1
ATOM 4301 N N . GLU B 1 259 ? 26.469 -7.859 0.914 1 59 259 GLU B N 1
ATOM 4302 C CA . GLU B 1 259 ? 27.719 -8.57 0.625 1 59 259 GLU B CA 1
ATOM 4303 C C . GLU B 1 259 ? 28.078 -9.523 1.757 1 59 259 GLU B C 1
ATOM 4305 O O . GLU B 1 259 ? 28.484 -10.664 1.509 1 59 259 GLU B O 1
ATOM 4310 N N . GLU B 1 260 ? 28.016 -9.203 2.947 1 51.88 260 GLU B N 1
ATOM 4311 C CA . GLU B 1 260 ? 28.484 -10.055 4.031 1 51.88 260 GLU B CA 1
ATOM 4312 C C . GLU B 1 260 ? 27.609 -11.289 4.191 1 51.88 260 GLU B C 1
ATOM 4314 O O . GLU B 1 260 ? 28.109 -12.375 4.5 1 51.88 260 GLU B O 1
ATOM 4319 N N . GLN B 1 261 ? 26.375 -11.211 3.91 1 52.56 261 GLN B N 1
ATOM 4320 C CA . GLN B 1 261 ? 25.422 -12.297 4.059 1 52.56 261 GLN B CA 1
ATOM 4321 C C . GLN B 1 261 ? 25.5 -13.266 2.879 1 52.56 261 GLN B C 1
ATOM 4323 O O . GLN B 1 261 ? 25.203 -14.453 3.021 1 52.56 261 GLN B O 1
ATOM 4328 N N . GLU B 1 262 ? 26.031 -12.805 1.825 1 53.94 262 GLU B N 1
ATOM 4329 C CA . GLU B 1 262 ? 26.188 -13.578 0.598 1 53.94 262 GLU B CA 1
ATOM 4330 C C . GLU B 1 262 ? 27.109 -14.773 0.813 1 53.94 262 GLU B C 1
ATOM 4332 O O . GLU B 1 262 ? 26.859 -15.867 0.292 1 53.94 262 GLU B O 1
ATOM 4337 N N . ASN B 1 263 ? 28.062 -14.555 1.545 1 50.5 263 ASN B N 1
ATOM 4338 C CA . ASN B 1 263 ? 29.031 -15.625 1.772 1 50.5 263 ASN B CA 1
ATOM 4339 C C . ASN B 1 263 ? 28.391 -16.828 2.467 1 50.5 263 ASN B C 1
ATOM 4341 O O . ASN B 1 263 ? 28.703 -17.969 2.152 1 50.5 263 ASN B O 1
ATOM 4345 N N . GLN B 1 264 ? 27.438 -16.547 3.238 1 47.53 264 GLN B N 1
ATOM 4346 C CA . GLN B 1 264 ? 26.797 -17.641 3.963 1 47.53 264 GLN B CA 1
ATOM 4347 C C . GLN B 1 264 ? 25.828 -18.406 3.07 1 47.53 264 GLN B C 1
ATOM 4349 O O . GLN B 1 264 ? 25.719 -19.625 3.164 1 47.53 264 GLN B O 1
ATOM 4354 N N . LEU B 1 265 ? 25.188 -17.703 2.201 1 50.94 265 LEU B N 1
ATOM 4355 C CA . LEU B 1 265 ? 24.234 -18.328 1.292 1 50.94 265 LEU B CA 1
ATOM 4356 C C . LEU B 1 265 ? 24.953 -19.234 0.298 1 50.94 265 LEU B C 1
ATOM 4358 O O . LEU B 1 265 ? 24.469 -20.344 0.008 1 50.94 265 LEU B O 1
ATOM 4362 N N . LEU B 1 266 ? 26.094 -18.781 -0.295 1 49.38 266 LEU B N 1
ATOM 4363 C CA . LEU B 1 266 ? 26.859 -19.547 -1.269 1 49.38 266 LEU B CA 1
ATOM 4364 C C . LEU B 1 266 ? 27.297 -20.875 -0.682 1 49.38 266 LEU B C 1
ATOM 4366 O O . LEU B 1 266 ? 27.281 -21.906 -1.373 1 49.38 266 LEU B O 1
ATOM 4370 N N . MET B 1 267 ? 27.562 -20.734 0.491 1 45.19 267 MET B N 1
ATOM 4371 C CA . MET B 1 267 ? 28 -21.984 1.119 1 45.19 267 MET B CA 1
ATOM 4372 C C . MET B 1 267 ? 26.844 -22.969 1.23 1 45.19 267 MET B C 1
ATOM 4374 O O . MET B 1 267 ? 27.047 -24.172 1.104 1 45.19 267 MET B O 1
ATOM 4378 N N . SER B 1 268 ? 25.656 -22.344 1.339 1 42.31 268 SER B N 1
ATOM 4379 C CA . SER B 1 268 ? 24.516 -23.234 1.534 1 42.31 268 SER B CA 1
ATOM 4380 C C . SER B 1 268 ? 23.984 -23.75 0.202 1 42.31 268 SER B C 1
ATOM 4382 O O . SER B 1 268 ? 23.359 -24.812 0.143 1 42.31 268 SER B O 1
ATOM 4384 N N . LEU B 1 269 ? 24.078 -22.969 -0.864 1 46.72 269 LEU B N 1
ATOM 4385 C CA . LEU B 1 269 ? 23.578 -23.375 -2.172 1 46.72 269 LEU B CA 1
ATOM 4386 C C . LEU B 1 269 ? 24.516 -24.391 -2.82 1 46.72 269 LEU B C 1
ATOM 4388 O O . LEU B 1 269 ? 24.078 -25.266 -3.574 1 46.72 269 LEU B O 1
ATOM 4392 N N . VAL B 1 270 ? 26 -24.281 -2.787 1 42.12 270 VAL B N 1
ATOM 4393 C CA . VAL B 1 270 ? 26.984 -25.156 -3.418 1 42.12 270 VAL B CA 1
ATOM 4394 C C . VAL B 1 270 ? 26.844 -26.578 -2.861 1 42.12 270 VAL B C 1
ATOM 4396 O O . VAL B 1 270 ? 27.375 -27.531 -3.434 1 42.12 270 VAL B O 1
ATOM 4399 N N . ILE B 1 271 ? 26.234 -26.734 -1.77 1 36.06 271 ILE B N 1
ATOM 4400 C CA . ILE B 1 271 ? 26.25 -28.125 -1.319 1 36.06 271 ILE B CA 1
ATOM 4401 C C . ILE B 1 271 ? 25.266 -28.938 -2.154 1 36.06 271 ILE B C 1
ATOM 4403 O O . ILE B 1 271 ? 25.281 -30.172 -2.113 1 36.06 271 ILE B O 1
ATOM 4407 N N . TYR B 1 272 ? 24.25 -28.297 -2.746 1 32 272 TYR B N 1
ATOM 4408 C CA . TYR B 1 272 ? 23.5 -29.312 -3.496 1 32 272 TYR B CA 1
ATOM 4409 C C . TYR B 1 272 ? 23.875 -29.281 -4.973 1 32 272 TYR B C 1
ATOM 4411 O O . TYR B 1 272 ? 24.156 -28.203 -5.527 1 32 272 TYR B O 1
#

Organism: Latimeria chalumnae (NCBI:txid7897)

Secondary structure (DSSP, 8-state):
--GGGGS-TTSBGGGSEEEEESSTT---S-TTT----S-HHHHHHHT--EEEEEE--BTTB-EEEETTEEEEEEHHHHHHHHHHHHHH-TT--EEEEEEE-S--BS-SS-HHHHHHHHHHHH-GGGEE-SSSPPBHHHHTTSEEEEEESSSS-SSEEGGGSEEE---B--BGGGHHHHHHHHHHHHHHHHH--S-PPEEEE---BBTBB-HHHHHHHHHHHHHHHHHTTTTS----EEEEESS--HHHHHHHHHTTS-HHHHHHHHHHHTT-/--GGGGS-TTSBGGGSEEEEESSTT---S-TTT----S-HHHHHHHT--EEEEEE--BTTB-EEEETTEEEEEEHHHHHHHHHHHHHH-TT--EEEEEEE-S--BS-SS-HHHHHHHHHHHH-GGGEE-SSSPPBHHHHTTSEEEEEESSSS-SSEEGGGSEEE---B--BGGGHHHHHHHHHHHHHHHHH--S-PPEEEE---BBTBB-HHHHHHHHHHHHHHHHHTTTTS----EEEEESS--HHHHHHHHHTTS-HHHHHHHHHHHTT-

Sequence (544 aa):
PDWMSQIPDSHSLASLSIPGSHNSMSFYGGDLIKCQSWALYRQYEAGIRFVDIRCRHFYNQLPIHHELKYQHTDFPRVLKDSVHFLQENPREAILMRIREEYKPDANTQRFDETVAGALKDAGSSWFWQDARIPTMGEARGKIVILQNFKGPVLGVPYHCLNKADQWRVPTLYHVEKKWTNVLTNLEAARAEDCGTMYLTYSSGAGVAAYPYSVACRVNPLLHAHLERFDKEPNRWGIIAMDFPGAELVHKIIRSNLVEEQENQLLMSLVIYPDWMSQIPDSHSLASLSIPGSHNSMSFYGGDLIKCQSWALYRQYEAGIRFVDIRCRHFYNQLPIHHELKYQHTDFPRVLKDSVHFLQENPREAILMRIREEYKPDANTQRFDETVAGALKDAGSSWFWQDARIPTMGEARGKIVILQNFKGPVLGVPYHCLNKADQWRVPTLYHVEKKWTNVLTNLEAARAEDCGTMYLTYSSGAGVAAYPYSVACRVNPLLHAHLERFDKEPNRWGIIAMDFPGAELVHKIIRSNLVEEQENQLLMSLVIY

Nearest PDB structures (foldseek):
  4f2u-assembly1_A  TM=8.853E-01  e=5.141E-22  Staphylococcus aureus subsp. aureus str. Newman
  4s3g-assembly1_A  TM=8.893E-01  e=8.611E-22  Staphylococcus aureus subsp. aureus str. Newman
  4rv3-assembly1_A  TM=8.815E-01  e=5.484E-22  Staphylococcus aureus subsp. aureus str. Newman
  4i9t-assembly1_A  TM=8.955E-01  e=3.126E-21  Staphylococcus aureus subsp. aureus str. Newman
  4f2t-assembly1_A  TM=8.945E-01  e=4.909E-21  Staphylococcus aureus subsp. aureus str. Newman